Protein AF-A0A101IEW7-F1 (afdb_monomer)

Secondary structure (DSSP, 8-state):
-B------TTHHHHTTSS------HHHHHHHHTTS-----TT--B--TT----HHHHHHHHTT--GGG--HHHHHHHHHHTT-HHHHHHHHHHHHHHHGGGS------TTTS-SS--HHHHHHHHTTTTTHHHHHHHHHHHHHHHHHHTT-HHHHHHHHHHHHHHHHHHHHHHHHHHHH-SHHHHHHHTTSSPPPPHHHHHHHHHHH-GGGGGS-HHHHHHHHHHHHHHHHHHHTTTS---GGG-HHHHTTT-SS--HHHHHHHHHHHHHHHHHHHHHHHHH-GGGGS---HHHHHTTSPPTTT---HHHHHHHHHHH-HHHHHHHHHHHTT-HHHHHHHHHHHHSPPPPHHHHHHHHHHHHHHTT----TT---HHHHHHHHHHHHHHHHHHHHT--GGGTTTS-HHHHHHHHHHHHHHH--

Mean predicted aligned error: 9.53 Å

Radius of gyration: 22.51 Å; Cα contacts (8 Å, |Δi|>4): 475; chains: 1; bounding box: 57×58×59 Å

Solvent-accessible surface area (backbone atoms only — not comparable to full-atom values): 23488 Å² total; per-residue (Å²): 111,42,81,54,62,60,83,75,72,66,77,67,66,67,70,72,74,56,83,88,67,84,67,55,62,70,57,53,56,58,50,46,67,78,58,59,84,65,50,47,55,68,8,68,36,74,43,82,86,58,90,64,59,51,64,62,52,44,29,51,63,64,59,51,55,78,92,73,58,52,71,70,36,53,53,49,46,66,71,39,65,85,34,65,55,53,44,44,29,41,33,33,57,47,28,55,60,41,51,65,50,46,54,64,54,74,71,61,73,81,86,66,64,62,102,67,54,72,69,56,48,42,56,55,41,47,36,40,65,55,28,37,48,57,53,17,52,51,29,45,41,52,12,50,51,26,44,56,71,60,38,56,62,57,17,48,28,28,46,34,56,18,53,52,25,45,47,47,35,49,25,49,57,49,43,23,86,81,64,48,49,60,74,53,51,34,33,78,70,70,74,41,84,78,78,58,69,67,58,34,53,53,51,26,56,73,44,30,80,44,46,83,52,44,62,65,67,61,53,50,50,50,51,52,48,54,53,49,50,50,57,60,28,45,37,58,70,54,85,46,53,75,94,65,32,68,50,58,68,28,72,70,47,94,56,84,35,74,65,53,57,52,48,46,36,53,51,54,32,53,52,40,52,55,52,46,52,53,47,41,46,70,40,57,34,48,75,57,52,42,74,50,54,47,55,41,26,67,67,45,79,65,19,68,54,25,30,66,57,41,30,51,31,42,37,67,50,67,32,62,71,56,46,55,54,48,41,71,40,44,59,77,31,65,71,34,44,53,51,53,51,53,59,70,71,54,64,73,55,55,71,68,58,40,51,50,45,44,51,51,51,46,61,75,66,67,50,97,65,67,82,83,68,78,55,65,66,61,52,47,36,48,36,53,13,52,53,36,42,51,55,52,54,36,23,70,59,54,79,81,53,57,82,68,49,48,67,68,58,53,50,49,52,47,52,61,44,48,68,62,65,78,107

pLDDT: mean 79.32, std 18.42, range [27.98, 98.44]

Nearest PDB structures (foldseek):
  5ztl-assembly1_A  TM=2.895E-01  e=4.917E+00  Nonlabens marinus

Structure (mmCIF, N/CA/C/O backbone):
data_AF-A0A101IEW7-F1
#
_e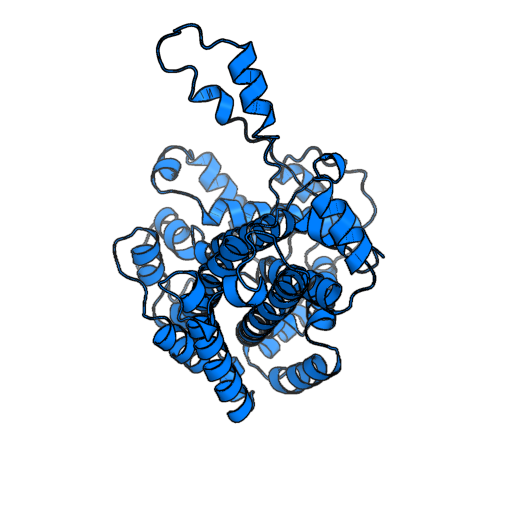ntry.id   AF-A0A101IEW7-F1
#
loop_
_atom_site.group_PDB
_atom_site.id
_atom_site.type_symbol
_atom_site.label_atom_id
_atom_site.label_alt_id
_atom_site.label_comp_id
_atom_site.label_asym_id
_atom_site.label_entity_id
_atom_site.label_seq_id
_atom_site.pdbx_PDB_ins_code
_atom_site.Cartn_x
_atom_site.Cartn_y
_atom_site.Cartn_z
_atom_site.occupancy
_atom_site.B_iso_or_equiv
_atom_site.auth_seq_id
_atom_site.auth_comp_id
_atom_site.auth_asym_id
_atom_site.auth_atom_id
_atom_site.pdbx_PDB_model_num
ATOM 1 N N . MET A 1 1 ? 15.272 -7.512 7.266 1.00 43.06 1 MET A N 1
ATOM 2 C CA . MET A 1 1 ? 14.588 -6.202 7.339 1.00 43.06 1 MET A CA 1
ATOM 3 C C . MET A 1 1 ? 15.620 -5.100 7.217 1.00 43.06 1 MET A C 1
ATOM 5 O O . MET A 1 1 ? 16.641 -5.166 7.895 1.00 43.06 1 MET A O 1
ATOM 9 N N . VAL A 1 2 ? 15.378 -4.140 6.333 1.00 34.69 2 VAL A N 1
ATOM 10 C CA . VAL A 1 2 ? 16.304 -3.052 6.004 1.00 34.69 2 VAL A CA 1
ATOM 11 C C . VAL A 1 2 ? 15.580 -1.720 6.188 1.00 34.69 2 VAL A C 1
ATOM 13 O O . VAL A 1 2 ? 14.409 -1.620 5.837 1.00 34.69 2 VAL A O 1
ATOM 16 N N . ILE A 1 3 ? 16.265 -0.725 6.760 1.00 38.47 3 ILE A N 1
ATOM 17 C CA . ILE A 1 3 ? 15.761 0.644 6.931 1.00 38.47 3 ILE A CA 1
ATOM 18 C C . ILE A 1 3 ? 16.809 1.586 6.344 1.00 38.47 3 ILE A C 1
ATOM 20 O O . ILE A 1 3 ? 17.949 1.592 6.809 1.00 38.47 3 ILE A O 1
ATOM 24 N N . VAL A 1 4 ? 16.421 2.378 5.347 1.00 34.56 4 VAL A N 1
ATOM 25 C CA . VAL A 1 4 ? 17.244 3.461 4.804 1.00 34.56 4 VAL A CA 1
ATOM 26 C C . VAL A 1 4 ? 16.741 4.775 5.391 1.00 34.56 4 VAL A C 1
ATOM 28 O O . VAL A 1 4 ? 15.555 5.074 5.302 1.00 34.56 4 VAL A O 1
ATOM 31 N N . SER A 1 5 ? 17.630 5.549 6.013 1.00 32.50 5 SER A N 1
ATOM 32 C CA . SER A 1 5 ? 17.311 6.877 6.540 1.00 32.50 5 SER A CA 1
ATOM 33 C C . SER A 1 5 ? 18.201 7.929 5.900 1.00 32.50 5 SER A C 1
ATOM 35 O O . SER A 1 5 ? 19.422 7.859 6.050 1.00 32.50 5 SER A O 1
ATOM 37 N N . ARG A 1 6 ? 17.605 8.931 5.256 1.00 33.88 6 ARG A N 1
ATOM 38 C CA . ARG A 1 6 ? 18.277 10.201 4.987 1.00 33.88 6 ARG A CA 1
ATOM 39 C C . ARG A 1 6 ? 18.098 11.116 6.194 1.00 33.88 6 ARG A C 1
ATOM 41 O O . ARG A 1 6 ? 17.017 11.191 6.771 1.00 33.88 6 ARG A O 1
ATOM 48 N N . GLU A 1 7 ? 19.161 11.797 6.595 1.00 31.59 7 GLU A N 1
ATOM 49 C CA . GLU A 1 7 ? 19.078 12.823 7.632 1.00 31.59 7 GLU A CA 1
ATOM 50 C C . GLU A 1 7 ? 18.386 14.068 7.056 1.00 31.59 7 GLU A C 1
ATOM 52 O O . GLU A 1 7 ? 18.893 14.699 6.125 1.00 31.59 7 GLU A O 1
ATOM 57 N N . SER A 1 8 ? 17.228 14.457 7.599 1.00 32.25 8 SER A N 1
ATOM 58 C CA . SER A 1 8 ? 16.609 15.740 7.257 1.00 32.25 8 SER A CA 1
ATOM 59 C C . SER A 1 8 ? 17.338 16.872 7.996 1.00 32.25 8 SER A C 1
ATOM 61 O O . SER A 1 8 ? 17.019 17.206 9.138 1.00 32.25 8 SER A O 1
ATOM 63 N N . SER A 1 9 ? 18.317 17.505 7.355 1.00 32.19 9 SER A N 1
ATOM 64 C CA . SER A 1 9 ? 19.073 18.634 7.929 1.00 32.19 9 SER A CA 1
ATOM 65 C C . SER A 1 9 ? 18.287 19.962 7.990 1.00 32.19 9 SER A C 1
ATOM 67 O O . SER A 1 9 ? 18.789 20.966 8.495 1.00 32.19 9 SER A O 1
ATOM 69 N N . HIS A 1 10 ? 17.040 19.996 7.504 1.00 36.28 10 HIS A N 1
ATOM 70 C CA . HIS A 1 10 ? 16.274 21.231 7.271 1.00 36.28 10 HIS A CA 1
ATOM 71 C C . HIS A 1 10 ? 15.726 21.936 8.522 1.00 36.28 10 HIS A C 1
ATOM 73 O O . HIS A 1 10 ? 15.462 23.138 8.474 1.00 36.28 10 HIS A O 1
ATOM 79 N N . PHE A 1 11 ? 15.601 21.257 9.666 1.00 32.06 11 PHE A N 1
ATOM 80 C CA . PHE A 1 11 ? 15.086 21.899 10.887 1.00 32.06 11 PHE A CA 1
ATOM 81 C C . PHE A 1 11 ? 16.069 22.907 11.511 1.00 32.06 11 PHE A C 1
ATOM 83 O O . PHE A 1 11 ? 15.657 23.789 12.264 1.00 32.06 11 PHE A O 1
ATOM 90 N N . GLY A 1 12 ? 17.367 22.804 11.199 1.00 34.19 12 GLY A N 1
ATOM 91 C CA . GLY A 1 12 ? 18.396 23.696 11.741 1.00 34.19 12 GLY A CA 1
ATOM 92 C C . GLY A 1 12 ? 18.487 25.059 11.048 1.00 34.19 12 GLY A C 1
ATOM 93 O O . GLY A 1 12 ? 18.863 26.032 11.691 1.00 34.19 12 GLY A O 1
ATOM 94 N N . SER A 1 13 ? 18.132 25.151 9.762 1.00 37.69 13 SER A N 1
ATOM 95 C CA . SER A 1 13 ? 18.427 26.325 8.924 1.00 37.69 13 SER A CA 1
ATOM 96 C C . SER A 1 13 ? 17.323 27.386 8.878 1.00 37.69 13 SER A C 1
ATOM 98 O O . SER A 1 13 ? 17.590 28.529 8.511 1.00 37.69 13 SER A O 1
ATOM 100 N N . ILE A 1 14 ? 16.080 27.033 9.224 1.00 39.03 14 ILE A N 1
ATOM 101 C CA . ILE A 1 14 ? 14.925 27.947 9.123 1.00 39.03 14 ILE A CA 1
ATOM 102 C C . ILE A 1 14 ? 14.793 28.832 10.374 1.00 39.03 14 ILE A C 1
ATOM 104 O O . ILE A 1 14 ? 14.419 29.998 10.273 1.00 39.03 14 ILE A O 1
ATOM 108 N N . LEU A 1 15 ? 15.174 28.326 11.551 1.00 38.91 15 LEU A N 1
ATOM 109 C CA . LEU A 1 15 ? 15.068 29.064 12.818 1.00 38.91 15 LEU A CA 1
ATOM 110 C C . LEU A 1 15 ? 16.238 30.021 13.094 1.00 38.91 15 LEU A C 1
ATOM 112 O O . LEU A 1 15 ? 16.152 30.827 14.013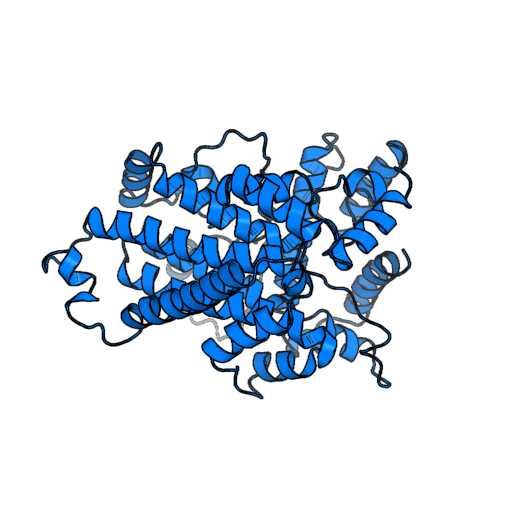 1.00 38.91 15 LEU A O 1
ATOM 116 N N . THR A 1 16 ? 17.305 29.982 12.296 1.00 43.91 16 THR A N 1
ATOM 117 C CA . THR A 1 16 ? 18.455 30.897 12.410 1.00 43.91 16 THR A CA 1
ATOM 118 C C . THR A 1 16 ? 18.290 32.198 11.616 1.00 43.91 16 THR A C 1
ATOM 120 O O . THR A 1 16 ? 19.212 33.005 11.586 1.00 43.91 16 THR A O 1
ATOM 123 N N . ARG A 1 17 ? 17.150 32.413 10.937 1.00 41.44 17 ARG A N 1
ATOM 124 C CA . ARG A 1 17 ? 16.911 33.594 10.078 1.00 41.44 17 ARG A CA 1
ATOM 125 C C . ARG A 1 17 ? 16.006 34.680 10.673 1.00 41.44 17 ARG A C 1
ATOM 127 O O . ARG A 1 17 ? 15.791 35.690 10.012 1.00 41.44 17 ARG A O 1
ATOM 134 N N . GLY A 1 18 ? 15.504 34.511 11.893 1.00 40.97 18 GLY A N 1
ATOM 135 C CA . GLY A 1 18 ? 14.829 35.575 12.643 1.00 40.97 18 GLY A CA 1
ATOM 136 C C . GLY A 1 18 ? 15.701 36.006 13.814 1.00 40.97 18 GLY A C 1
ATOM 137 O O . GLY A 1 18 ? 16.235 35.129 14.487 1.00 40.97 18 GLY A O 1
ATOM 138 N N . ASP A 1 19 ? 15.853 37.320 14.010 1.00 41.16 19 ASP A N 1
ATOM 139 C CA . ASP A 1 19 ? 16.636 37.976 15.067 1.00 41.16 19 ASP A CA 1
ATOM 140 C C . ASP A 1 19 ? 16.843 37.104 16.307 1.00 41.16 19 ASP A C 1
ATOM 142 O O . ASP A 1 19 ? 15.868 36.661 16.923 1.00 41.16 19 ASP A O 1
ATOM 146 N N . GLU A 1 20 ? 18.111 36.902 16.682 1.00 43.62 20 GLU A N 1
ATOM 147 C CA . GLU A 1 20 ? 18.568 36.211 17.889 1.00 43.62 20 GLU A CA 1
ATOM 148 C C . GLU A 1 20 ? 18.024 36.884 19.164 1.00 43.62 20 GLU A C 1
ATOM 150 O O . GLU A 1 20 ? 18.740 37.478 19.967 1.00 43.62 20 GLU A O 1
ATOM 155 N N . ARG A 1 21 ? 16.724 36.747 19.419 1.00 50.34 21 ARG A N 1
ATOM 156 C CA . ARG A 1 21 ? 16.228 36.645 20.780 1.00 50.34 21 ARG A CA 1
ATOM 157 C C . ARG A 1 21 ? 16.632 35.262 21.227 1.00 50.34 21 ARG A C 1
ATOM 159 O O . ARG A 1 21 ? 16.213 34.277 20.631 1.00 50.34 21 ARG A O 1
ATOM 166 N N . THR A 1 22 ? 17.476 35.223 22.247 1.00 51.62 22 THR A N 1
ATOM 167 C CA . THR A 1 22 ? 17.938 34.059 23.002 1.00 51.62 22 THR A CA 1
ATOM 168 C C . THR A 1 22 ? 16.794 33.090 23.319 1.00 51.62 22 THR A C 1
ATOM 170 O O . THR A 1 22 ? 16.269 33.037 24.430 1.00 51.62 22 THR A O 1
ATOM 173 N N . ALA A 1 23 ? 16.399 32.285 22.333 1.00 55.69 23 ALA A N 1
ATOM 174 C CA . ALA A 1 23 ? 15.615 31.095 22.555 1.00 55.69 23 ALA A CA 1
ATOM 175 C C . ALA A 1 23 ? 16.485 30.222 23.453 1.00 55.69 23 ALA A C 1
ATOM 177 O O . ALA A 1 23 ? 17.589 29.831 23.074 1.00 55.69 23 ALA A O 1
ATOM 178 N N . ASP A 1 24 ? 16.022 30.021 24.686 1.00 65.12 24 ASP A N 1
ATOM 179 C CA . ASP A 1 24 ? 16.656 29.182 25.694 1.00 65.12 24 ASP A CA 1
ATOM 180 C C . ASP A 1 24 ? 17.043 27.854 25.030 1.00 65.12 24 ASP A C 1
ATOM 182 O O . ASP A 1 24 ? 16.182 27.012 24.757 1.00 65.12 24 ASP A O 1
ATOM 186 N N . LYS A 1 25 ? 18.337 27.694 24.708 1.00 61.50 25 LYS A N 1
ATOM 187 C CA . LYS A 1 25 ? 18.872 26.523 23.994 1.00 61.50 25 LYS A CA 1
ATOM 188 C C . LYS A 1 25 ? 18.434 25.236 24.690 1.00 61.50 25 LYS A C 1
ATOM 190 O O . LYS A 1 25 ? 18.137 24.247 24.038 1.00 61.50 25 LYS A O 1
ATOM 195 N N . THR A 1 26 ? 18.264 25.280 26.009 1.00 70.19 26 THR A N 1
ATOM 196 C CA . THR A 1 26 ? 17.757 24.182 26.832 1.00 70.19 26 THR A CA 1
ATOM 197 C C . THR A 1 26 ? 16.284 23.857 26.578 1.00 70.19 26 THR A C 1
ATOM 199 O O . THR A 1 26 ? 15.891 22.698 26.680 1.00 70.19 26 THR A O 1
ATOM 202 N N . LYS A 1 27 ? 15.425 24.840 26.279 1.00 73.00 27 LYS A N 1
ATOM 203 C CA . LYS A 1 27 ? 14.036 24.597 25.842 1.00 73.00 27 LYS A CA 1
ATOM 204 C C . LYS A 1 27 ? 13.992 24.071 24.413 1.00 73.00 27 LYS A C 1
ATOM 206 O O . LYS A 1 27 ? 13.245 23.134 24.165 1.00 73.00 27 LYS A O 1
ATOM 211 N N . PHE A 1 28 ? 14.811 24.611 23.513 1.00 67.06 28 PHE A N 1
ATOM 212 C CA . PHE A 1 28 ? 14.860 24.151 22.124 1.00 67.06 28 PHE A CA 1
ATOM 213 C C . PHE A 1 28 ? 15.403 22.722 22.002 1.00 67.06 28 PHE A C 1
ATOM 215 O O . PHE A 1 28 ? 14.791 21.895 21.341 1.00 67.06 28 PHE A O 1
ATOM 222 N N . GLU A 1 29 ? 16.470 22.374 22.721 1.00 69.38 29 GLU A N 1
ATOM 223 C CA . GLU A 1 29 ? 16.976 20.997 22.771 1.00 69.38 29 GLU A CA 1
ATOM 224 C C . GLU A 1 29 ? 15.998 20.051 23.480 1.00 69.38 29 GLU A C 1
ATOM 226 O O . GLU A 1 29 ? 15.829 18.904 23.072 1.00 69.38 29 GLU A O 1
ATOM 231 N N . ARG A 1 30 ? 15.273 20.527 24.506 1.00 70.94 30 ARG A N 1
ATOM 232 C CA . ARG A 1 30 ? 14.154 19.761 25.078 1.00 70.94 30 ARG A CA 1
ATOM 233 C C . ARG A 1 30 ? 13.028 19.550 24.075 1.00 70.94 30 ARG A C 1
ATOM 235 O O . ARG A 1 30 ? 12.453 18.477 24.110 1.00 70.94 30 ARG A O 1
ATOM 242 N N . PHE A 1 31 ? 12.736 20.524 23.215 1.00 68.56 31 PHE A N 1
ATOM 243 C CA . PHE A 1 31 ? 11.717 20.450 22.167 1.00 68.56 31 PHE A CA 1
ATOM 244 C C . PHE A 1 31 ? 12.144 19.526 21.020 1.00 68.56 31 PHE A C 1
ATOM 246 O O . PHE A 1 31 ? 11.362 18.671 20.626 1.00 68.56 31 PHE A O 1
ATOM 253 N N . LYS A 1 32 ? 13.404 19.582 20.565 1.00 63.19 32 LYS A N 1
ATOM 254 C CA . LYS A 1 32 ? 13.956 18.654 19.560 1.00 63.19 32 LYS A CA 1
ATOM 255 C C . LYS A 1 32 ? 13.815 17.187 19.954 1.00 63.19 32 LYS A C 1
ATOM 257 O O . LYS A 1 32 ? 13.592 16.354 19.089 1.00 63.19 32 LYS A O 1
ATOM 262 N N . LYS A 1 33 ? 13.873 16.858 21.250 1.00 65.50 33 LYS A N 1
ATOM 263 C CA . LYS A 1 33 ? 13.633 15.482 21.729 1.00 65.50 33 LYS A CA 1
ATOM 264 C C . LYS A 1 33 ? 12.241 14.938 21.375 1.00 65.50 33 LYS A C 1
ATOM 266 O O . LYS A 1 33 ? 12.076 13.724 21.368 1.00 65.50 33 LYS A O 1
ATOM 271 N N . TRP A 1 34 ? 11.267 15.808 21.093 1.00 57.94 34 TRP A N 1
ATOM 272 C CA . TRP A 1 34 ? 9.909 15.439 20.666 1.00 57.94 34 TRP A CA 1
ATOM 273 C C . TRP A 1 34 ? 9.817 15.198 19.155 1.00 57.94 34 TRP A C 1
ATOM 275 O O . TRP A 1 34 ? 8.852 14.597 18.701 1.00 57.94 34 TRP A O 1
ATOM 285 N N . PHE A 1 35 ? 10.833 15.618 18.397 1.00 57.97 35 PHE A N 1
ATOM 286 C CA . PHE A 1 35 ? 10.988 15.384 16.962 1.00 57.97 35 PHE A CA 1
ATOM 287 C C . PHE A 1 35 ? 12.261 14.558 16.752 1.00 57.97 35 PHE A C 1
ATOM 289 O O . PHE A 1 35 ? 13.249 15.084 16.231 1.00 57.97 35 PHE A O 1
ATOM 296 N N . PRO A 1 36 ? 12.300 13.293 17.230 1.00 54.47 36 PRO A N 1
ATOM 297 C CA . PRO A 1 36 ? 13.424 12.417 16.926 1.00 54.47 36 PRO A CA 1
ATOM 298 C C . PRO A 1 36 ? 13.637 12.412 15.411 1.00 54.47 36 PRO A C 1
ATOM 300 O O . PRO A 1 36 ? 12.658 12.506 14.671 1.00 54.47 36 PRO A O 1
ATOM 303 N N . GLU A 1 37 ? 14.900 12.337 14.976 1.00 48.81 37 GLU A N 1
ATOM 304 C CA . GLU A 1 37 ? 15.270 12.313 13.557 1.00 48.81 37 GLU A CA 1
ATOM 305 C C . GLU A 1 37 ? 14.282 11.452 12.777 1.00 48.81 37 GLU A C 1
ATOM 307 O O . GLU A 1 37 ? 14.196 10.240 13.006 1.00 48.81 37 GLU A O 1
ATOM 312 N N . GLN A 1 38 ? 13.503 12.105 11.909 1.00 45.62 38 GLN A N 1
ATOM 313 C CA . GLN A 1 38 ? 12.562 11.424 11.044 1.00 45.62 38 GLN A CA 1
ATOM 314 C C . GLN A 1 38 ? 13.392 10.627 10.047 1.00 45.62 38 GLN A C 1
ATOM 316 O O . GLN A 1 38 ? 13.848 11.144 9.032 1.00 45.62 38 GLN A O 1
ATOM 321 N N . ARG A 1 39 ? 13.669 9.368 10.380 1.00 46.25 39 ARG A N 1
ATOM 322 C CA . ARG A 1 39 ? 14.237 8.426 9.417 1.00 46.25 39 ARG A CA 1
ATOM 323 C C . ARG A 1 39 ? 13.220 8.301 8.293 1.00 46.25 39 ARG A C 1
ATOM 325 O O . ARG A 1 39 ? 12.044 8.225 8.582 1.00 46.25 39 ARG A O 1
ATOM 332 N N . GLU A 1 40 ? 13.613 8.299 7.029 1.00 47.12 40 GLU A N 1
ATOM 333 C CA . GLU A 1 40 ? 12.652 8.170 5.923 1.00 47.12 40 GLU A CA 1
ATOM 334 C C . GLU A 1 40 ? 11.940 6.797 5.980 1.00 47.12 40 GLU A C 1
ATOM 336 O O . GLU A 1 40 ? 12.399 5.783 5.460 1.00 47.12 40 GLU A O 1
ATOM 341 N N . TYR A 1 41 ? 10.810 6.761 6.695 1.00 47.53 41 TYR A N 1
ATOM 342 C CA . TYR A 1 41 ? 10.129 5.566 7.205 1.00 47.53 41 TYR A CA 1
ATOM 343 C C . TYR A 1 41 ? 9.378 4.763 6.131 1.00 47.53 41 TYR A C 1
ATOM 345 O O . TYR A 1 41 ? 8.611 3.863 6.459 1.00 47.53 41 TYR A O 1
ATOM 353 N N . LEU A 1 42 ? 9.505 5.106 4.850 1.00 49.59 42 LEU A N 1
ATOM 354 C CA . LEU A 1 42 ? 8.713 4.522 3.752 1.00 49.59 42 LEU A CA 1
ATOM 355 C C . LEU A 1 42 ? 9.480 3.458 2.955 1.00 49.59 42 LEU A C 1
ATOM 357 O O . LEU A 1 42 ? 8.927 2.793 2.088 1.00 49.59 42 LEU A O 1
ATOM 361 N N . SER A 1 43 ? 10.729 3.216 3.343 1.00 52.72 43 SER A N 1
ATOM 362 C CA . SER A 1 43 ? 11.681 2.316 2.697 1.00 52.72 43 SER A CA 1
ATOM 363 C C . SER A 1 43 ? 11.730 0.905 3.314 1.00 52.72 43 SER A C 1
ATOM 365 O O . SER A 1 43 ? 12.735 0.206 3.224 1.00 52.72 43 SER A O 1
ATOM 367 N N . ILE A 1 44 ? 10.669 0.468 3.997 1.00 60.12 44 ILE A N 1
ATOM 368 C CA . ILE A 1 44 ? 10.693 -0.781 4.776 1.00 60.12 44 ILE A CA 1
ATOM 369 C C . ILE A 1 44 ? 10.295 -1.948 3.897 1.00 60.12 44 ILE A C 1
ATOM 371 O O . ILE A 1 44 ? 9.178 -1.975 3.388 1.00 60.12 44 ILE A O 1
ATOM 375 N N . VAL A 1 45 ? 11.183 -2.932 3.792 1.00 61.38 45 VAL A N 1
ATOM 376 C CA . VAL A 1 45 ? 10.952 -4.164 3.035 1.00 61.38 45 VAL A CA 1
ATOM 377 C C . VAL A 1 45 ? 11.090 -5.355 3.977 1.00 61.38 45 VAL A C 1
ATOM 379 O O . VAL A 1 45 ? 12.124 -5.516 4.651 1.00 61.38 45 VAL A O 1
ATOM 382 N N . ARG A 1 46 ? 10.033 -6.174 4.069 1.00 66.56 46 ARG A N 1
ATOM 383 C CA . ARG A 1 46 ? 10.072 -7.402 4.866 1.00 66.56 46 ARG A CA 1
ATOM 384 C C . ARG A 1 46 ? 10.905 -8.440 4.134 1.00 66.56 46 ARG A C 1
ATOM 386 O O . ARG A 1 46 ? 10.850 -8.621 2.925 1.00 66.56 46 ARG A O 1
ATOM 393 N N . ASP A 1 47 ? 11.676 -9.136 4.941 1.00 66.31 47 ASP A N 1
ATOM 394 C CA . ASP A 1 47 ? 12.265 -10.397 4.565 1.00 66.31 47 ASP A CA 1
ATOM 395 C C . ASP A 1 47 ? 11.223 -11.500 4.882 1.00 66.31 47 ASP A C 1
ATOM 397 O O . ASP A 1 47 ? 10.885 -11.636 6.059 1.00 66.31 47 ASP A O 1
ATOM 401 N N . PRO A 1 48 ? 10.683 -12.247 3.900 1.00 59.66 48 PRO A N 1
ATOM 402 C CA . PRO A 1 48 ? 9.665 -13.276 4.104 1.00 59.66 48 PRO A CA 1
ATOM 403 C C . PRO A 1 48 ? 10.164 -14.430 4.979 1.00 59.66 48 PRO A C 1
ATOM 405 O O . PRO A 1 48 ? 9.363 -15.040 5.679 1.00 59.66 48 PRO A O 1
ATOM 408 N N . ASP A 1 49 ? 11.480 -14.659 5.038 1.00 62.66 49 ASP A N 1
ATOM 409 C CA . ASP A 1 49 ? 12.084 -15.657 5.930 1.00 62.66 49 ASP A CA 1
ATOM 410 C C . ASP A 1 49 ? 12.303 -15.105 7.346 1.00 62.66 49 ASP A C 1
ATOM 412 O O . ASP A 1 49 ? 12.667 -15.838 8.269 1.00 62.66 49 ASP A O 1
ATOM 416 N N . CYS A 1 50 ? 12.106 -13.800 7.556 1.00 61.56 50 CYS A N 1
ATOM 417 C CA . CYS A 1 50 ? 12.167 -13.215 8.883 1.00 61.56 50 CYS A CA 1
ATOM 418 C C . CYS A 1 50 ? 10.921 -13.634 9.667 1.00 61.56 50 CYS A C 1
ATOM 420 O O . CYS A 1 50 ? 9.851 -13.033 9.548 1.00 61.56 50 CYS A O 1
ATOM 422 N N . GLN A 1 51 ? 11.095 -14.656 10.507 1.00 59.84 51 GLN A N 1
ATOM 423 C CA . GLN A 1 51 ? 10.185 -14.996 11.596 1.00 59.84 51 GLN A CA 1
ATOM 424 C C . GLN A 1 51 ? 10.220 -13.869 12.639 1.00 59.84 51 GLN A C 1
ATOM 426 O O . GLN A 1 51 ? 10.968 -13.898 13.618 1.00 59.84 51 GLN A O 1
ATOM 431 N N . GLY A 1 52 ? 9.477 -12.801 12.365 1.00 65.94 52 GLY A N 1
ATOM 432 C CA . GLY A 1 52 ? 9.269 -11.684 13.272 1.00 65.94 52 GLY A CA 1
ATOM 433 C C . GLY A 1 52 ? 7.918 -11.804 13.960 1.00 65.94 52 GLY A C 1
ATOM 434 O O . GLY A 1 52 ? 6.937 -12.193 13.338 1.00 65.94 52 GLY A O 1
ATOM 435 N N . PHE A 1 53 ? 7.859 -11.434 15.237 1.00 82.69 53 PHE A N 1
ATOM 436 C CA . PHE A 1 53 ? 6.581 -11.220 15.908 1.00 82.69 53 PHE A CA 1
ATOM 437 C C . PHE A 1 53 ? 5.825 -10.045 15.242 1.00 82.69 53 PHE A C 1
ATOM 439 O O . PHE A 1 53 ? 6.483 -9.070 14.846 1.00 82.69 53 PHE A O 1
ATOM 446 N N . PRO A 1 54 ? 4.482 -10.097 15.127 1.00 85.81 54 PRO A N 1
ATOM 447 C CA . PRO A 1 54 ? 3.693 -9.053 14.464 1.00 85.81 54 PRO A CA 1
ATOM 448 C C . PRO A 1 54 ? 3.927 -7.639 15.023 1.00 85.81 54 PRO A C 1
ATOM 450 O O . PRO A 1 54 ? 3.982 -6.675 14.259 1.00 85.81 54 PRO A O 1
ATOM 453 N N . ASP A 1 55 ? 4.176 -7.502 16.332 1.00 86.88 55 ASP A N 1
ATOM 454 C CA . ASP A 1 55 ? 4.515 -6.223 16.975 1.00 86.88 55 ASP A CA 1
ATOM 455 C C . ASP A 1 55 ? 5.784 -5.599 16.378 1.00 86.88 55 ASP A C 1
ATOM 457 O O . ASP A 1 55 ? 5.818 -4.408 16.080 1.00 86.88 55 ASP A O 1
ATOM 461 N N . ARG A 1 56 ? 6.830 -6.394 16.130 1.00 85.19 56 ARG A N 1
ATOM 462 C CA . ARG A 1 56 ? 8.082 -5.897 15.535 1.00 85.19 56 ARG A CA 1
ATOM 463 C C . ARG A 1 56 ? 7.887 -5.422 14.101 1.00 85.19 56 ARG A C 1
ATOM 465 O O . ARG A 1 56 ? 8.483 -4.416 13.712 1.00 85.19 56 ARG A O 1
ATOM 472 N N . ILE A 1 57 ? 7.078 -6.142 13.326 1.00 83.12 57 ILE A N 1
ATOM 473 C CA . ILE A 1 57 ? 6.750 -5.766 11.947 1.00 83.12 57 ILE A CA 1
ATOM 474 C C . ILE A 1 57 ? 5.997 -4.436 11.967 1.00 83.12 57 ILE A C 1
ATOM 476 O O . ILE A 1 57 ? 6.422 -3.488 11.308 1.00 83.12 57 ILE A O 1
ATOM 480 N N . LEU A 1 58 ? 4.959 -4.333 12.802 1.00 87.94 58 LEU A N 1
ATOM 481 C CA . LEU A 1 58 ? 4.161 -3.121 12.944 1.00 87.94 58 LEU A CA 1
ATOM 482 C C . LEU A 1 58 ? 5.013 -1.916 13.339 1.00 87.94 58 LEU A C 1
ATOM 484 O O . LEU A 1 58 ? 4.982 -0.902 12.649 1.00 87.94 58 LEU A O 1
ATOM 488 N N . LEU A 1 59 ? 5.812 -2.051 14.403 1.00 85.31 59 LEU A N 1
ATOM 489 C CA . LEU A 1 59 ? 6.715 -1.009 14.900 1.00 85.31 59 LEU A CA 1
ATOM 490 C C . LEU A 1 59 ? 7.676 -0.514 13.834 1.00 85.31 59 LEU A C 1
ATOM 492 O O . LEU A 1 59 ? 7.969 0.678 13.764 1.00 85.31 59 LEU A O 1
ATOM 496 N N . THR A 1 60 ? 8.147 -1.431 12.994 1.00 80.25 60 THR A N 1
ATOM 497 C CA . THR A 1 60 ? 8.988 -1.059 11.870 1.00 80.25 60 THR A CA 1
ATOM 498 C C . THR A 1 60 ? 8.189 -0.222 10.890 1.00 80.25 60 THR A C 1
ATOM 500 O O . THR A 1 60 ? 8.611 0.896 10.624 1.00 80.25 60 THR A O 1
ATOM 503 N N . ILE A 1 61 ? 7.038 -0.715 10.410 1.00 78.69 61 ILE A N 1
ATOM 504 C CA . ILE A 1 61 ? 6.188 -0.034 9.417 1.00 78.69 61 ILE A CA 1
ATOM 505 C C . ILE A 1 61 ? 5.842 1.399 9.841 1.00 78.69 61 ILE A C 1
ATOM 507 O O . ILE A 1 61 ? 5.901 2.313 9.019 1.00 78.69 61 ILE A O 1
ATOM 511 N N . ILE A 1 62 ? 5.514 1.601 11.117 1.00 81.81 62 ILE A N 1
ATOM 512 C CA . ILE A 1 62 ? 5.170 2.921 11.665 1.00 81.81 62 ILE A CA 1
ATOM 513 C C . ILE A 1 62 ? 6.391 3.733 12.122 1.00 81.81 62 ILE A C 1
ATOM 515 O O . ILE A 1 62 ? 6.245 4.876 12.542 1.00 81.81 62 ILE A 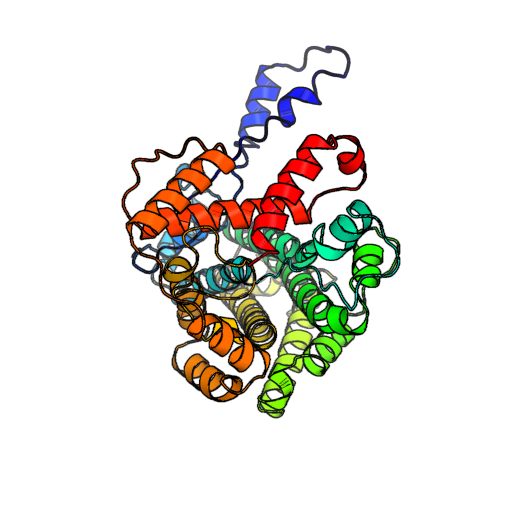O 1
ATOM 519 N N . GLY A 1 63 ? 7.601 3.171 12.057 1.00 76.50 63 GLY A N 1
ATOM 520 C CA . GLY A 1 63 ? 8.836 3.881 12.386 1.00 76.50 63 GLY A CA 1
ATOM 521 C C . GLY A 1 63 ? 9.086 4.112 13.878 1.00 76.50 63 GLY A C 1
ATOM 522 O O . GLY A 1 63 ? 9.925 4.940 14.240 1.00 76.50 63 GLY A O 1
ATOM 523 N N . ILE A 1 64 ? 8.394 3.390 14.762 1.00 80.50 64 ILE A N 1
ATOM 524 C CA . ILE A 1 64 ? 8.506 3.573 16.211 1.00 80.50 64 ILE A CA 1
ATOM 525 C C . ILE A 1 64 ? 9.545 2.607 16.784 1.00 80.50 64 ILE A C 1
ATOM 527 O O . ILE A 1 64 ? 9.444 1.386 16.689 1.00 80.50 64 ILE A O 1
ATOM 531 N N . SER A 1 65 ? 10.567 3.160 17.442 1.00 81.19 65 SER A N 1
ATOM 532 C CA . SER A 1 65 ? 11.530 2.351 18.190 1.00 81.19 65 SER A CA 1
ATOM 533 C C . SER A 1 65 ? 10.888 1.793 19.457 1.00 81.19 65 SER A C 1
ATOM 535 O O . SER A 1 65 ? 10.269 2.544 20.206 1.00 81.19 65 SER A O 1
ATOM 537 N N . ARG A 1 66 ? 11.125 0.509 19.763 1.00 82.00 66 ARG A N 1
ATOM 538 C CA . ARG A 1 66 ? 10.595 -0.146 20.973 1.00 82.00 66 ARG A CA 1
ATOM 539 C C . ARG A 1 66 ? 10.909 0.619 22.267 1.00 82.00 66 ARG A C 1
ATOM 541 O O . ARG A 1 66 ? 10.076 0.713 23.155 1.00 82.00 66 ARG A O 1
ATOM 548 N N . LYS A 1 67 ? 12.086 1.251 22.344 1.00 83.19 67 LYS A N 1
ATOM 549 C CA . LYS A 1 67 ? 12.501 2.070 23.500 1.00 83.19 67 LYS A CA 1
ATOM 550 C C . LYS A 1 67 ? 11.628 3.315 23.733 1.00 83.19 67 LYS A C 1
ATOM 552 O O . LYS A 1 67 ? 11.710 3.911 24.799 1.00 83.19 67 LYS A O 1
ATOM 557 N N . ASN A 1 68 ? 10.859 3.729 22.726 1.00 81.38 68 ASN A N 1
ATOM 558 C CA . ASN A 1 68 ? 9.976 4.891 22.768 1.00 81.38 68 ASN A CA 1
ATOM 559 C C . ASN A 1 68 ? 8.512 4.496 23.036 1.00 81.38 68 ASN A C 1
ATOM 561 O O . ASN A 1 68 ? 7.643 5.363 22.972 1.00 81.38 68 ASN A O 1
ATOM 565 N N . LEU A 1 69 ? 8.217 3.215 23.289 1.00 84.44 69 LEU A N 1
ATOM 566 C CA . LEU A 1 69 ? 6.847 2.774 23.524 1.00 84.44 69 LEU A CA 1
ATOM 567 C C . LEU A 1 69 ? 6.338 3.201 24.890 1.00 84.44 69 LEU A C 1
ATOM 569 O O . LEU A 1 69 ? 7.052 3.177 25.893 1.00 84.44 69 LEU A O 1
ATOM 573 N N . LYS A 1 70 ? 5.061 3.577 24.914 1.00 88.44 70 LYS A N 1
ATOM 574 C CA . LYS A 1 70 ? 4.334 3.837 26.151 1.00 88.44 70 LYS A CA 1
ATOM 575 C C . LYS A 1 70 ? 4.031 2.498 26.840 1.00 88.44 70 LYS A C 1
ATOM 577 O O . LYS A 1 70 ? 3.825 1.507 26.139 1.00 88.44 70 LYS A O 1
ATOM 582 N N . PRO A 1 71 ? 3.925 2.462 28.183 1.00 90.25 71 PRO A N 1
ATOM 583 C CA . PRO A 1 71 ? 3.562 1.244 28.913 1.00 90.25 71 PRO A CA 1
ATOM 584 C C . PRO A 1 71 ? 2.286 0.580 28.380 1.00 90.25 71 PRO A C 1
ATOM 586 O O . PRO A 1 71 ? 2.287 -0.614 28.115 1.00 90.25 71 PRO A O 1
ATOM 589 N N . TYR A 1 72 ? 1.253 1.382 28.093 1.00 87.75 72 TYR A N 1
ATOM 590 C CA . TYR A 1 72 ? 0.008 0.915 27.474 1.00 87.75 72 TYR A CA 1
ATOM 591 C C . TYR A 1 72 ? 0.241 0.128 26.174 1.00 87.75 72 TYR A C 1
ATOM 593 O O . TYR A 1 72 ? -0.373 -0.911 25.960 1.00 87.75 72 TYR A O 1
ATOM 601 N N . THR A 1 73 ? 1.144 0.598 25.311 1.00 90.38 73 THR A N 1
ATOM 602 C CA . THR A 1 73 ? 1.433 -0.041 24.024 1.00 90.38 73 THR A CA 1
ATOM 603 C C . THR A 1 73 ? 2.178 -1.369 24.195 1.00 90.38 73 THR A C 1
ATOM 605 O O . THR A 1 73 ? 1.908 -2.321 23.468 1.00 90.38 73 THR A O 1
ATOM 608 N N . GLU A 1 74 ? 3.097 -1.457 25.161 1.00 90.88 74 GLU A N 1
ATOM 609 C CA . GLU A 1 74 ? 3.780 -2.719 25.489 1.00 90.88 74 GLU A CA 1
ATOM 610 C C . GLU A 1 74 ? 2.803 -3.747 26.075 1.00 90.88 74 GLU A C 1
ATOM 612 O O . GLU A 1 74 ? 2.813 -4.905 25.651 1.00 90.88 74 GLU A O 1
ATOM 617 N N . ASP A 1 75 ? 1.908 -3.323 26.973 1.00 90.31 75 ASP A N 1
ATOM 618 C CA . ASP A 1 75 ? 0.853 -4.186 27.513 1.00 90.31 75 ASP A CA 1
ATOM 619 C C . ASP A 1 75 ? -0.069 -4.683 26.390 1.00 90.31 75 ASP A C 1
ATOM 621 O O . ASP A 1 75 ? -0.361 -5.878 26.301 1.00 90.31 75 ASP A O 1
ATOM 625 N N . LEU A 1 76 ? -0.450 -3.795 25.469 1.00 90.25 76 LEU A N 1
ATOM 626 C CA . LEU A 1 76 ? -1.254 -4.128 24.297 1.00 90.25 76 LEU A CA 1
ATOM 627 C C . LEU A 1 76 ? -0.563 -5.180 23.414 1.00 90.25 76 LEU A C 1
ATOM 629 O O . LEU A 1 76 ? -1.180 -6.181 23.050 1.00 90.25 76 LEU A O 1
ATOM 633 N N . PHE A 1 77 ? 0.728 -5.022 23.111 1.00 92.38 77 PHE A N 1
ATOM 634 C CA . PHE A 1 77 ? 1.473 -6.031 22.351 1.00 92.38 77 PHE A CA 1
ATOM 635 C C . PHE A 1 77 ? 1.652 -7.344 23.103 1.00 92.38 77 PHE A C 1
ATOM 637 O O . PHE A 1 77 ? 1.710 -8.397 22.472 1.00 92.38 77 PHE A O 1
ATOM 644 N N . SER A 1 78 ? 1.751 -7.311 24.432 1.00 89.56 78 SER A N 1
ATOM 645 C CA . SER A 1 78 ? 1.794 -8.536 25.229 1.00 89.56 78 SER A CA 1
ATOM 646 C C . SER A 1 78 ? 0.479 -9.316 25.130 1.00 89.56 78 SER A C 1
ATOM 648 O O . SER A 1 78 ? 0.511 -10.538 25.011 1.00 89.56 78 SER A O 1
ATOM 650 N N . LEU A 1 79 ? -0.654 -8.606 25.090 1.00 88.44 79 LEU A N 1
ATOM 651 C CA . LEU A 1 79 ? -1.991 -9.183 24.988 1.00 88.44 79 LEU A CA 1
ATOM 652 C C . LEU A 1 79 ? -2.279 -9.748 23.591 1.00 88.44 79 LEU A C 1
ATOM 654 O O . LEU A 1 79 ? -2.842 -10.832 23.470 1.00 88.44 79 LEU A O 1
ATOM 658 N N . PHE A 1 80 ? -1.898 -9.022 22.538 1.00 90.00 80 PHE A N 1
ATOM 659 C CA . PHE A 1 80 ? -2.242 -9.374 21.157 1.00 90.00 80 PHE A CA 1
ATOM 660 C C . PHE A 1 80 ? -1.167 -10.160 20.409 1.00 90.00 80 PHE A C 1
ATOM 662 O O . PHE A 1 80 ? -1.347 -10.444 19.228 1.00 90.00 80 PHE A O 1
ATOM 669 N N . ARG A 1 81 ? -0.064 -10.539 21.065 1.00 86.00 81 ARG A N 1
ATOM 670 C CA . ARG A 1 81 ? 1.060 -11.230 20.410 1.00 86.00 81 ARG A CA 1
ATOM 671 C C . ARG A 1 81 ? 0.626 -12.448 19.593 1.00 86.00 81 ARG A C 1
ATOM 673 O O . ARG A 1 81 ? 1.113 -12.619 18.481 1.00 86.00 81 ARG A O 1
ATOM 680 N N . ASP A 1 82 ? -0.291 -13.234 20.149 1.00 87.19 82 ASP A N 1
ATOM 681 C CA . ASP A 1 82 ? -0.805 -14.469 19.550 1.00 87.19 82 ASP A CA 1
ATOM 682 C C . ASP A 1 82 ? -2.249 -14.305 19.036 1.00 87.19 82 ASP A C 1
ATOM 684 O O . ASP A 1 82 ? -2.937 -15.281 18.744 1.00 87.19 82 ASP A O 1
ATOM 688 N N . ASN A 1 83 ? -2.743 -13.064 18.953 1.00 91.69 83 ASN A N 1
ATOM 689 C CA . ASN A 1 83 ? -4.087 -12.771 18.478 1.00 91.69 83 ASN A CA 1
ATOM 690 C C . ASN A 1 83 ? -4.133 -12.751 16.940 1.00 91.69 83 ASN A C 1
ATOM 692 O O . ASN A 1 83 ? -3.298 -12.129 16.271 1.00 91.69 83 ASN A O 1
ATOM 696 N N . GLN A 1 84 ? -5.136 -13.431 16.384 1.00 91.50 84 GLN A N 1
ATOM 697 C CA . GLN A 1 84 ? -5.293 -13.583 14.942 1.00 91.50 84 GLN A CA 1
ATOM 698 C C . GLN A 1 84 ? -5.649 -12.255 14.268 1.00 91.50 84 GLN A C 1
ATOM 700 O O . GLN A 1 84 ? -5.048 -11.927 13.251 1.00 91.50 84 GLN A O 1
ATOM 705 N N . GLU A 1 85 ? -6.559 -11.466 14.841 1.00 92.75 85 GLU A N 1
ATOM 706 C CA . GLU A 1 85 ? -6.997 -10.186 14.277 1.00 92.75 85 GLU A CA 1
ATOM 707 C C . GLU A 1 85 ? -5.857 -9.159 14.234 1.00 92.75 85 GLU A C 1
ATOM 709 O O . GLU A 1 85 ? -5.736 -8.388 13.283 1.00 92.75 85 GLU A O 1
ATOM 714 N N . PHE A 1 86 ? -4.978 -9.163 15.239 1.00 93.75 86 PHE A N 1
ATOM 715 C CA . PHE A 1 86 ? -3.777 -8.334 15.242 1.00 93.75 86 PHE A CA 1
ATOM 716 C C . PHE A 1 86 ? -2.785 -8.771 14.162 1.00 93.75 86 PHE A C 1
ATOM 718 O O . PHE A 1 86 ? -2.272 -7.932 13.423 1.00 93.75 86 PHE A O 1
ATOM 725 N N . SER A 1 87 ? -2.548 -10.078 14.031 1.00 92.19 87 SER A N 1
ATOM 726 C CA . SER A 1 87 ? -1.684 -10.622 12.977 1.00 92.19 87 SER A CA 1
ATOM 727 C C . SER A 1 87 ? -2.234 -10.301 11.583 1.00 92.19 87 SER A C 1
ATOM 729 O O . SER A 1 87 ? -1.488 -9.875 10.703 1.00 92.19 87 SER A O 1
ATOM 731 N N . GLU A 1 88 ? -3.549 -10.426 11.401 1.00 93.38 88 GLU A N 1
ATOM 732 C CA . GLU A 1 88 ? -4.250 -10.068 10.171 1.00 93.38 88 GLU A CA 1
ATOM 733 C C . GLU A 1 88 ? -4.087 -8.580 9.841 1.00 93.38 88 GLU A C 1
ATOM 735 O O . GLU A 1 88 ? -3.718 -8.253 8.713 1.00 93.38 88 GLU A O 1
ATOM 740 N N . LEU A 1 89 ? -4.269 -7.684 10.818 1.00 95.00 89 LEU A N 1
ATOM 741 C CA . LEU A 1 89 ? -4.044 -6.251 10.626 1.00 95.00 89 LEU A CA 1
ATOM 742 C C . LEU A 1 89 ? -2.608 -5.969 10.167 1.00 95.00 89 LEU A C 1
ATOM 744 O O . LEU A 1 89 ? -2.403 -5.252 9.188 1.00 95.00 89 LEU A O 1
ATOM 748 N N . VAL A 1 90 ? -1.611 -6.535 10.855 1.00 93.12 90 VAL A N 1
ATOM 749 C CA . VAL A 1 90 ? -0.191 -6.335 10.525 1.00 93.12 90 VAL A CA 1
ATOM 750 C C . VAL A 1 90 ? 0.119 -6.819 9.109 1.00 93.12 90 VAL A C 1
ATOM 752 O O . VAL A 1 90 ? 0.749 -6.088 8.340 1.00 93.12 90 VAL A O 1
ATOM 755 N N . ASN A 1 91 ? -0.375 -8.000 8.740 1.00 92.06 91 ASN A N 1
ATOM 756 C CA . ASN A 1 91 ? -0.211 -8.556 7.400 1.00 92.06 91 ASN A CA 1
ATOM 757 C C . ASN A 1 91 ? -0.909 -7.698 6.337 1.00 92.06 91 ASN A C 1
ATOM 759 O O . ASN A 1 91 ? -0.347 -7.481 5.267 1.00 92.06 91 ASN A O 1
ATOM 763 N N . GLY A 1 92 ? -2.084 -7.142 6.642 1.00 95.00 92 GLY A N 1
ATOM 764 C CA . GLY A 1 92 ? -2.798 -6.225 5.754 1.00 95.00 92 GLY A CA 1
ATOM 765 C C . GLY A 1 92 ? -2.043 -4.924 5.521 1.00 95.00 92 GLY A C 1
ATOM 766 O O . GLY A 1 92 ? -1.854 -4.510 4.382 1.00 95.00 92 GLY A O 1
ATOM 767 N N . ILE A 1 93 ? -1.538 -4.296 6.582 1.00 94.56 93 ILE A N 1
ATOM 768 C CA . ILE A 1 93 ? -0.726 -3.079 6.455 1.00 94.56 93 ILE A CA 1
ATOM 769 C C . ILE A 1 93 ? 0.514 -3.368 5.605 1.00 94.56 93 ILE A C 1
ATOM 771 O O . ILE A 1 93 ? 0.884 -2.569 4.743 1.00 94.56 93 ILE A O 1
ATOM 775 N N . GLN A 1 94 ? 1.148 -4.518 5.834 1.00 91.06 94 GLN A N 1
ATOM 776 C CA . GLN A 1 94 ? 2.315 -4.914 5.070 1.00 91.06 94 GLN A CA 1
ATOM 777 C C . GLN A 1 94 ? 1.974 -5.122 3.590 1.00 91.06 94 GLN A C 1
ATOM 779 O O . GLN A 1 94 ? 2.626 -4.520 2.744 1.00 91.06 94 GLN A O 1
ATOM 784 N N . ALA A 1 95 ? 0.943 -5.910 3.280 1.00 94.12 95 ALA A N 1
ATOM 785 C CA . ALA A 1 95 ? 0.490 -6.161 1.915 1.00 94.12 95 ALA A CA 1
ATOM 786 C C . ALA A 1 95 ? 0.184 -4.857 1.166 1.00 94.12 95 ALA A C 1
ATOM 788 O O . ALA A 1 95 ? 0.606 -4.693 0.025 1.00 94.12 95 ALA A O 1
ATOM 789 N N . TYR A 1 96 ? -0.467 -3.893 1.825 1.00 95.88 96 TYR A N 1
ATOM 790 C CA . TYR A 1 96 ? -0.707 -2.574 1.243 1.00 95.88 96 TYR A CA 1
ATOM 791 C C . TYR A 1 96 ? 0.601 -1.824 0.941 1.00 95.88 96 TYR A C 1
ATOM 793 O O . TYR A 1 96 ? 0.763 -1.240 -0.127 1.00 95.88 96 TYR A O 1
ATOM 801 N N . ASN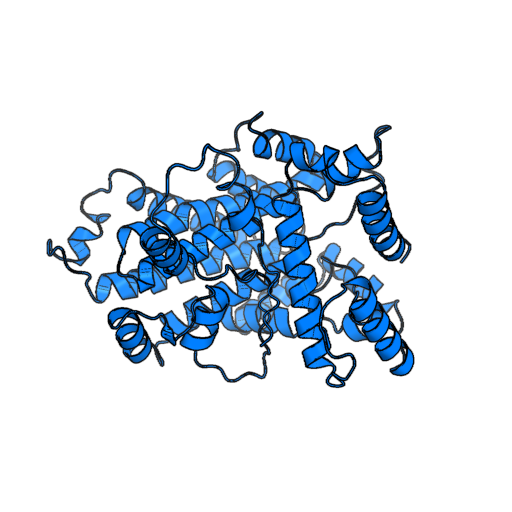 A 1 97 ? 1.569 -1.880 1.858 1.00 91.88 97 ASN A N 1
ATOM 802 C CA . ASN A 1 97 ? 2.870 -1.232 1.706 1.00 91.88 97 ASN A CA 1
ATOM 803 C C . ASN A 1 97 ? 3.715 -1.834 0.562 1.00 91.88 97 ASN A C 1
ATOM 805 O O . ASN A 1 97 ? 4.549 -1.122 -0.001 1.00 91.88 97 ASN A O 1
ATOM 809 N N . GLU A 1 98 ? 3.507 -3.108 0.205 1.00 91.88 98 GLU A N 1
ATOM 810 C CA . GLU A 1 98 ? 4.209 -3.767 -0.908 1.00 91.88 98 GLU A CA 1
ATOM 811 C C . GLU A 1 98 ? 3.786 -3.237 -2.289 1.00 91.88 98 GLU A C 1
ATOM 813 O O . GLU A 1 98 ? 4.593 -3.277 -3.218 1.00 91.88 98 GLU A O 1
ATOM 818 N N . PHE A 1 99 ? 2.587 -2.652 -2.426 1.00 94.12 99 PHE A N 1
ATOM 819 C CA . PHE A 1 99 ? 2.139 -2.055 -3.693 1.00 94.12 99 PHE A CA 1
ATOM 820 C C . PHE A 1 99 ? 3.006 -0.891 -4.171 1.00 94.12 99 PHE A C 1
ATOM 822 O O . PHE A 1 99 ? 2.977 -0.596 -5.356 1.00 94.12 99 PHE A O 1
ATOM 829 N N . GLN A 1 100 ? 3.853 -0.301 -3.319 1.00 91.69 100 GLN A N 1
ATOM 830 C CA . GLN A 1 100 ? 4.833 0.716 -3.731 1.00 91.69 100 GLN A CA 1
ATOM 831 C C . GLN A 1 100 ? 5.737 0.280 -4.889 1.00 91.69 100 GLN A C 1
ATOM 833 O O . GLN A 1 100 ? 6.217 1.134 -5.632 1.00 91.69 100 GLN A O 1
ATOM 838 N N . ASP A 1 101 ? 5.965 -1.026 -5.043 1.00 89.38 101 ASP A N 1
ATOM 839 C CA . ASP A 1 101 ? 6.907 -1.559 -6.030 1.00 89.38 101 ASP A CA 1
ATOM 840 C C . ASP A 1 101 ? 6.291 -1.802 -7.411 1.00 89.38 101 ASP A C 1
ATOM 842 O O . ASP A 1 101 ? 7.033 -2.035 -8.368 1.00 89.38 101 ASP A O 1
ATOM 846 N N . ILE A 1 102 ? 4.959 -1.745 -7.510 1.00 90.19 102 ILE A N 1
ATOM 847 C CA . ILE A 1 102 ? 4.201 -1.846 -8.768 1.00 90.19 102 ILE A CA 1
ATOM 848 C C . ILE A 1 102 ? 3.593 -0.499 -9.180 1.00 90.19 102 ILE A C 1
ATOM 850 O O . ILE A 1 102 ? 2.851 -0.406 -10.148 1.00 90.19 102 ILE A O 1
ATOM 854 N N . LEU A 1 103 ? 3.929 0.575 -8.458 1.00 88.75 103 LEU A N 1
ATOM 855 C CA . LEU A 1 103 ? 3.533 1.923 -8.842 1.00 88.75 103 LEU A CA 1
ATOM 856 C C . LEU A 1 103 ? 4.407 2.406 -9.998 1.00 88.75 103 LEU A C 1
ATOM 858 O O . LEU A 1 103 ? 5.550 2.820 -9.802 1.00 88.75 103 LEU A O 1
ATOM 862 N N . ASP A 1 104 ? 3.846 2.350 -11.200 1.00 79.44 104 ASP A N 1
ATOM 863 C CA . ASP A 1 104 ? 4.518 2.738 -12.433 1.00 79.44 104 ASP A CA 1
ATOM 864 C C . ASP A 1 104 ? 4.880 4.225 -12.490 1.00 79.44 104 ASP A C 1
ATOM 866 O O . ASP A 1 104 ? 4.090 5.104 -12.146 1.00 79.44 104 ASP A O 1
ATOM 870 N N . ILE A 1 105 ? 6.086 4.504 -12.967 1.00 69.38 105 ILE A N 1
ATOM 871 C CA . ILE A 1 105 ? 6.597 5.847 -13.232 1.00 69.38 105 ILE A CA 1
ATOM 872 C C . ILE A 1 105 ? 6.802 6.109 -14.733 1.00 69.38 105 ILE A C 1
ATOM 874 O O . ILE A 1 105 ? 7.248 7.191 -15.105 1.00 69.38 105 ILE A O 1
ATOM 878 N N . SER A 1 106 ? 6.465 5.154 -15.603 1.00 64.44 106 SER A N 1
ATOM 879 C CA . SER A 1 106 ? 6.677 5.217 -17.046 1.00 64.44 106 SER A CA 1
ATOM 880 C C . SER A 1 106 ? 5.991 6.423 -17.690 1.00 64.44 106 SER A C 1
ATOM 882 O O . SER A 1 106 ? 4.945 6.904 -17.253 1.00 64.44 106 SER A O 1
ATOM 884 N N . ILE A 1 107 ? 6.617 6.945 -18.741 1.00 58.84 107 ILE A N 1
ATOM 885 C CA . ILE A 1 107 ? 6.111 8.078 -19.515 1.00 58.84 107 ILE A CA 1
ATOM 886 C C . ILE A 1 107 ? 5.553 7.499 -20.814 1.00 58.84 107 ILE A C 1
ATOM 888 O O . ILE A 1 107 ? 6.342 7.022 -21.635 1.00 58.84 107 ILE A O 1
ATOM 892 N N . ASN A 1 108 ? 4.235 7.562 -21.027 1.00 56.41 108 ASN A N 1
ATOM 893 C CA . ASN A 1 108 ? 3.640 7.099 -22.277 1.00 56.41 108 ASN A CA 1
ATOM 894 C C . ASN A 1 108 ? 3.903 8.133 -23.382 1.00 56.41 108 ASN A C 1
ATOM 896 O O . ASN A 1 108 ? 3.282 9.193 -23.451 1.00 56.41 108 ASN A O 1
ATOM 900 N N . ALA A 1 109 ? 4.856 7.827 -24.264 1.00 50.19 109 ALA A N 1
ATOM 901 C CA . ALA A 1 109 ? 5.299 8.769 -25.284 1.00 50.19 109 ALA A CA 1
ATOM 902 C C . ALA A 1 109 ? 4.245 9.104 -26.355 1.00 50.19 109 ALA A C 1
ATOM 904 O O . ALA A 1 109 ? 4.361 10.129 -27.024 1.00 50.19 109 ALA A O 1
ATOM 905 N N . GLU A 1 110 ? 3.210 8.280 -26.508 1.00 51.81 110 GLU A N 1
ATOM 906 C CA . GLU A 1 110 ? 2.206 8.439 -27.562 1.00 51.81 110 GLU A CA 1
ATOM 907 C C . GLU A 1 110 ? 0.967 9.208 -27.084 1.00 51.81 110 GLU A C 1
ATOM 909 O O . GLU A 1 110 ? 0.425 10.022 -27.832 1.00 51.81 110 GLU A O 1
ATOM 914 N N . LEU A 1 111 ? 0.545 9.019 -25.827 1.00 53.19 111 LEU A N 1
ATOM 915 C CA . LEU A 1 111 ? -0.609 9.722 -25.246 1.00 53.19 111 LEU A CA 1
ATOM 916 C C . LEU A 1 111 ? -0.257 11.120 -24.708 1.00 53.19 111 LEU A C 1
ATOM 918 O O . LEU A 1 111 ? -1.112 12.012 -24.687 1.00 53.19 111 LEU A O 1
ATOM 922 N N . ASP A 1 112 ? 1.001 11.341 -24.314 1.00 49.62 112 ASP A N 1
ATOM 923 C CA . ASP A 1 112 ? 1.383 12.509 -23.512 1.00 49.62 112 ASP A CA 1
ATOM 924 C C . ASP A 1 112 ? 2.080 13.642 -24.284 1.00 49.62 112 ASP A C 1
ATOM 926 O O . ASP A 1 112 ? 2.258 14.751 -23.756 1.00 49.62 112 ASP A O 1
ATOM 930 N N . PHE A 1 113 ? 2.418 13.416 -25.557 1.00 48.94 113 PHE A N 1
ATOM 931 C CA . PHE A 1 113 ? 3.198 14.351 -26.368 1.00 48.94 113 PHE A CA 1
ATOM 932 C C . PHE A 1 113 ? 2.328 15.198 -27.310 1.00 48.94 113 PHE A C 1
ATOM 934 O O . PHE A 1 113 ? 2.279 15.025 -28.525 1.00 48.94 113 PHE A O 1
ATOM 941 N N . LYS A 1 114 ? 1.727 16.247 -26.739 1.00 55.81 114 LYS A N 1
ATOM 942 C CA . LYS A 1 114 ? 1.744 17.569 -27.402 1.00 55.81 114 LYS A CA 1
ATOM 943 C C . LYS A 1 114 ? 3.185 18.115 -27.330 1.00 55.81 114 LYS A C 1
ATOM 945 O O . LYS A 1 114 ? 3.924 17.639 -26.471 1.00 55.81 114 LYS A O 1
ATOM 950 N N . PRO A 1 115 ? 3.626 19.085 -28.160 1.00 51.84 115 PRO A N 1
ATOM 951 C CA . PRO A 1 115 ? 4.976 19.640 -28.035 1.00 51.84 115 PRO A CA 1
ATOM 952 C C . PRO A 1 115 ? 5.136 20.278 -26.647 1.00 51.84 115 PRO A C 1
ATOM 954 O O . PRO A 1 115 ? 4.634 21.371 -26.395 1.00 51.84 115 PRO A O 1
ATOM 957 N N . ARG A 1 116 ? 5.775 19.540 -25.740 1.00 62.69 116 ARG A N 1
ATOM 958 C CA . ARG A 1 116 ? 5.983 19.856 -24.327 1.00 62.69 116 ARG A CA 1
ATOM 959 C C . ARG A 1 116 ? 7.469 19.715 -24.028 1.00 62.69 116 ARG A C 1
ATOM 961 O O . ARG A 1 116 ? 8.157 18.873 -24.603 1.00 62.69 116 ARG A O 1
ATOM 968 N N . THR A 1 117 ? 7.969 20.558 -23.143 1.00 65.31 117 THR A N 1
ATOM 969 C CA . THR A 1 117 ? 9.337 20.500 -22.629 1.00 65.31 117 THR A CA 1
ATOM 970 C C . THR A 1 117 ? 9.525 19.280 -21.718 1.00 65.31 117 THR A C 1
ATOM 972 O O . THR A 1 117 ? 8.569 18.774 -21.129 1.00 65.31 117 THR A O 1
ATOM 975 N N . ALA A 1 118 ? 10.766 18.812 -21.547 1.00 63.12 118 ALA A N 1
ATOM 976 C CA . ALA A 1 118 ? 11.079 17.709 -20.629 1.00 63.12 118 ALA A CA 1
ATOM 977 C C . ALA A 1 118 ? 10.629 17.995 -19.182 1.00 63.12 118 ALA A C 1
ATOM 979 O O . ALA A 1 118 ? 10.138 17.099 -18.499 1.00 63.12 118 ALA A O 1
ATOM 980 N N . ALA A 1 119 ? 10.722 19.253 -18.741 1.00 64.44 119 ALA A N 1
ATOM 981 C CA . ALA A 1 119 ? 10.237 19.688 -17.433 1.00 64.44 119 ALA A CA 1
ATOM 982 C C . ALA A 1 119 ? 8.711 19.536 -17.296 1.00 64.44 119 ALA A C 1
ATOM 984 O O . ALA A 1 119 ? 8.222 19.088 -16.263 1.00 64.44 119 ALA A O 1
ATOM 985 N N . GLU A 1 120 ? 7.949 19.848 -18.348 1.00 63.66 120 GLU A N 1
ATOM 986 C CA . GLU A 1 120 ? 6.496 19.647 -18.357 1.00 63.66 120 GLU A CA 1
ATOM 987 C C . GLU A 1 120 ? 6.131 18.161 -18.323 1.00 63.66 120 GLU A C 1
ATOM 989 O O . GLU A 1 120 ? 5.190 17.786 -17.633 1.00 63.66 120 GLU A O 1
ATOM 994 N N . ILE A 1 121 ? 6.899 17.306 -18.998 1.00 62.94 121 ILE A N 1
ATOM 995 C CA . ILE A 1 121 ? 6.696 15.853 -18.980 1.00 62.94 121 ILE A CA 1
ATOM 996 C C . ILE A 1 121 ? 6.987 15.279 -17.589 1.00 62.94 121 ILE A C 1
ATOM 998 O O . ILE A 1 121 ? 6.165 14.551 -17.042 1.00 62.94 121 ILE A O 1
ATOM 1002 N N . LEU A 1 122 ? 8.111 15.641 -16.966 1.00 65.12 122 LEU A N 1
ATOM 1003 C CA . LEU A 1 122 ? 8.430 15.202 -15.602 1.00 65.12 122 LEU A CA 1
ATOM 1004 C C . LEU A 1 122 ? 7.362 15.642 -14.603 1.00 65.12 122 LEU A C 1
ATOM 1006 O O . LEU A 1 122 ? 6.889 14.845 -13.792 1.00 65.12 122 LEU A O 1
ATOM 1010 N N . ARG A 1 123 ? 6.915 16.891 -14.727 1.00 64.06 123 ARG A N 1
ATOM 1011 C CA . ARG A 1 123 ? 5.823 17.423 -13.923 1.00 64.06 123 ARG A CA 1
ATOM 1012 C C . ARG A 1 123 ? 4.520 16.660 -14.112 1.00 64.06 123 ARG A C 1
ATOM 1014 O O . ARG A 1 123 ? 3.740 16.553 -13.172 1.00 64.06 123 ARG A O 1
ATOM 1021 N N . MET A 1 124 ? 4.262 16.181 -15.324 1.00 60.78 124 MET A N 1
ATOM 1022 C CA . MET A 1 124 ? 3.002 15.530 -15.642 1.00 60.78 124 MET A CA 1
ATOM 1023 C C . MET A 1 124 ? 2.968 14.032 -15.342 1.00 60.78 124 MET A C 1
ATOM 1025 O O . MET A 1 124 ? 1.902 13.521 -15.005 1.00 60.78 124 MET A O 1
ATOM 1029 N N . HIS A 1 125 ? 4.110 13.351 -15.441 1.00 62.12 125 HIS A N 1
ATOM 1030 C CA . HIS A 1 125 ? 4.176 11.884 -15.458 1.00 62.12 125 HIS A CA 1
ATOM 1031 C C . HIS A 1 125 ? 4.970 11.278 -14.305 1.00 62.12 125 HIS A C 1
ATOM 1033 O O . HIS A 1 125 ? 4.827 10.087 -14.034 1.00 62.12 125 HIS A O 1
ATOM 1039 N N . VAL A 1 126 ? 5.776 12.082 -13.606 1.00 68.81 126 VAL A N 1
ATOM 1040 C CA . VAL A 1 126 ? 6.655 11.605 -12.533 1.00 68.81 126 VAL A CA 1
ATOM 1041 C C . VAL A 1 126 ? 6.305 12.278 -11.211 1.00 68.81 126 VAL A C 1
ATOM 1043 O O . VAL A 1 126 ? 6.040 11.600 -10.217 1.00 68.81 126 VAL A O 1
ATOM 1046 N N . TRP A 1 127 ? 6.248 13.610 -11.180 1.00 75.44 127 TRP A N 1
ATOM 1047 C CA . TRP A 1 127 ? 5.961 14.335 -9.944 1.00 75.44 127 TRP A CA 1
ATOM 1048 C C . TRP A 1 127 ? 4.504 14.196 -9.523 1.00 75.44 127 TRP A C 1
ATOM 1050 O O . TRP A 1 127 ? 3.580 14.253 -10.332 1.00 75.44 127 TRP A O 1
ATOM 1060 N N . ASN A 1 128 ? 4.305 13.990 -8.222 1.00 79.31 128 ASN A N 1
ATOM 1061 C CA . ASN A 1 128 ? 2.994 13.842 -7.587 1.00 79.31 128 ASN A CA 1
ATOM 1062 C C . ASN A 1 128 ? 2.088 12.731 -8.169 1.00 79.31 128 ASN A C 1
ATOM 1064 O O . ASN A 1 128 ? 0.919 12.636 -7.774 1.00 79.31 128 ASN A O 1
ATOM 1068 N N . ARG A 1 129 ? 2.589 11.860 -9.063 1.00 80.94 129 ARG A N 1
ATOM 1069 C CA . ARG A 1 129 ? 1.794 10.787 -9.691 1.00 80.94 129 ARG A CA 1
ATOM 1070 C C . ARG A 1 129 ? 1.185 9.868 -8.639 1.00 80.94 129 ARG A C 1
ATOM 1072 O O . ARG A 1 129 ? -0.024 9.643 -8.628 1.00 80.94 129 ARG A O 1
ATOM 1079 N N . HIS A 1 130 ? 2.008 9.452 -7.681 1.00 87.75 130 HIS A N 1
ATOM 1080 C CA . HIS A 1 130 ? 1.622 8.540 -6.601 1.00 87.75 130 HIS A CA 1
ATOM 1081 C C . HIS A 1 130 ? 1.304 9.252 -5.287 1.00 87.75 130 HIS A C 1
ATOM 1083 O O . HIS A 1 130 ? 1.219 8.612 -4.239 1.00 87.75 130 HIS A O 1
ATOM 1089 N N . TYR A 1 131 ? 1.061 10.569 -5.334 1.00 89.44 131 TYR A N 1
ATOM 1090 C CA . TYR A 1 131 ? 0.733 11.383 -4.159 1.00 89.44 131 TYR A CA 1
ATOM 1091 C C . TYR A 1 131 ? -0.384 10.756 -3.313 1.00 89.44 131 TYR A C 1
ATOM 1093 O O . TYR A 1 131 ? -0.210 10.554 -2.116 1.00 89.44 131 TYR A O 1
ATOM 1101 N N . CYS A 1 132 ? -1.498 10.359 -3.941 1.00 93.38 132 CYS A N 1
ATOM 1102 C CA . CYS A 1 132 ? -2.637 9.765 -3.230 1.00 93.38 132 CYS A CA 1
ATOM 1103 C C . CYS A 1 132 ? -2.261 8.480 -2.484 1.00 93.38 132 CYS A C 1
ATOM 1105 O O . CYS A 1 132 ? -2.696 8.281 -1.352 1.00 93.38 132 CYS A O 1
ATOM 1107 N N . PHE A 1 133 ? -1.438 7.626 -3.096 1.00 95.06 133 PHE A N 1
ATOM 1108 C CA . PHE A 1 133 ? -0.987 6.395 -2.465 1.00 95.06 133 PHE A CA 1
ATOM 1109 C C . PHE A 1 133 ? -0.134 6.704 -1.229 1.00 95.06 133 PHE A C 1
ATOM 1111 O O . PHE A 1 133 ? -0.425 6.224 -0.134 1.00 95.06 133 PHE A O 1
ATOM 1118 N N . HIS A 1 134 ? 0.880 7.559 -1.360 1.00 92.62 134 HIS A N 1
ATOM 1119 C CA . HIS A 1 134 ? 1.757 7.861 -0.232 1.00 92.62 134 HIS A CA 1
ATOM 1120 C C . HIS A 1 134 ? 1.055 8.648 0.879 1.00 92.62 134 HIS A C 1
ATOM 1122 O O . HIS A 1 134 ? 1.309 8.389 2.051 1.00 92.62 134 HIS A O 1
ATOM 1128 N N . GLU A 1 135 ? 0.159 9.571 0.539 1.00 93.94 135 GLU A N 1
ATOM 1129 C CA . GLU A 1 135 ? -0.649 10.294 1.524 1.00 93.94 135 GLU A CA 1
ATOM 1130 C C . GLU A 1 135 ? -1.585 9.326 2.268 1.00 93.94 135 GLU A C 1
ATOM 1132 O O . GLU A 1 135 ? -1.717 9.386 3.489 1.00 93.94 135 GLU A O 1
ATOM 1137 N N . SER A 1 136 ? -2.173 8.345 1.570 1.00 96.88 136 SER A N 1
ATOM 1138 C CA . SER A 1 136 ? -2.986 7.310 2.222 1.00 96.88 136 SER A CA 1
ATOM 1139 C C . SER A 1 136 ? -2.181 6.483 3.237 1.00 96.88 136 SER A C 1
ATOM 1141 O O . SER A 1 136 ? -2.696 6.169 4.312 1.00 96.88 136 SER A O 1
ATOM 1143 N N . LEU A 1 137 ? -0.906 6.180 2.947 1.00 93.75 137 LEU A N 1
ATOM 1144 C CA . LEU A 1 137 ? -0.016 5.486 3.881 1.00 93.75 137 LEU A CA 1
ATOM 1145 C C . LEU A 1 137 ? 0.231 6.305 5.150 1.00 93.75 137 LEU A C 1
ATOM 1147 O O . LEU A 1 137 ? 0.300 5.720 6.231 1.00 93.75 137 LEU A O 1
ATOM 1151 N N . LEU A 1 138 ? 0.347 7.632 5.039 1.00 92.19 138 LEU A N 1
ATOM 1152 C CA . LEU A 1 138 ? 0.467 8.511 6.205 1.00 92.19 138 LEU A CA 1
ATOM 1153 C C . LEU A 1 138 ? -0.779 8.405 7.090 1.00 92.19 138 LEU A C 1
ATOM 1155 O O . LEU A 1 138 ? -0.657 8.113 8.277 1.00 92.19 138 LEU A O 1
ATOM 1159 N N . TYR A 1 139 ? -1.977 8.507 6.509 1.00 96.31 139 TYR A N 1
ATOM 1160 C CA . TYR A 1 139 ? -3.228 8.364 7.263 1.00 96.31 139 TYR A CA 1
ATOM 1161 C C . TYR A 1 139 ? -3.389 6.994 7.927 1.00 96.31 139 TYR A C 1
ATOM 1163 O O . TYR A 1 139 ? -3.841 6.914 9.071 1.00 96.31 139 TYR A O 1
ATOM 1171 N N . LEU A 1 140 ? -2.998 5.913 7.247 1.00 96.38 140 LEU A N 1
ATOM 1172 C CA . LEU A 1 140 ? -3.016 4.573 7.831 1.00 96.38 140 LEU A CA 1
ATOM 1173 C C . LEU A 1 140 ? -2.066 4.480 9.035 1.00 96.38 140 LEU A C 1
ATOM 1175 O O . LEU A 1 140 ? -2.436 3.949 10.081 1.00 96.38 140 LEU A O 1
ATOM 1179 N N . ARG A 1 141 ? -0.858 5.038 8.923 1.00 92.62 141 ARG A N 1
ATOM 1180 C CA . ARG A 1 141 ? 0.129 5.063 10.015 1.00 92.62 141 ARG A CA 1
ATOM 1181 C C . ARG A 1 141 ? -0.339 5.893 11.199 1.00 92.62 141 ARG A C 1
ATOM 1183 O O . ARG A 1 141 ? -0.204 5.440 12.335 1.00 92.62 141 ARG A O 1
ATOM 1190 N N . ASP A 1 142 ? -0.910 7.064 10.956 1.00 93.56 142 ASP A N 1
ATOM 1191 C CA . ASP A 1 142 ? -1.432 7.926 12.017 1.00 93.56 142 ASP A CA 1
ATOM 1192 C C . ASP A 1 142 ? -2.659 7.303 12.688 1.00 93.56 142 ASP A C 1
ATOM 1194 O O . ASP A 1 142 ? -2.827 7.416 13.905 1.00 93.56 142 ASP A O 1
ATOM 1198 N N . SER A 1 143 ? -3.487 6.581 11.925 1.00 96.69 143 SER A N 1
ATOM 1199 C CA . SER A 1 143 ? -4.587 5.775 12.458 1.00 96.69 143 SER A CA 1
ATOM 1200 C C . SER A 1 143 ? -4.069 4.725 13.448 1.00 96.69 143 SER A C 1
ATOM 1202 O O . SER A 1 143 ? -4.534 4.674 14.589 1.00 96.69 143 SER A O 1
ATOM 1204 N N . ILE A 1 144 ? -3.058 3.948 13.050 1.00 95.00 144 ILE A N 1
ATOM 1205 C CA . ILE A 1 144 ? -2.434 2.917 13.893 1.00 95.00 144 ILE A CA 1
ATOM 1206 C C . ILE A 1 144 ? -1.764 3.548 15.111 1.00 95.00 144 ILE A C 1
ATOM 1208 O O . ILE A 1 144 ? -1.934 3.071 16.228 1.00 95.00 144 ILE A O 1
ATOM 1212 N N . SER A 1 145 ? -1.018 4.634 14.918 1.00 92.44 145 SER A N 1
ATOM 1213 C CA . SER A 1 145 ? -0.317 5.323 16.005 1.00 92.44 145 SER A CA 1
ATOM 1214 C C . SER A 1 145 ? -1.311 5.874 17.027 1.00 92.44 145 SER A C 1
ATOM 1216 O O . SER A 1 145 ? -1.115 5.716 18.228 1.00 92.44 145 SER A O 1
ATOM 1218 N N . SER A 1 146 ? -2.438 6.420 16.559 1.00 93.06 146 SER A N 1
ATOM 1219 C CA . SER A 1 146 ? -3.545 6.847 17.417 1.00 93.06 146 SER A CA 1
ATOM 1220 C C . SER A 1 146 ? -4.143 5.680 18.203 1.00 93.06 146 SER A C 1
ATOM 1222 O O . SER A 1 146 ? -4.422 5.834 19.389 1.00 93.06 146 SER A O 1
ATOM 1224 N N . TRP A 1 147 ? -4.305 4.508 17.582 1.00 93.69 147 TRP A N 1
ATOM 1225 C CA . TRP A 1 147 ? -4.774 3.298 18.265 1.00 93.69 147 TRP A CA 1
ATOM 1226 C C . TRP A 1 147 ? -3.786 2.809 19.335 1.00 93.69 147 TRP A C 1
ATOM 1228 O O . TRP A 1 147 ? -4.191 2.559 20.473 1.00 93.69 147 TRP A O 1
ATOM 1238 N N . LEU A 1 148 ? -2.489 2.755 19.013 1.00 91.31 148 LEU A N 1
ATOM 1239 C CA . LEU A 1 148 ? -1.417 2.394 19.952 1.00 91.31 148 LEU A CA 1
ATOM 1240 C C . LEU A 1 148 ? -1.283 3.385 21.115 1.00 91.31 148 LEU A C 1
ATOM 1242 O O . LEU A 1 148 ? -0.779 3.014 22.174 1.00 91.31 148 LEU A O 1
ATOM 1246 N N . ASP A 1 149 ? -1.755 4.616 20.925 1.00 89.69 149 ASP A N 1
ATOM 1247 C CA . ASP A 1 149 ? -1.839 5.666 21.939 1.00 89.69 149 ASP A CA 1
ATOM 1248 C C . ASP A 1 149 ? -3.168 5.675 22.711 1.00 89.69 149 ASP A C 1
ATOM 1250 O O . ASP A 1 149 ? -3.343 6.489 23.619 1.00 89.69 149 ASP A O 1
ATOM 1254 N N . GLY A 1 150 ? -4.108 4.793 22.363 1.00 88.38 150 GLY A N 1
ATOM 1255 C CA . GLY A 1 150 ? -5.424 4.713 22.992 1.00 88.38 150 GLY A CA 1
ATOM 1256 C C . GLY A 1 150 ? -6.441 5.751 22.495 1.00 88.38 150 GLY A C 1
ATOM 1257 O O . GLY A 1 150 ? -7.568 5.822 22.980 1.00 88.38 150 GLY A O 1
ATOM 1258 N N . ASN A 1 151 ? -6.100 6.552 21.489 1.00 90.25 151 ASN A N 1
ATOM 1259 C CA . ASN A 1 151 ? -6.987 7.557 20.909 1.00 90.25 151 ASN A CA 1
ATOM 1260 C C . ASN A 1 151 ? -7.946 6.921 19.889 1.00 90.25 151 ASN A C 1
ATOM 1262 O O . ASN A 1 151 ? -7.799 7.087 18.676 1.00 90.25 151 ASN A O 1
ATOM 1266 N N . MET A 1 152 ? -8.952 6.191 20.381 1.00 90.19 152 MET A N 1
ATOM 1267 C CA . MET A 1 152 ? -9.787 5.335 19.530 1.00 90.19 152 MET A CA 1
ATOM 1268 C C . MET A 1 152 ? -10.609 6.086 18.484 1.00 90.19 152 MET A C 1
ATOM 1270 O O . MET A 1 152 ? -10.663 5.668 17.328 1.00 90.19 152 MET A O 1
ATOM 1274 N N . LEU A 1 153 ? -11.181 7.234 18.847 1.00 89.75 153 LEU A N 1
ATOM 1275 C CA . LEU A 1 153 ? -11.915 8.065 17.892 1.00 89.75 153 LEU A CA 1
ATOM 1276 C C . LEU A 1 153 ? -11.012 8.560 16.757 1.00 89.75 153 LEU A C 1
ATOM 1278 O O . LEU A 1 153 ? -11.382 8.436 15.594 1.00 89.75 153 LEU A O 1
ATOM 1282 N N . ALA A 1 154 ? -9.816 9.055 17.087 1.00 92.44 154 ALA A N 1
ATOM 1283 C CA . ALA A 1 154 ? -8.850 9.504 16.088 1.00 92.44 154 ALA A CA 1
ATOM 1284 C C . ALA A 1 154 ? -8.422 8.348 15.174 1.00 92.44 154 ALA A C 1
ATOM 1286 O O . ALA A 1 154 ? -8.416 8.501 13.955 1.00 92.44 154 ALA A O 1
ATOM 1287 N N . SER A 1 155 ? -8.157 7.168 15.745 1.00 95.00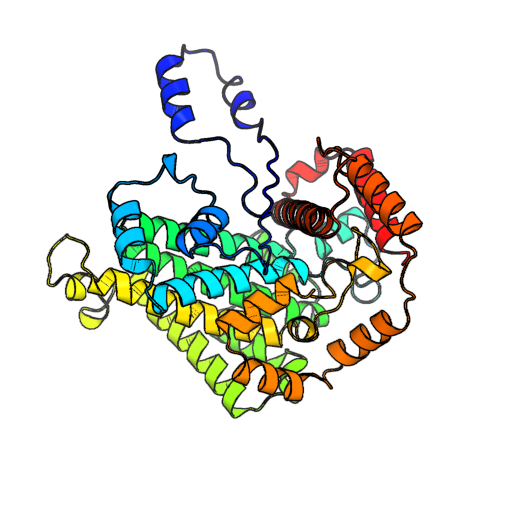 155 SER A N 1
ATOM 1288 C CA . SER A 1 155 ? -7.769 5.993 14.961 1.00 95.00 155 SER A CA 1
ATOM 1289 C C . SER A 1 155 ? -8.819 5.617 13.906 1.00 95.00 155 SER A C 1
ATOM 1291 O O . SER A 1 155 ? -8.467 5.404 12.748 1.00 95.00 155 SER A O 1
ATOM 1293 N N . LEU A 1 156 ? -10.110 5.622 14.256 1.00 94.44 156 LEU A N 1
ATOM 1294 C CA . LEU A 1 156 ? -11.201 5.298 13.335 1.00 94.44 156 LEU A CA 1
ATOM 1295 C C . LEU A 1 156 ? -11.471 6.433 12.339 1.00 94.44 156 LEU A C 1
ATOM 1297 O O . LEU A 1 156 ? -11.691 6.176 11.156 1.00 94.44 156 LEU A O 1
ATOM 1301 N N . ALA A 1 157 ? -11.403 7.687 12.790 1.00 94.31 157 ALA A N 1
ATOM 1302 C CA . ALA A 1 157 ? -11.579 8.858 11.937 1.00 94.31 157 ALA A CA 1
ATOM 1303 C C . ALA A 1 157 ? -10.550 8.894 10.790 1.00 94.31 157 ALA A C 1
ATOM 1305 O O . ALA A 1 157 ? -10.917 9.174 9.646 1.00 94.31 157 ALA A O 1
ATOM 1306 N N . LEU A 1 158 ? -9.293 8.533 11.075 1.00 97.00 158 LEU A N 1
ATOM 1307 C CA . LEU A 1 158 ? -8.181 8.526 10.117 1.00 97.00 158 LEU A CA 1
ATOM 1308 C C . LEU A 1 158 ? -8.248 7.383 9.083 1.00 97.00 158 LEU A C 1
ATOM 1310 O O . LEU A 1 158 ? -7.641 7.493 8.019 1.00 97.00 158 LEU A O 1
ATOM 1314 N N . LEU A 1 159 ? -9.044 6.330 9.309 1.00 97.62 159 LEU A N 1
ATOM 1315 C CA . LEU A 1 159 ? -9.266 5.289 8.291 1.00 97.62 159 LEU A CA 1
ATOM 1316 C C . LEU A 1 159 ? -10.071 5.802 7.087 1.00 97.62 159 LEU A C 1
ATOM 1318 O O . LEU A 1 159 ? -9.943 5.265 5.986 1.00 97.62 159 LEU A O 1
ATOM 1322 N N . ARG A 1 160 ? -10.894 6.845 7.263 1.00 96.69 160 ARG A N 1
ATOM 1323 C CA . ARG A 1 160 ? -11.673 7.443 6.167 1.00 96.69 160 ARG A CA 1
ATOM 1324 C C . ARG A 1 160 ? -10.784 8.085 5.095 1.00 96.69 160 ARG A C 1
ATOM 1326 O O . ARG A 1 160 ? -10.942 7.703 3.936 1.00 96.69 160 ARG A O 1
ATOM 1333 N N . PRO A 1 161 ? -9.889 9.044 5.415 1.00 97.31 161 PRO A N 1
ATOM 1334 C CA . PRO A 1 161 ? -8.995 9.610 4.410 1.00 97.31 161 PRO A CA 1
ATOM 1335 C C . PRO A 1 161 ? -8.049 8.557 3.821 1.00 97.31 161 PRO A C 1
ATOM 1337 O O . PRO A 1 161 ? -7.792 8.616 2.624 1.00 97.31 161 PRO A O 1
ATOM 1340 N N . PHE A 1 162 ? -7.622 7.546 4.593 1.00 98.19 162 PHE A N 1
ATOM 1341 C CA . PHE A 1 162 ? -6.902 6.387 4.048 1.00 98.19 162 PHE A CA 1
ATOM 1342 C C . PHE A 1 162 ? -7.696 5.690 2.929 1.00 98.19 162 PHE A C 1
ATOM 1344 O O . PHE A 1 162 ? -7.202 5.581 1.805 1.00 98.19 162 PHE A O 1
ATOM 1351 N N . LEU A 1 163 ? -8.935 5.264 3.202 1.00 98.44 163 LEU A N 1
ATOM 1352 C CA . LEU A 1 163 ? -9.797 4.606 2.214 1.00 98.44 163 LEU A CA 1
ATOM 1353 C C . LEU A 1 163 ? -10.051 5.507 0.998 1.00 98.44 163 LEU A C 1
ATOM 1355 O O . LEU A 1 163 ? -9.947 5.066 -0.145 1.00 98.44 163 LEU A O 1
ATOM 1359 N N . GLU A 1 164 ? -10.375 6.776 1.240 1.00 97.62 164 GLU A N 1
ATOM 1360 C CA . GLU A 1 164 ? -10.694 7.731 0.183 1.00 97.62 164 GLU A CA 1
ATOM 1361 C C . GLU A 1 164 ? -9.509 7.981 -0.753 1.00 97.62 164 GLU A C 1
ATOM 1363 O O . GLU A 1 164 ? -9.683 7.957 -1.970 1.00 97.62 164 GLU A O 1
ATOM 1368 N N . LEU A 1 165 ? -8.309 8.181 -0.206 1.00 97.25 165 LEU A N 1
ATOM 1369 C CA . LEU A 1 165 ? -7.100 8.399 -0.996 1.00 97.25 165 LEU A CA 1
ATOM 1370 C C . LEU A 1 165 ? -6.640 7.130 -1.716 1.00 97.25 165 LEU A C 1
ATOM 1372 O O . LEU A 1 165 ? -6.185 7.221 -2.853 1.00 97.25 165 LEU A O 1
ATOM 1376 N N . SER A 1 166 ? -6.821 5.956 -1.106 1.00 98.19 166 SER A N 1
ATOM 1377 C CA . SER A 1 166 ? -6.523 4.669 -1.747 1.00 98.19 166 SER A CA 1
ATOM 1378 C C . SER A 1 166 ? -7.409 4.441 -2.976 1.00 98.19 166 SER A C 1
ATOM 1380 O O . SER A 1 166 ? -6.918 4.112 -4.053 1.00 98.19 166 SER A O 1
ATOM 1382 N N . VAL A 1 167 ? -8.719 4.687 -2.852 1.00 97.81 167 VAL A N 1
ATOM 1383 C CA . VAL A 1 167 ? -9.659 4.589 -3.982 1.00 97.81 167 VAL A CA 1
ATOM 1384 C C . VAL A 1 167 ? -9.391 5.678 -5.018 1.00 97.81 167 VAL A C 1
ATOM 1386 O O . VAL A 1 167 ? -9.439 5.396 -6.214 1.00 97.81 167 VAL A O 1
ATOM 1389 N N . LEU A 1 168 ? -9.083 6.907 -4.587 1.00 95.31 168 LEU A N 1
ATOM 1390 C CA . LEU A 1 168 ? -8.732 7.997 -5.495 1.00 95.31 168 LEU A CA 1
ATOM 1391 C C . LEU A 1 168 ? -7.467 7.668 -6.297 1.00 95.31 168 LEU A C 1
ATOM 1393 O O . LEU A 1 168 ? -7.437 7.952 -7.489 1.00 95.31 168 LEU A O 1
ATOM 1397 N N . HIS A 1 169 ? -6.457 7.045 -5.686 1.00 94.31 169 HIS A N 1
ATOM 1398 C CA . HIS A 1 169 ? -5.260 6.596 -6.396 1.00 94.31 169 HIS A CA 1
ATOM 1399 C C . HIS A 1 169 ? -5.619 5.643 -7.544 1.00 94.31 169 HIS A C 1
ATOM 1401 O O . HIS A 1 169 ? -5.251 5.914 -8.685 1.00 94.31 169 HIS A O 1
ATOM 1407 N N . ILE A 1 170 ? -6.413 4.602 -7.269 1.00 94.88 170 ILE A N 1
ATOM 1408 C CA . ILE A 1 170 ? -6.850 3.647 -8.298 1.00 94.88 170 ILE A CA 1
ATOM 1409 C C . ILE A 1 170 ? -7.716 4.320 -9.358 1.00 94.88 170 ILE A C 1
ATOM 1411 O O . ILE A 1 170 ? -7.475 4.137 -10.545 1.00 94.88 170 ILE A O 1
ATOM 1415 N N . TYR A 1 171 ? -8.665 5.165 -8.952 1.00 93.38 171 TYR A N 1
ATOM 1416 C CA . TYR A 1 171 ? -9.485 5.942 -9.881 1.00 93.38 171 TYR A CA 1
ATOM 1417 C C . TYR A 1 171 ? -8.614 6.745 -10.850 1.00 93.38 171 TYR A C 1
ATOM 1419 O O . TYR A 1 171 ? -8.876 6.773 -12.050 1.00 93.38 171 TYR A O 1
ATOM 1427 N N . ARG A 1 172 ? -7.568 7.410 -10.345 1.00 88.56 172 ARG A N 1
ATOM 1428 C CA . ARG A 1 172 ? -6.648 8.189 -11.178 1.00 88.56 172 ARG A CA 1
ATOM 1429 C C . ARG A 1 172 ? -5.808 7.304 -12.078 1.00 88.56 172 ARG A C 1
ATOM 1431 O O . ARG A 1 172 ? -5.650 7.678 -13.229 1.00 88.56 172 ARG A O 1
ATOM 1438 N N . HIS A 1 173 ? -5.325 6.171 -11.582 1.00 87.88 173 HIS A N 1
ATOM 1439 C CA . HIS A 1 173 ? -4.585 5.201 -12.381 1.00 87.88 173 HIS A CA 1
ATOM 1440 C C . HIS A 1 173 ? -5.413 4.743 -13.591 1.00 87.88 173 HIS A C 1
ATOM 1442 O O . HIS A 1 173 ? -5.039 5.039 -14.719 1.00 87.88 173 HIS A O 1
ATOM 1448 N N . VAL A 1 174 ? -6.611 4.195 -13.374 1.00 87.75 174 VAL A N 1
ATOM 1449 C CA . VAL A 1 174 ? -7.427 3.626 -14.466 1.00 87.75 174 VAL A CA 1
ATOM 1450 C C . VAL A 1 174 ? -8.089 4.671 -15.375 1.00 87.75 174 VAL A C 1
ATOM 1452 O O . VAL A 1 174 ? -8.581 4.359 -16.457 1.00 87.75 174 VAL A O 1
ATOM 1455 N N . THR A 1 175 ? -8.163 5.936 -14.943 1.00 83.56 175 THR A N 1
ATOM 1456 C CA . THR A 1 175 ? -8.692 7.031 -15.780 1.00 83.56 175 THR A CA 1
ATOM 1457 C C . THR A 1 175 ? -7.607 7.815 -16.506 1.00 83.56 175 THR A C 1
ATOM 1459 O O . THR A 1 175 ? -7.943 8.526 -17.464 1.00 83.56 175 THR A O 1
ATOM 1462 N N . ALA A 1 176 ? -6.346 7.707 -16.072 1.00 75.19 176 ALA A N 1
ATOM 1463 C CA . ALA A 1 176 ? -5.214 8.393 -16.683 1.00 75.19 176 ALA A CA 1
ATOM 1464 C C . ALA A 1 176 ? -4.962 7.890 -18.104 1.00 75.19 176 ALA A C 1
ATOM 1466 O O . ALA A 1 176 ? -4.807 8.720 -18.993 1.00 75.19 176 ALA A O 1
ATOM 1467 N N . ASP A 1 177 ? -5.073 6.587 -18.359 1.00 63.53 177 ASP A N 1
ATOM 1468 C CA . ASP A 1 177 ? -4.846 6.020 -19.698 1.00 63.53 177 ASP A CA 1
ATOM 1469 C C . ASP A 1 177 ? -5.826 6.565 -20.750 1.00 63.53 177 ASP A C 1
ATOM 1471 O O . ASP A 1 177 ? -5.511 6.667 -21.932 1.00 63.53 177 ASP A O 1
ATOM 1475 N N . LYS A 1 178 ? -7.020 7.000 -20.321 1.00 61.88 178 LYS A N 1
ATOM 1476 C CA . LYS A 1 178 ? -8.044 7.584 -21.207 1.00 61.88 178 LYS A CA 1
ATOM 1477 C C . LYS A 1 178 ? -8.000 9.109 -21.296 1.00 61.88 178 LYS A C 1
ATOM 1479 O O . LYS A 1 178 ? -8.522 9.678 -22.250 1.00 61.88 178 LYS A O 1
ATOM 1484 N N . ASN A 1 179 ? -7.489 9.794 -20.2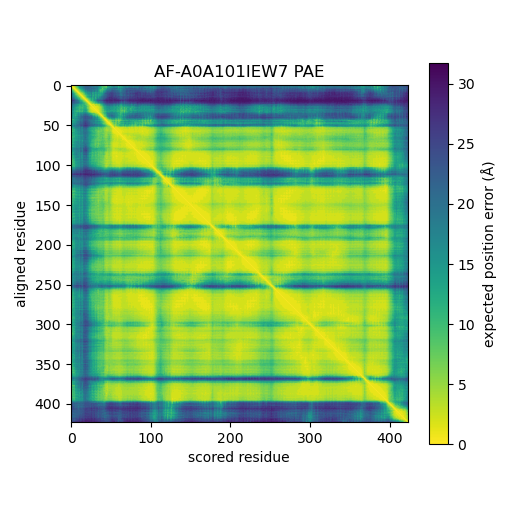72 1.00 64.38 179 ASN A N 1
ATOM 1485 C CA . ASN A 1 179 ? -7.645 11.248 -20.115 1.00 64.38 179 ASN A CA 1
ATOM 1486 C C . ASN A 1 179 ? -6.331 12.006 -19.862 1.00 64.38 179 ASN A C 1
ATOM 1488 O O . ASN A 1 179 ? -6.372 13.229 -19.691 1.00 64.38 179 ASN A O 1
ATOM 1492 N N . GLY A 1 180 ? -5.204 11.302 -19.783 1.00 66.38 180 GLY A N 1
ATOM 1493 C CA . GLY A 1 180 ? -3.940 11.807 -19.260 1.00 66.38 180 GLY A CA 1
ATOM 1494 C C . GLY A 1 180 ? -3.997 12.172 -17.768 1.00 66.38 180 GLY A C 1
ATOM 1495 O O . GLY A 1 180 ? -5.043 12.150 -17.108 1.00 66.38 180 GLY A O 1
ATOM 1496 N N . HIS A 1 181 ? -2.850 12.585 -17.227 1.00 72.00 181 HIS A N 1
ATOM 1497 C CA . HIS A 1 181 ? -2.699 12.951 -15.810 1.00 72.00 181 HIS A CA 1
ATOM 1498 C C . HIS A 1 181 ? -3.084 14.407 -15.478 1.00 72.00 181 HIS A C 1
ATOM 1500 O O . HIS A 1 181 ? -3.088 14.806 -14.315 1.00 72.00 181 HIS A O 1
ATOM 1506 N N . GLU A 1 182 ? -3.466 15.225 -16.460 1.00 72.56 182 GLU A N 1
ATOM 1507 C CA . GLU A 1 182 ? -3.711 16.664 -16.265 1.00 72.56 182 GLU A CA 1
ATOM 1508 C C . GLU A 1 182 ? -4.794 16.950 -15.208 1.00 72.56 182 GLU A C 1
ATOM 1510 O O . GLU A 1 182 ? -4.575 17.717 -14.271 1.00 72.56 182 GLU A O 1
ATOM 1515 N N . LYS A 1 183 ? -5.934 16.247 -15.274 1.00 76.06 183 LYS A N 1
ATOM 1516 C CA . LYS A 1 183 ? -7.033 16.386 -14.296 1.00 76.06 183 LYS A CA 1
ATOM 1517 C C . LYS A 1 183 ? -6.636 15.961 -12.876 1.00 76.06 183 LYS A C 1
ATOM 1519 O O . LYS A 1 183 ? -7.338 16.312 -11.923 1.00 76.06 183 LYS A O 1
ATOM 1524 N N . HIS A 1 184 ? -5.615 15.114 -12.728 1.00 78.31 184 HIS A N 1
ATOM 1525 C CA . HIS A 1 184 ? -5.055 14.737 -11.427 1.00 78.31 184 HIS A CA 1
ATOM 1526 C C . HIS A 1 184 ? -4.232 15.890 -10.865 1.00 78.31 184 HIS A C 1
ATOM 1528 O O . HIS A 1 184 ? -4.507 16.345 -9.760 1.00 78.31 184 HIS A O 1
ATOM 1534 N N . LEU A 1 185 ? -3.320 16.438 -11.665 1.00 74.38 185 LEU A N 1
ATOM 1535 C CA . LEU A 1 185 ? -2.447 17.549 -11.273 1.00 74.38 185 LEU A CA 1
ATOM 1536 C C . LEU A 1 185 ? -3.225 18.828 -10.972 1.00 74.38 185 LEU A C 1
ATOM 1538 O O . LEU A 1 185 ? -2.906 19.543 -10.027 1.00 74.38 185 LEU A O 1
ATOM 1542 N N . GLU A 1 186 ? -4.282 19.112 -11.736 1.00 79.56 186 GLU A N 1
ATOM 1543 C CA . GLU A 1 186 ? -5.202 20.205 -11.419 1.00 79.56 186 GLU A CA 1
ATOM 1544 C C . GLU A 1 186 ? -5.794 20.055 -10.016 1.00 79.56 186 GLU A C 1
ATOM 1546 O O . GLU A 1 186 ? -5.914 21.043 -9.299 1.00 79.56 186 GLU A O 1
ATOM 1551 N N . TRP A 1 187 ? -6.151 18.837 -9.607 1.00 85.06 187 TRP A N 1
ATOM 1552 C CA . TRP A 1 187 ? -6.660 18.587 -8.261 1.00 85.06 187 TRP A CA 1
ATOM 1553 C C . TRP A 1 187 ? -5.554 18.667 -7.201 1.00 85.06 187 TRP A C 1
ATOM 1555 O O . TRP A 1 187 ? -5.748 19.363 -6.208 1.00 85.06 187 TRP A O 1
ATOM 1565 N N . VAL A 1 188 ? -4.395 18.033 -7.428 1.00 80.81 188 VAL A N 1
ATOM 1566 C CA . VAL A 1 188 ? -3.238 18.089 -6.511 1.00 80.81 188 VAL A CA 1
ATOM 1567 C C . VAL A 1 188 ? -2.839 19.540 -6.226 1.00 80.81 188 VAL A C 1
ATOM 1569 O O . VAL A 1 188 ? -2.563 19.901 -5.089 1.00 80.81 188 VAL A O 1
ATOM 1572 N N . HIS A 1 189 ? -2.879 20.404 -7.241 1.00 79.44 189 HIS A N 1
ATOM 1573 C CA . HIS A 1 189 ? -2.557 21.825 -7.112 1.00 79.44 189 HIS A CA 1
ATOM 1574 C C . HIS A 1 189 ? -3.766 22.717 -6.773 1.00 79.44 189 HIS A C 1
ATOM 1576 O O . HIS A 1 189 ? -3.705 23.931 -6.968 1.00 79.44 189 HIS A O 1
ATOM 1582 N N . GLY A 1 190 ? -4.883 22.143 -6.315 1.00 80.69 190 GLY A N 1
ATOM 1583 C CA . GLY A 1 190 ? -6.041 22.889 -5.811 1.00 80.69 190 GLY A CA 1
ATOM 1584 C C . GLY A 1 190 ? -6.847 23.665 -6.861 1.00 80.69 190 GLY A C 1
ATOM 1585 O O . GLY A 1 190 ? -7.685 24.488 -6.505 1.00 80.69 190 GLY A O 1
ATOM 1586 N N . LYS A 1 191 ? -6.628 23.418 -8.157 1.00 82.06 191 LYS A N 1
ATOM 1587 C CA . LYS A 1 191 ? -7.356 24.063 -9.265 1.00 82.06 191 LYS A CA 1
ATOM 1588 C C . LYS A 1 191 ? -8.714 23.421 -9.544 1.00 82.06 191 LYS A C 1
ATOM 1590 O O . LYS A 1 191 ? -9.576 24.054 -10.149 1.00 82.06 191 LYS A O 1
ATOM 1595 N N . LYS A 1 192 ? -8.909 22.162 -9.141 1.00 83.50 192 LYS A N 1
ATOM 1596 C CA . LYS A 1 192 ? -10.137 21.399 -9.393 1.00 83.50 192 LYS A CA 1
ATOM 1597 C C . LYS A 1 192 ? -10.534 20.558 -8.190 1.00 83.50 192 LYS A C 1
ATOM 1599 O O . LYS A 1 192 ? -9.681 20.030 -7.487 1.00 83.50 192 LYS A O 1
ATOM 1604 N N . ASN A 1 193 ? -11.837 20.380 -7.990 1.00 85.69 193 ASN A N 1
ATOM 1605 C CA . ASN A 1 193 ? -12.359 19.487 -6.958 1.00 85.69 193 ASN A CA 1
ATOM 1606 C C . ASN A 1 193 ? -12.167 18.012 -7.338 1.00 85.69 193 ASN A C 1
ATOM 1608 O O . ASN A 1 193 ? -12.230 17.644 -8.515 1.00 85.69 193 ASN A O 1
ATOM 1612 N N . LYS A 1 194 ? -11.986 17.157 -6.327 1.00 85.44 194 LYS A N 1
ATOM 1613 C CA . LYS A 1 194 ? -12.030 15.703 -6.519 1.00 85.44 194 LYS A CA 1
ATOM 1614 C C . LYS A 1 194 ? -13.455 15.232 -6.850 1.00 85.44 194 LYS A C 1
ATOM 1616 O O . LYS A 1 194 ? -14.417 15.884 -6.433 1.00 85.44 194 LYS A O 1
ATOM 1621 N N . PRO A 1 195 ? -13.613 14.106 -7.567 1.00 87.81 195 PRO A N 1
ATOM 1622 C CA . PRO A 1 195 ? -14.915 13.472 -7.734 1.00 87.81 195 PRO A CA 1
ATOM 1623 C C . PRO A 1 195 ? -15.490 12.998 -6.392 1.00 87.81 195 PRO A C 1
ATOM 1625 O O . PRO A 1 195 ? -14.771 12.835 -5.406 1.00 87.81 195 PRO A O 1
ATOM 1628 N N . ASN A 1 196 ? -16.800 12.753 -6.356 1.00 93.88 196 ASN A N 1
ATOM 1629 C CA . ASN A 1 196 ? -17.437 12.155 -5.184 1.00 93.88 196 ASN A CA 1
ATOM 1630 C C . ASN A 1 196 ? -17.000 10.685 -5.013 1.00 93.88 196 ASN A C 1
ATOM 1632 O O . ASN A 1 196 ? -16.744 10.003 -6.004 1.00 93.88 196 ASN A O 1
ATOM 1636 N N . PHE A 1 197 ? -16.963 10.186 -3.773 1.00 96.06 197 PHE A N 1
ATOM 1637 C CA . PHE A 1 197 ? -16.445 8.844 -3.466 1.00 96.06 197 PHE A CA 1
ATOM 1638 C C . PHE A 1 197 ? -17.160 7.712 -4.210 1.00 96.06 197 PHE A C 1
ATOM 1640 O O . PHE A 1 197 ? -16.500 6.832 -4.753 1.00 96.06 197 PHE A O 1
ATOM 1647 N N . HIS A 1 198 ? -18.493 7.745 -4.289 1.00 96.75 198 HIS A N 1
ATOM 1648 C CA . HIS A 1 198 ? -19.253 6.699 -4.980 1.00 96.75 198 HIS A CA 1
ATOM 1649 C C . HIS A 1 198 ? -18.897 6.650 -6.469 1.00 96.75 198 HIS A C 1
ATOM 1651 O O . HIS A 1 198 ? -18.630 5.575 -6.993 1.00 96.75 198 HIS A O 1
ATOM 1657 N N . GLY A 1 199 ? -18.808 7.817 -7.111 1.00 95.19 199 GLY A N 1
ATOM 1658 C CA . GLY A 1 199 ? -18.378 7.942 -8.499 1.00 95.19 199 GLY A CA 1
ATOM 1659 C C . GLY A 1 199 ? -16.941 7.474 -8.717 1.00 95.19 199 GLY A C 1
ATOM 1660 O O . GLY A 1 199 ? -16.674 6.847 -9.733 1.00 95.19 199 GLY A O 1
ATOM 1661 N N . MET A 1 200 ? -16.032 7.715 -7.761 1.00 95.56 200 MET A N 1
ATOM 1662 C CA . MET A 1 200 ? -14.675 7.159 -7.830 1.00 95.56 200 MET A CA 1
ATOM 1663 C C . MET A 1 200 ? -14.702 5.630 -7.806 1.00 95.56 200 MET A C 1
ATOM 1665 O O . MET A 1 200 ? -14.085 5.020 -8.664 1.00 95.56 200 MET A O 1
ATOM 1669 N N . VAL A 1 201 ? -15.450 5.006 -6.889 1.00 97.38 201 VAL A N 1
ATOM 1670 C CA . VAL A 1 201 ? -15.575 3.535 -6.820 1.00 97.38 201 VAL A CA 1
ATOM 1671 C C . VAL A 1 201 ? -16.165 2.959 -8.109 1.00 97.38 201 VAL A C 1
ATOM 1673 O O . VAL A 1 201 ? -15.648 1.975 -8.639 1.00 97.38 201 VAL A O 1
ATOM 1676 N N . ASP A 1 202 ? -17.242 3.564 -8.613 1.00 95.56 202 ASP A N 1
ATOM 1677 C CA . ASP A 1 202 ? -17.941 3.068 -9.797 1.00 95.56 202 ASP A CA 1
ATOM 1678 C C . ASP A 1 202 ? -17.059 3.147 -11.046 1.00 95.56 202 ASP A C 1
ATOM 1680 O O . ASP A 1 202 ? -16.904 2.134 -11.729 1.00 95.56 202 ASP A O 1
ATOM 1684 N N . LEU A 1 203 ? -16.423 4.300 -11.279 1.00 93.06 203 LEU A N 1
ATOM 1685 C CA . LEU A 1 203 ? -15.531 4.515 -12.421 1.00 93.06 203 LEU A CA 1
ATOM 1686 C C . LEU A 1 203 ? -14.225 3.731 -12.302 1.00 93.06 203 LEU A C 1
ATOM 1688 O O . LEU A 1 203 ? -13.720 3.272 -13.321 1.00 93.06 203 LEU A O 1
ATOM 1692 N N . SER A 1 204 ? -13.697 3.546 -11.084 1.00 94.31 204 SER A N 1
ATOM 1693 C CA . SER A 1 204 ? -12.543 2.671 -10.870 1.00 94.31 204 SER A CA 1
ATOM 1694 C C . SER A 1 204 ? -12.846 1.288 -11.424 1.00 94.31 204 SER A C 1
ATOM 1696 O O . SER A 1 204 ? -12.151 0.824 -12.312 1.00 94.31 204 SER A O 1
ATOM 1698 N N . ILE A 1 205 ? -13.930 0.656 -10.968 1.00 94.00 205 ILE A N 1
ATOM 1699 C CA . ILE A 1 205 ? -14.235 -0.726 -11.352 1.00 94.00 205 ILE A CA 1
ATOM 1700 C C . ILE A 1 205 ? -14.714 -0.843 -12.803 1.00 94.00 205 ILE A C 1
ATOM 1702 O O . ILE A 1 205 ? -14.443 -1.852 -13.441 1.00 94.00 205 ILE A O 1
ATOM 1706 N N . GLU A 1 206 ? -15.392 0.171 -13.344 1.00 91.44 206 GLU A N 1
ATOM 1707 C CA . GLU A 1 206 ? -15.771 0.211 -14.765 1.00 91.44 206 GLU A CA 1
ATOM 1708 C C . GLU A 1 206 ? -14.558 0.247 -15.709 1.00 91.44 206 GLU A C 1
ATOM 1710 O O . GLU A 1 206 ? -14.649 -0.210 -16.846 1.00 91.44 206 GLU A O 1
ATOM 1715 N N . HIS A 1 207 ? -13.436 0.821 -15.276 1.00 90.81 207 HIS A N 1
ATOM 1716 C CA . HIS A 1 207 ? -12.254 1.009 -16.120 1.00 90.81 207 HIS A CA 1
ATOM 1717 C C . HIS A 1 207 ? -11.085 0.081 -15.784 1.00 90.81 207 HIS A C 1
ATOM 1719 O O . HIS A 1 207 ? -10.041 0.200 -16.417 1.00 90.81 207 HIS A O 1
ATOM 1725 N N . LEU A 1 208 ? -11.247 -0.847 -14.840 1.00 91.38 208 LEU A N 1
ATOM 1726 C CA . LEU A 1 208 ? -10.258 -1.896 -14.600 1.00 91.38 208 LEU A CA 1
ATOM 1727 C C . LEU A 1 208 ? -10.193 -2.843 -15.802 1.00 91.38 208 LEU A C 1
ATOM 1729 O O . LEU A 1 208 ? -11.204 -3.462 -16.131 1.00 91.38 208 LEU A O 1
ATOM 1733 N N . ALA A 1 209 ? -9.005 -3.032 -16.381 1.00 88.44 209 ALA A N 1
ATOM 1734 C CA . ALA A 1 209 ? -8.772 -4.060 -17.400 1.00 88.44 209 ALA A CA 1
ATOM 1735 C C . ALA A 1 209 ? -9.166 -5.456 -16.879 1.00 88.44 209 ALA A C 1
ATOM 1737 O O . ALA A 1 209 ? -9.903 -6.195 -17.521 1.00 88.44 209 ALA A O 1
ATOM 1738 N N . ALA A 1 210 ? -8.822 -5.754 -15.623 1.00 91.00 210 ALA A N 1
ATOM 1739 C CA . ALA A 1 210 ? -9.179 -6.998 -14.943 1.00 91.00 210 ALA A CA 1
ATOM 1740 C C . ALA A 1 210 ? -10.693 -7.261 -14.786 1.00 91.00 210 ALA A C 1
ATOM 1742 O O . ALA A 1 210 ? -11.086 -8.378 -14.438 1.00 91.00 210 ALA A O 1
ATOM 1743 N N . ALA A 1 211 ? -11.561 -6.255 -14.972 1.00 90.56 211 ALA A N 1
ATOM 1744 C CA . ALA A 1 211 ? -12.989 -6.393 -14.689 1.00 90.56 211 ALA A CA 1
ATOM 1745 C C . ALA A 1 211 ? -13.681 -7.428 -15.588 1.00 90.56 211 ALA A C 1
ATOM 1747 O O . ALA A 1 211 ? -14.585 -8.117 -15.116 1.00 90.56 211 ALA A O 1
ATOM 1748 N N . GLU A 1 212 ? -13.258 -7.572 -16.846 1.00 90.44 212 GLU A N 1
ATOM 1749 C CA . GLU A 1 212 ? -13.857 -8.533 -17.785 1.00 90.44 212 GLU A CA 1
ATOM 1750 C C . GLU A 1 212 ? -13.519 -9.994 -17.461 1.00 90.44 212 GLU A C 1
ATOM 1752 O O . GLU A 1 212 ? -14.291 -10.902 -17.770 1.00 90.44 212 GLU A O 1
ATOM 1757 N N . PHE A 1 213 ? -12.407 -10.210 -16.761 1.00 91.50 213 PHE A N 1
ATOM 1758 C CA . PHE A 1 213 ? -11.931 -11.523 -16.330 1.00 91.50 213 PHE A CA 1
ATOM 1759 C C . PHE A 1 213 ? -12.514 -11.950 -14.976 1.00 91.50 213 PHE A C 1
ATOM 1761 O O . PHE A 1 213 ? -12.406 -13.104 -14.554 1.00 91.50 213 PHE A O 1
ATOM 1768 N N . CYS A 1 214 ? -13.147 -11.015 -14.268 1.00 88.69 214 CYS A N 1
ATOM 1769 C CA . CYS A 1 214 ? -13.694 -11.228 -12.939 1.00 88.69 214 CYS A CA 1
ATOM 1770 C C . CYS A 1 214 ? -15.200 -11.510 -12.954 1.00 88.69 214 CYS A C 1
ATOM 1772 O O . CYS A 1 214 ? -15.975 -11.010 -13.766 1.00 88.69 214 CYS A O 1
ATOM 1774 N N . ASN A 1 215 ? -15.652 -12.282 -11.964 1.00 88.31 215 ASN A N 1
ATOM 1775 C CA . ASN A 1 215 ? -17.075 -12.523 -11.753 1.00 88.31 215 ASN A CA 1
ATOM 1776 C C . ASN A 1 215 ? -17.801 -11.213 -11.368 1.00 88.31 215 ASN A C 1
ATOM 1778 O O . ASN A 1 215 ? -17.461 -10.572 -10.370 1.00 88.31 215 ASN A O 1
ATOM 1782 N N . THR A 1 216 ? -18.848 -10.854 -12.118 1.00 90.81 216 THR A N 1
ATOM 1783 C CA . THR A 1 216 ? -19.615 -9.609 -11.932 1.00 90.81 216 THR A CA 1
ATOM 1784 C C . THR A 1 216 ? -20.239 -9.469 -10.540 1.00 90.81 216 THR A C 1
ATOM 1786 O O . THR A 1 216 ? -20.278 -8.369 -9.992 1.00 90.81 216 THR A O 1
ATOM 1789 N N . GLU A 1 217 ? -20.710 -10.562 -9.933 1.00 92.25 217 GLU A N 1
ATOM 1790 C CA . GLU A 1 217 ? -21.262 -10.545 -8.574 1.00 92.25 217 GLU A CA 1
ATOM 1791 C C . GLU A 1 217 ? -20.187 -10.150 -7.558 1.00 92.25 217 GLU A C 1
ATOM 1793 O O . GLU A 1 217 ? -20.420 -9.274 -6.726 1.00 92.25 217 GLU A O 1
ATOM 1798 N N . ARG A 1 218 ? -18.975 -10.708 -7.677 1.00 89.62 218 ARG A N 1
ATOM 1799 C CA . ARG A 1 218 ? -17.841 -10.342 -6.812 1.00 89.62 218 ARG A CA 1
ATOM 1800 C C . ARG A 1 218 ? -17.441 -8.875 -6.969 1.00 89.62 218 ARG A C 1
ATOM 1802 O O . ARG A 1 218 ? -17.179 -8.211 -5.968 1.00 89.62 218 ARG A O 1
ATOM 1809 N N . LEU A 1 219 ? -17.444 -8.349 -8.195 1.00 93.44 219 LEU A N 1
ATOM 1810 C CA . LEU A 1 219 ? -17.174 -6.928 -8.446 1.00 93.44 219 LEU A CA 1
ATOM 1811 C C . LEU A 1 219 ? -18.241 -6.023 -7.815 1.00 93.44 219 LEU A C 1
ATOM 1813 O O . LEU A 1 219 ? -17.910 -5.002 -7.212 1.00 93.44 219 LEU A O 1
ATOM 1817 N N . ASN A 1 220 ? -19.516 -6.405 -7.900 1.00 94.88 220 ASN A N 1
ATOM 1818 C CA . ASN A 1 220 ? -20.601 -5.667 -7.253 1.00 94.88 220 ASN A CA 1
ATOM 1819 C C . ASN A 1 220 ? -20.501 -5.729 -5.724 1.00 94.88 220 ASN A C 1
ATOM 1821 O O . ASN A 1 220 ? -20.691 -4.711 -5.060 1.00 94.88 220 ASN A O 1
ATOM 1825 N N . LEU A 1 221 ? -20.134 -6.881 -5.156 1.00 95.12 221 LEU A N 1
ATOM 1826 C CA . LEU A 1 221 ? -19.882 -7.006 -3.719 1.00 95.12 221 LEU A CA 1
ATOM 1827 C C . LEU A 1 221 ? -18.742 -6.088 -3.260 1.00 95.12 221 LEU A C 1
ATOM 1829 O O . LEU A 1 221 ? -18.884 -5.435 -2.228 1.00 95.12 221 LEU A O 1
ATOM 1833 N N . LEU A 1 222 ? -17.661 -5.975 -4.039 1.00 95.50 222 LEU A N 1
ATOM 1834 C CA . LEU A 1 222 ? -16.565 -5.041 -3.762 1.00 95.50 222 LEU A CA 1
ATOM 1835 C C . LEU A 1 222 ? -17.028 -3.574 -3.809 1.00 95.50 222 LEU A C 1
ATOM 1837 O O . LEU A 1 222 ? -16.686 -2.790 -2.921 1.00 95.50 222 LEU A O 1
ATOM 1841 N N . LYS A 1 223 ? -17.828 -3.189 -4.816 1.00 96.88 223 LYS A N 1
ATOM 1842 C CA . LYS A 1 223 ? -18.415 -1.835 -4.910 1.00 96.88 223 LYS A CA 1
ATOM 1843 C C . LYS A 1 223 ? -19.199 -1.492 -3.651 1.00 96.88 223 LYS A C 1
ATOM 1845 O O . LYS A 1 223 ? -18.961 -0.456 -3.023 1.00 96.88 223 LYS A O 1
ATOM 1850 N N . GLU A 1 224 ? -20.124 -2.370 -3.283 1.00 97.25 224 GLU A N 1
ATOM 1851 C CA . GLU A 1 224 ? -21.003 -2.160 -2.139 1.00 97.25 224 GLU A CA 1
ATOM 1852 C C . GLU A 1 224 ? -20.230 -2.185 -0.821 1.00 97.25 224 GLU A C 1
ATOM 1854 O O . GLU A 1 224 ? -20.501 -1.363 0.058 1.00 97.25 224 GLU A O 1
ATOM 1859 N N . SER A 1 225 ? -19.219 -3.051 -0.684 1.00 97.12 225 SER A N 1
ATOM 1860 C CA . SER A 1 225 ? -18.383 -3.082 0.515 1.00 97.12 225 SER A CA 1
ATOM 1861 C C . SER A 1 225 ? -17.617 -1.773 0.693 1.00 97.12 225 SER A C 1
ATOM 1863 O O . SER A 1 225 ? -17.684 -1.193 1.776 1.00 97.12 225 SER A O 1
ATOM 1865 N N . LEU A 1 226 ? -16.977 -1.255 -0.366 1.00 98.12 226 LEU A N 1
ATOM 1866 C CA . LEU A 1 226 ? -16.211 -0.003 -0.318 1.00 98.12 226 LEU A CA 1
ATOM 1867 C C . LEU A 1 226 ? -17.110 1.185 0.046 1.00 98.12 226 LEU A C 1
ATOM 1869 O O . LEU A 1 226 ? -16.774 1.990 0.919 1.00 98.12 226 LEU A O 1
ATOM 1873 N N . LYS A 1 227 ? -18.288 1.279 -0.584 1.00 97.69 227 LYS A N 1
ATOM 1874 C CA . LYS A 1 227 ? -19.291 2.321 -0.302 1.00 97.69 227 LYS A CA 1
ATOM 1875 C C . LYS A 1 227 ? -19.805 2.231 1.135 1.00 97.69 227 LYS A C 1
ATOM 1877 O O . LYS A 1 227 ? -19.897 3.248 1.828 1.00 97.69 227 LYS A O 1
ATOM 1882 N N . LYS A 1 228 ? -20.090 1.019 1.619 1.00 96.31 228 LYS A N 1
ATOM 1883 C CA . LYS A 1 228 ? -20.523 0.777 3.000 1.00 96.31 228 LYS A CA 1
ATOM 1884 C C . LYS A 1 228 ? -19.427 1.123 4.008 1.00 96.31 228 LYS A C 1
ATOM 1886 O O . LYS A 1 228 ? -19.727 1.776 5.006 1.00 96.31 228 LYS A O 1
ATOM 1891 N N . ALA A 1 229 ? -18.180 0.736 3.744 1.00 96.38 229 ALA A N 1
ATOM 1892 C CA . ALA A 1 229 ? -17.033 1.063 4.584 1.00 96.38 229 ALA A CA 1
ATOM 1893 C C . ALA A 1 229 ? -16.856 2.581 4.691 1.00 96.38 229 ALA A C 1
ATOM 1895 O O . ALA A 1 229 ? -16.799 3.117 5.795 1.00 96.38 229 ALA A O 1
ATOM 1896 N N . PHE A 1 230 ? -16.889 3.297 3.564 1.00 96.31 230 PHE A N 1
ATOM 1897 C CA . PHE A 1 230 ? -16.814 4.757 3.559 1.00 96.31 230 PHE A CA 1
ATOM 1898 C C . PHE A 1 230 ? -17.945 5.404 4.362 1.00 96.31 230 PHE A C 1
ATOM 1900 O O . PHE A 1 230 ? -17.682 6.254 5.212 1.00 96.31 230 PHE A O 1
ATOM 1907 N N . LYS A 1 231 ? -19.196 4.968 4.155 1.00 93.50 231 LYS A N 1
ATOM 1908 C CA . LYS A 1 231 ? -20.347 5.463 4.923 1.00 93.50 231 LYS A CA 1
ATOM 1909 C C . LYS A 1 231 ? -20.171 5.224 6.426 1.00 93.50 231 LYS A C 1
ATOM 1911 O O . LYS A 1 231 ? -20.408 6.140 7.205 1.00 93.50 231 LYS A O 1
ATOM 1916 N N . SER A 1 232 ? -19.729 4.033 6.825 1.00 91.31 232 SER A N 1
ATOM 1917 C CA . SER A 1 232 ? -19.487 3.700 8.234 1.00 91.31 232 SER A CA 1
ATOM 1918 C C . SER A 1 232 ? -18.393 4.576 8.849 1.00 91.31 232 SER A C 1
ATOM 1920 O O . SER A 1 232 ? -18.537 5.040 9.974 1.00 91.31 232 SER A O 1
ATOM 1922 N N . LEU A 1 233 ? -17.312 4.842 8.114 1.00 93.44 233 LEU A N 1
ATOM 1923 C CA . LEU A 1 233 ? -16.199 5.665 8.593 1.00 93.44 233 LEU A CA 1
ATOM 1924 C C . LEU A 1 233 ? -16.528 7.169 8.639 1.00 93.44 233 LEU A C 1
ATOM 1926 O O . LEU A 1 233 ? -15.888 7.929 9.371 1.00 93.44 233 LEU A O 1
ATOM 1930 N N . CYS A 1 234 ? -17.532 7.621 7.882 1.00 90.81 234 CYS A N 1
ATOM 1931 C CA . CYS A 1 234 ? -18.054 8.985 7.976 1.00 90.81 234 CYS A CA 1
ATOM 1932 C C . CYS A 1 234 ? -18.665 9.281 9.353 1.00 90.81 234 CYS A C 1
ATOM 1934 O O . CYS A 1 234 ? -18.541 10.414 9.816 1.00 90.81 234 CYS A O 1
ATOM 1936 N N . ALA A 1 235 ? -19.252 8.289 10.034 1.00 87.19 235 ALA A N 1
ATOM 1937 C CA . ALA A 1 235 ? -19.845 8.480 11.359 1.00 87.19 235 ALA A CA 1
ATOM 1938 C C . ALA A 1 235 ? -18.821 8.976 12.399 1.00 87.19 235 ALA A C 1
ATOM 1940 O O . ALA A 1 235 ? -19.139 9.827 13.224 1.00 87.19 235 ALA A O 1
ATOM 1941 N N . TYR A 1 236 ? -17.562 8.532 12.302 1.00 86.50 236 TYR A N 1
ATOM 1942 C CA . TYR A 1 236 ? -16.484 8.926 13.222 1.00 86.50 236 TYR A CA 1
ATOM 1943 C C . TYR A 1 236 ? -15.838 10.281 12.900 1.00 86.50 236 TYR A C 1
ATOM 1945 O O . TYR A 1 236 ? -15.084 10.808 13.712 1.00 86.50 236 TYR A O 1
ATOM 1953 N N . ASN A 1 237 ? -16.119 10.846 11.723 1.00 81.75 237 ASN A N 1
ATOM 1954 C CA . ASN A 1 237 ? -15.634 12.167 11.303 1.00 81.75 237 ASN A CA 1
ATOM 1955 C C . ASN A 1 237 ? -16.701 13.265 11.406 1.00 81.75 237 ASN A C 1
ATOM 1957 O O . ASN A 1 237 ? -16.393 14.450 11.274 1.00 81.75 237 ASN A O 1
ATOM 1961 N N . HIS A 1 238 ? -17.959 12.874 11.587 1.00 82.12 238 HIS A N 1
ATOM 1962 C CA . HIS A 1 238 ? -19.104 13.772 11.646 1.00 82.12 238 HIS A CA 1
ATOM 1963 C C . HIS A 1 238 ? -19.821 13.617 12.989 1.00 82.12 238 HIS A C 1
ATOM 1965 O O . HIS A 1 238 ? -19.205 13.247 13.983 1.00 82.12 238 HIS A O 1
ATOM 1971 N N . SER A 1 239 ? -21.102 13.978 13.048 1.00 80.31 239 SER A N 1
ATOM 1972 C CA . SER A 1 239 ? -21.939 13.792 14.231 1.00 80.31 239 SER A CA 1
ATOM 1973 C C . SER A 1 239 ? -22.469 12.352 14.251 1.00 80.31 239 SER A C 1
ATOM 1975 O O . SER A 1 239 ? -23.396 12.075 13.487 1.00 80.31 239 SER A O 1
ATOM 1977 N N . PRO A 1 240 ? -21.903 11.439 15.065 1.00 81.00 240 PRO A N 1
ATOM 1978 C CA . PRO A 1 240 ? -22.361 10.056 15.100 1.00 81.00 240 PRO A CA 1
ATOM 1979 C C . PRO A 1 240 ? -23.773 9.974 15.681 1.00 81.00 240 PRO A C 1
ATOM 1981 O O . PRO A 1 240 ? -24.128 10.722 16.600 1.00 81.00 240 PRO A O 1
ATOM 1984 N N . GLN A 1 241 ? -24.567 9.030 15.182 1.00 84.06 241 GLN A N 1
ATOM 1985 C CA . GLN A 1 241 ? -25.763 8.578 15.887 1.00 84.06 241 GLN A CA 1
ATOM 1986 C C . GLN A 1 241 ? -25.372 7.821 17.166 1.00 84.06 241 GLN A C 1
ATOM 1988 O O . GLN A 1 241 ? -24.211 7.459 17.374 1.00 84.06 241 GLN A O 1
ATOM 1993 N N . LEU A 1 242 ? -26.331 7.604 18.071 1.00 80.19 242 LEU A N 1
ATOM 1994 C CA . LEU A 1 242 ? -26.044 6.964 19.358 1.00 80.19 242 LEU A CA 1
ATOM 1995 C C . LEU A 1 242 ? -25.462 5.556 19.167 1.00 80.19 242 LEU A C 1
ATOM 1997 O O . LEU A 1 242 ? -24.472 5.222 19.803 1.00 80.19 242 LEU A O 1
ATOM 2001 N N . ASP A 1 243 ? -26.036 4.769 18.263 1.00 80.00 243 ASP A N 1
ATOM 2002 C CA . ASP A 1 243 ? -25.596 3.422 17.886 1.00 80.00 243 ASP A CA 1
ATOM 2003 C C . ASP A 1 243 ? -24.280 3.390 17.089 1.00 80.00 243 ASP A C 1
ATOM 2005 O O . ASP A 1 243 ? -23.639 2.345 17.003 1.00 80.00 243 ASP A O 1
ATOM 2009 N N . GLU A 1 244 ? -23.836 4.533 16.563 1.00 80.94 244 GLU A N 1
ATOM 2010 C CA . GLU A 1 244 ? -22.547 4.693 15.879 1.00 80.94 244 GLU A CA 1
ATOM 2011 C C . GLU A 1 244 ? -21.441 5.211 16.818 1.00 80.94 244 GLU A C 1
ATOM 2013 O O . GLU A 1 244 ? -20.252 5.158 16.491 1.00 80.94 244 GLU A O 1
ATOM 2018 N N . SER A 1 245 ? -21.807 5.735 17.992 1.00 80.69 245 SER A N 1
ATOM 2019 C CA . SER A 1 245 ? -20.863 6.376 18.903 1.00 80.69 245 SER A CA 1
ATOM 2020 C C . SER A 1 245 ? -19.982 5.361 19.627 1.00 80.69 245 SER A C 1
ATOM 2022 O O . SER A 1 245 ? -20.472 4.490 20.347 1.00 80.69 245 SER A O 1
ATOM 2024 N N . ILE A 1 246 ? -18.665 5.571 19.578 1.00 80.12 246 ILE A N 1
ATOM 2025 C CA . ILE A 1 246 ? -17.674 4.796 20.348 1.00 80.12 246 ILE A CA 1
ATOM 2026 C C . ILE A 1 246 ? -17.962 4.857 21.857 1.00 80.12 246 ILE A C 1
ATOM 2028 O O . ILE A 1 246 ? -17.688 3.900 22.578 1.00 80.12 246 ILE A O 1
ATOM 2032 N N . SER A 1 247 ? -18.565 5.946 22.350 1.00 76.00 247 SER A N 1
ATOM 2033 C CA . SER A 1 247 ? -18.910 6.072 23.774 1.00 76.00 247 SER A CA 1
ATOM 2034 C C . SER A 1 247 ? -19.928 5.031 24.249 1.00 76.00 247 SER A C 1
ATOM 2036 O O . SER A 1 247 ? -19.992 4.733 25.443 1.00 76.00 247 SER A O 1
ATOM 2038 N N . THR A 1 248 ? -20.715 4.441 23.343 1.00 73.44 248 THR A N 1
ATOM 2039 C CA . THR A 1 248 ? -21.612 3.335 23.703 1.00 73.44 248 THR A CA 1
ATOM 2040 C C . THR A 1 248 ? -20.845 2.044 23.959 1.00 73.44 248 THR A C 1
ATOM 2042 O O . THR A 1 248 ? -21.193 1.308 24.882 1.00 73.44 248 THR A O 1
ATOM 2045 N N . MET A 1 249 ? -19.737 1.819 23.246 1.00 73.62 249 MET A N 1
ATOM 2046 C CA . MET A 1 249 ? -18.833 0.690 23.485 1.00 73.62 249 MET A CA 1
ATOM 2047 C C . MET A 1 249 ? -18.104 0.813 24.823 1.00 73.62 249 MET A C 1
ATOM 2049 O O . MET A 1 249 ? -17.830 -0.194 25.474 1.00 73.62 249 MET A O 1
ATOM 2053 N N . SER A 1 250 ? -17.830 2.042 25.266 1.00 66.25 250 SER A N 1
ATOM 2054 C CA . SER A 1 250 ? -17.281 2.307 26.598 1.00 66.25 250 SER A CA 1
ATOM 2055 C C . SER A 1 250 ? -18.356 2.427 27.687 1.00 66.25 250 SER A C 1
ATOM 2057 O O . SER A 1 250 ? -18.029 2.713 28.839 1.00 66.25 250 SER A O 1
ATOM 2059 N N . LYS A 1 251 ? -19.641 2.202 27.363 1.00 66.38 251 LYS A N 1
ATOM 2060 C CA . LYS A 1 251 ? -20.792 2.347 28.278 1.00 66.38 251 LYS A CA 1
ATOM 2061 C C . LYS A 1 251 ? -20.809 3.699 29.009 1.00 66.38 251 LYS A C 1
ATOM 2063 O O . LYS A 1 251 ? -21.183 3.777 30.176 1.00 66.38 251 LYS A O 1
ATOM 2068 N N . GLY A 1 252 ? -20.372 4.763 28.333 1.00 58.66 252 GLY A N 1
ATOM 2069 C CA . GLY A 1 252 ? -20.282 6.110 28.899 1.00 58.66 252 GLY A CA 1
ATOM 2070 C C . GLY A 1 252 ? -19.071 6.358 29.805 1.00 58.66 252 GLY A C 1
ATOM 2071 O O . GLY A 1 252 ? -18.900 7.486 30.266 1.00 58.66 252 GLY A O 1
ATOM 2072 N N . ASN A 1 253 ? -18.200 5.367 30.035 1.00 58.19 253 ASN A N 1
ATOM 2073 C CA . ASN A 1 253 ? -16.906 5.620 30.663 1.00 58.19 253 ASN A CA 1
ATOM 2074 C C . ASN A 1 253 ? -15.983 6.346 29.679 1.00 58.19 253 ASN A C 1
ATOM 2076 O O . ASN A 1 253 ? -15.921 6.019 28.494 1.00 58.19 253 ASN A O 1
ATOM 2080 N N . LEU A 1 254 ? -15.224 7.315 30.188 1.00 63.62 254 LEU A N 1
ATOM 2081 C CA . LEU A 1 254 ? -14.207 8.040 29.416 1.00 63.62 254 LEU A CA 1
ATOM 2082 C C . LEU A 1 254 ? -12.950 7.190 29.141 1.00 63.62 254 LEU A C 1
ATOM 2084 O O . LEU A 1 254 ? -12.027 7.656 28.480 1.00 63.62 254 LEU A O 1
ATOM 2088 N N . SER A 1 255 ? -12.891 5.960 29.661 1.00 70.50 255 SER A N 1
ATOM 2089 C CA . SER A 1 255 ? -11.789 5.023 29.450 1.00 70.50 255 SER A CA 1
ATOM 2090 C C . SER A 1 255 ? -11.991 4.176 28.193 1.00 70.50 255 SER A C 1
ATOM 2092 O O . SER A 1 255 ? -13.105 3.743 27.895 1.00 70.50 255 SER A O 1
ATOM 2094 N N . ILE A 1 256 ? -10.888 3.868 27.513 1.00 79.00 256 ILE A N 1
ATOM 2095 C CA . ILE A 1 256 ? -10.824 2.897 26.413 1.00 79.00 256 ILE A CA 1
ATOM 2096 C C . ILE A 1 256 ? -11.283 1.525 26.919 1.00 79.00 256 ILE A C 1
ATOM 2098 O O . ILE A 1 256 ? -10.884 1.103 28.006 1.00 79.00 256 ILE A O 1
ATOM 2102 N N . SER A 1 257 ? -12.106 0.829 26.135 1.00 83.69 257 SER A N 1
ATOM 2103 C CA . SER A 1 257 ? -12.549 -0.537 26.436 1.00 83.69 257 SER A CA 1
ATOM 2104 C C . SER A 1 257 ? -11.832 -1.566 25.562 1.00 83.69 257 SER A C 1
ATOM 2106 O O . SER A 1 257 ? -11.428 -1.256 24.439 1.00 83.69 257 SER A O 1
ATOM 2108 N N . ALA A 1 258 ? -11.694 -2.805 26.038 1.00 83.69 258 ALA A N 1
ATOM 2109 C CA . ALA A 1 258 ? -11.103 -3.886 25.241 1.00 83.69 258 ALA A CA 1
ATOM 2110 C C . ALA A 1 258 ? -11.900 -4.124 23.946 1.00 83.69 258 ALA A C 1
ATOM 2112 O O . ALA A 1 258 ? -11.326 -4.369 22.886 1.00 83.69 258 ALA A O 1
ATOM 2113 N N . GLU A 1 259 ? -13.221 -3.959 24.013 1.00 86.44 259 GLU A N 1
ATOM 2114 C CA . GLU A 1 259 ? -14.124 -4.029 22.871 1.00 86.44 259 GLU A CA 1
ATOM 2115 C C . GLU A 1 259 ? -13.792 -2.965 21.820 1.00 86.44 259 GLU A C 1
ATOM 2117 O O . GLU A 1 259 ? -13.757 -3.285 20.636 1.00 86.44 259 GLU A O 1
ATOM 2122 N N . SER A 1 260 ? -13.499 -1.720 22.223 1.00 87.62 260 SER A N 1
ATOM 2123 C CA . SER A 1 260 ? -13.100 -0.660 21.279 1.00 87.62 260 SER A CA 1
ATOM 2124 C C . SER A 1 260 ? -11.765 -0.950 20.585 1.00 87.62 260 SER A C 1
ATOM 2126 O O . SER A 1 260 ? -11.612 -0.664 19.397 1.00 87.62 260 SER A O 1
ATOM 2128 N N . VAL A 1 261 ? -10.831 -1.588 21.296 1.00 89.69 261 VAL A N 1
ATOM 2129 C CA . VAL A 1 261 ? -9.521 -1.983 20.763 1.00 89.69 261 VAL A CA 1
ATOM 2130 C C . VAL A 1 261 ? -9.676 -3.095 19.725 1.00 89.69 261 VAL A C 1
ATOM 2132 O O . VAL A 1 261 ? -9.144 -2.971 18.624 1.00 89.69 261 VAL A O 1
ATOM 2135 N N . LEU A 1 262 ? -10.446 -4.142 20.038 1.00 90.31 262 LEU A N 1
ATOM 2136 C CA . LEU A 1 262 ? -10.748 -5.235 19.106 1.00 90.31 262 LEU A CA 1
ATOM 2137 C C . LEU A 1 262 ? -11.551 -4.755 17.894 1.00 90.31 262 LEU A C 1
ATOM 2139 O O . LEU A 1 262 ? -11.272 -5.146 16.763 1.00 90.31 262 LEU A O 1
ATOM 2143 N N . PHE A 1 263 ? -12.527 -3.877 18.118 1.00 91.62 263 PHE A N 1
ATOM 2144 C CA . PHE A 1 263 ? -13.338 -3.307 17.049 1.00 91.62 263 PHE A CA 1
ATOM 2145 C C . PHE A 1 263 ? -12.483 -2.579 16.013 1.00 91.62 263 PHE A C 1
ATOM 2147 O O . PHE A 1 263 ? -12.692 -2.763 14.815 1.00 91.62 263 PHE A O 1
ATOM 2154 N N . TYR A 1 264 ? -11.476 -1.820 16.450 1.00 94.69 264 TYR A N 1
ATOM 2155 C CA . TYR A 1 264 ? -10.536 -1.194 15.527 1.00 94.69 264 TYR A CA 1
ATOM 2156 C C . TYR A 1 264 ? -9.773 -2.211 14.676 1.00 94.69 264 TYR A C 1
ATOM 2158 O O . TYR A 1 264 ? -9.708 -2.024 13.463 1.00 94.69 264 TYR A O 1
ATOM 2166 N N . LEU A 1 265 ? -9.254 -3.295 15.270 1.00 95.12 265 LEU A N 1
ATOM 2167 C CA . LEU A 1 265 ? -8.538 -4.339 14.521 1.00 95.12 265 LEU A CA 1
ATOM 2168 C C . LEU A 1 265 ? -9.404 -4.904 13.387 1.00 95.12 265 LEU A C 1
ATOM 2170 O O . LEU A 1 265 ? -8.946 -5.014 12.248 1.00 95.12 265 LEU A O 1
ATOM 2174 N N . VAL A 1 266 ? -10.673 -5.195 13.683 1.00 94.38 266 VAL A N 1
ATOM 2175 C CA . VAL A 1 266 ? -11.634 -5.737 12.712 1.00 94.38 266 VAL A CA 1
ATOM 2176 C C . VAL A 1 266 ? -11.972 -4.714 11.626 1.00 94.38 266 VAL A C 1
ATOM 2178 O O . VAL A 1 266 ? -11.951 -5.042 10.438 1.00 94.38 266 VAL A O 1
ATOM 2181 N N . VAL A 1 267 ? -12.268 -3.466 12.003 1.00 95.81 267 VAL A N 1
ATOM 2182 C CA . VAL A 1 267 ? -12.618 -2.409 11.041 1.00 95.81 267 VAL A CA 1
ATOM 2183 C C . VAL A 1 267 ? -11.436 -2.092 10.127 1.00 95.81 267 VAL A C 1
ATOM 2185 O O . VAL A 1 267 ? -11.605 -2.075 8.909 1.00 95.81 267 VAL A O 1
ATOM 2188 N N . ALA A 1 268 ? -10.239 -1.889 10.682 1.00 97.62 268 ALA A N 1
ATOM 2189 C CA . ALA A 1 268 ? -9.039 -1.584 9.911 1.00 97.62 268 ALA A CA 1
ATOM 2190 C C . ALA A 1 268 ? -8.682 -2.723 8.943 1.00 97.62 268 ALA A C 1
ATOM 2192 O O . ALA A 1 268 ? -8.464 -2.467 7.757 1.00 97.62 268 ALA A O 1
ATOM 2193 N N . SER A 1 269 ? -8.715 -3.978 9.407 1.00 96.94 269 SER A N 1
ATOM 2194 C CA . SER A 1 269 ? -8.452 -5.152 8.559 1.00 96.94 269 SER A CA 1
ATOM 2195 C C . SER A 1 269 ? -9.487 -5.296 7.443 1.00 96.94 269 SER A C 1
ATOM 2197 O O . SER A 1 269 ? -9.130 -5.554 6.295 1.00 96.94 269 SER A O 1
ATOM 2199 N N . SER A 1 270 ? -10.768 -5.054 7.736 1.00 96.44 270 SER A N 1
ATOM 2200 C CA . SER A 1 270 ? -11.836 -5.085 6.731 1.00 96.44 270 SER A CA 1
ATOM 2201 C C . SER A 1 270 ? -11.656 -4.015 5.649 1.00 96.44 270 SER A C 1
ATOM 2203 O O . SER A 1 270 ? -11.810 -4.309 4.461 1.00 96.44 270 SER A O 1
ATOM 2205 N N . VAL A 1 271 ? -11.286 -2.787 6.030 1.00 98.06 271 VAL A N 1
ATOM 2206 C CA . VAL A 1 271 ? -10.995 -1.702 5.077 1.00 98.06 271 VAL A CA 1
ATOM 2207 C C . VAL A 1 271 ? -9.774 -2.055 4.225 1.00 98.06 271 VAL A C 1
ATOM 2209 O O . VAL A 1 271 ? -9.841 -1.960 3.000 1.00 98.06 271 VAL A O 1
ATOM 2212 N N . LEU A 1 272 ? -8.688 -2.521 4.850 1.00 98.19 272 LEU A N 1
ATOM 2213 C CA . LEU A 1 272 ? -7.473 -2.957 4.155 1.00 98.19 272 LEU A CA 1
ATOM 2214 C C . LEU A 1 272 ? -7.756 -4.075 3.154 1.00 98.19 272 LEU A C 1
ATOM 2216 O O . LEU A 1 272 ? -7.275 -4.007 2.030 1.00 98.19 272 LEU A O 1
ATOM 2220 N N . ARG A 1 273 ? -8.571 -5.069 3.519 1.00 97.00 273 ARG A N 1
ATOM 2221 C CA . ARG A 1 273 ? -8.948 -6.182 2.636 1.00 97.00 273 ARG A CA 1
ATOM 2222 C C . ARG A 1 273 ? -9.620 -5.699 1.361 1.00 97.00 273 ARG A C 1
ATOM 2224 O O . ARG A 1 273 ? -9.262 -6.154 0.280 1.00 97.00 273 ARG A O 1
ATOM 2231 N N . GLN A 1 274 ? -10.543 -4.751 1.474 1.00 96.88 274 GLN A N 1
ATOM 2232 C CA . GLN A 1 274 ? -11.243 -4.189 0.317 1.00 96.88 274 GLN A CA 1
ATOM 2233 C C . GLN A 1 274 ? -10.313 -3.342 -0.556 1.00 96.88 274 GLN A C 1
ATOM 2235 O O . GLN A 1 274 ? -10.349 -3.455 -1.778 1.00 96.88 274 GLN A O 1
ATOM 2240 N N . VAL A 1 275 ? -9.457 -2.526 0.067 1.00 98.31 275 VAL A N 1
ATOM 2241 C CA . VAL A 1 275 ? -8.463 -1.712 -0.646 1.00 98.31 275 VAL A CA 1
ATOM 2242 C C . VAL A 1 275 ? -7.453 -2.600 -1.368 1.00 98.31 275 VAL A C 1
ATOM 2244 O O . VAL A 1 275 ? -7.248 -2.433 -2.561 1.00 98.31 275 VAL A O 1
ATOM 2247 N N . ILE A 1 276 ? -6.861 -3.580 -0.689 1.00 97.75 276 ILE A N 1
ATOM 2248 C CA . ILE A 1 276 ? -5.873 -4.489 -1.281 1.00 97.75 276 ILE A CA 1
ATOM 2249 C C . ILE A 1 276 ? -6.491 -5.301 -2.411 1.00 97.75 276 ILE A C 1
ATOM 2251 O O . ILE A 1 276 ? -5.864 -5.454 -3.451 1.00 97.75 276 ILE A O 1
ATOM 2255 N N . PHE A 1 277 ? -7.728 -5.772 -2.253 1.00 96.25 277 PHE A N 1
ATOM 2256 C CA . PHE A 1 277 ? -8.417 -6.466 -3.333 1.00 96.25 277 PHE A CA 1
ATOM 2257 C C . PHE A 1 277 ? -8.627 -5.553 -4.550 1.00 96.25 277 PHE A C 1
ATOM 2259 O O . PHE A 1 277 ? -8.352 -5.965 -5.671 1.00 96.25 277 PHE A O 1
ATOM 2266 N N . LEU A 1 278 ? -9.024 -4.290 -4.346 1.00 97.44 278 LEU A N 1
ATOM 2267 C CA . LEU A 1 278 ? -9.109 -3.303 -5.427 1.00 97.44 278 LEU A CA 1
ATOM 2268 C C . LEU A 1 278 ? -7.747 -3.067 -6.106 1.00 97.44 278 LEU A C 1
ATOM 2270 O O . LEU A 1 278 ? -7.688 -2.981 -7.328 1.00 97.44 278 LEU A O 1
ATOM 2274 N N . PHE A 1 279 ? -6.663 -2.990 -5.332 1.00 97.25 279 PHE A N 1
ATOM 2275 C CA . PHE A 1 279 ? -5.305 -2.835 -5.857 1.00 97.25 279 PHE A CA 1
ATOM 2276 C C . PHE A 1 279 ? -4.829 -4.065 -6.635 1.00 97.25 279 PHE A C 1
ATOM 2278 O O . PHE A 1 279 ? -4.211 -3.900 -7.676 1.00 97.25 279 PHE A O 1
ATOM 2285 N N . VAL A 1 280 ? -5.146 -5.285 -6.192 1.00 96.25 280 VAL A N 1
ATOM 2286 C CA . VAL A 1 280 ? -4.855 -6.515 -6.950 1.00 96.25 280 VAL A CA 1
ATOM 2287 C C . VAL A 1 280 ? -5.529 -6.479 -8.320 1.00 96.25 280 VAL A C 1
ATOM 2289 O O . VAL A 1 280 ? -4.903 -6.824 -9.314 1.00 96.25 280 VAL A O 1
ATOM 2292 N N . LEU A 1 281 ? -6.787 -6.036 -8.388 1.00 95.25 281 LEU A N 1
ATOM 2293 C CA . LEU A 1 281 ? -7.488 -5.921 -9.668 1.00 95.25 281 LEU A CA 1
ATOM 2294 C C . LEU A 1 281 ? -6.915 -4.803 -10.550 1.00 95.25 281 LEU A C 1
ATOM 2296 O O . LEU A 1 281 ? -6.934 -4.928 -11.767 1.00 95.25 281 LEU A O 1
ATOM 2300 N N . ALA A 1 282 ? -6.431 -3.714 -9.950 1.00 94.06 282 ALA A N 1
ATOM 2301 C CA . ALA A 1 282 ? -5.781 -2.623 -10.677 1.00 94.06 282 ALA A CA 1
ATOM 2302 C C . ALA A 1 282 ? -4.373 -2.977 -11.159 1.00 94.06 282 ALA A C 1
ATOM 2304 O O . ALA A 1 282 ? -3.945 -2.476 -12.188 1.00 94.06 282 ALA A O 1
ATOM 2305 N N . TYR A 1 283 ? -3.684 -3.861 -10.441 1.00 94.12 283 TYR A N 1
ATOM 2306 C CA . TYR A 1 283 ? -2.338 -4.320 -10.755 1.00 94.12 283 TYR A CA 1
ATOM 2307 C C . TYR A 1 283 ? -2.294 -5.858 -10.767 1.00 94.12 283 TYR A C 1
ATOM 2309 O O . TYR A 1 283 ? -1.728 -6.463 -9.845 1.00 94.12 283 TYR A O 1
ATOM 2317 N N . PRO A 1 284 ? -2.883 -6.529 -11.777 1.00 94.50 284 PRO A N 1
ATOM 2318 C CA . PRO A 1 284 ? -3.002 -7.991 -11.803 1.00 94.50 284 PRO A CA 1
ATOM 2319 C C . PRO A 1 284 ? -1.663 -8.733 -11.727 1.00 94.50 284 PRO A C 1
ATOM 2321 O O . PRO A 1 284 ? -1.587 -9.807 -11.125 1.00 94.50 284 PRO A O 1
ATOM 2324 N N . THR A 1 285 ? -0.578 -8.138 -12.239 1.00 93.38 285 THR A N 1
ATOM 2325 C CA . THR A 1 285 ? 0.780 -8.703 -12.148 1.00 93.38 285 THR A CA 1
ATOM 2326 C C . THR A 1 285 ? 1.289 -8.847 -10.711 1.00 93.38 285 THR A C 1
ATOM 2328 O O . THR A 1 285 ? 2.218 -9.615 -10.465 1.00 93.38 285 THR A O 1
ATOM 2331 N N . SER A 1 286 ? 0.634 -8.220 -9.725 1.00 94.94 286 SER A N 1
ATOM 2332 C CA . SER A 1 286 ? 0.904 -8.445 -8.296 1.00 94.94 286 SER A CA 1
ATOM 2333 C C . SER A 1 286 ? 0.698 -9.900 -7.842 1.00 94.94 286 SER A C 1
ATOM 2335 O O . SER A 1 286 ? 1.256 -10.305 -6.820 1.00 94.94 286 SER A O 1
ATOM 2337 N N . LEU A 1 287 ? -0.069 -10.703 -8.591 1.00 95.69 287 LEU A N 1
ATOM 2338 C CA . LEU A 1 287 ? -0.321 -12.120 -8.300 1.00 95.69 287 LEU A CA 1
ATOM 2339 C C . LEU A 1 287 ? 0.639 -13.094 -9.002 1.00 95.69 287 LEU A C 1
ATOM 2341 O O . LEU A 1 287 ? 0.583 -14.303 -8.749 1.00 95.69 287 LEU A O 1
ATOM 2345 N N . PHE A 1 288 ? 1.510 -12.581 -9.871 1.00 95.88 288 PHE A N 1
ATOM 2346 C CA . PHE A 1 288 ? 2.421 -13.361 -10.707 1.00 95.88 288 PHE A CA 1
ATOM 2347 C C . PHE A 1 288 ? 3.864 -12.916 -10.433 1.00 95.88 288 PHE A C 1
ATOM 2349 O O . PHE A 1 288 ? 4.466 -12.223 -11.252 1.00 95.88 288 PHE A O 1
ATOM 2356 N N . PRO A 1 289 ? 4.416 -13.247 -9.247 1.00 94.75 289 PRO A N 1
ATOM 2357 C CA . PRO A 1 289 ? 5.759 -12.823 -8.883 1.00 94.75 289 PRO A CA 1
ATOM 2358 C C . PRO A 1 289 ? 6.808 -13.403 -9.832 1.00 94.75 289 PRO A C 1
ATOM 2360 O O . PRO A 1 289 ? 6.717 -14.553 -10.262 1.00 94.75 289 PRO A O 1
ATOM 2363 N N . VAL A 1 290 ? 7.843 -12.612 -10.104 1.00 95.00 290 VAL A N 1
ATOM 2364 C CA . VAL A 1 290 ? 8.994 -13.022 -10.912 1.00 95.00 290 VAL A CA 1
ATOM 2365 C C . VAL A 1 290 ? 10.306 -12.622 -10.245 1.00 95.00 290 VAL A C 1
ATOM 2367 O O . VAL A 1 290 ? 10.381 -11.635 -9.505 1.00 95.00 290 VAL A O 1
ATOM 2370 N N . ASP A 1 291 ? 11.389 -13.348 -10.535 1.00 93.62 291 ASP A N 1
ATOM 2371 C CA . ASP A 1 291 ? 12.731 -12.939 -10.111 1.00 93.62 291 ASP A CA 1
ATOM 2372 C C . ASP A 1 291 ? 13.277 -11.861 -11.061 1.00 93.62 291 ASP A C 1
ATOM 2374 O O . ASP A 1 291 ? 14.148 -12.104 -11.899 1.00 93.62 291 ASP A O 1
ATOM 2378 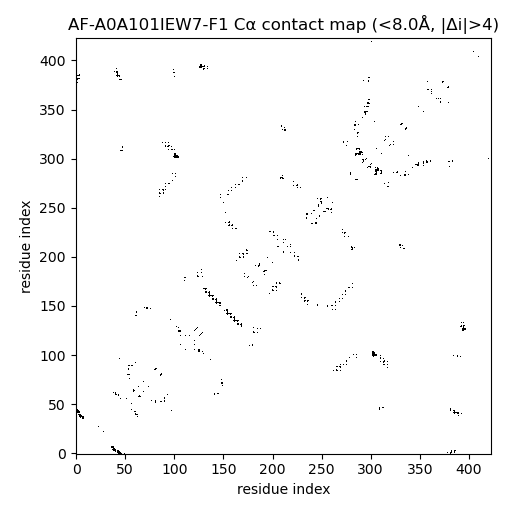N N . LYS A 1 292 ? 12.735 -10.644 -10.944 1.00 91.50 292 LYS A N 1
ATOM 2379 C CA . LYS A 1 292 ? 13.176 -9.476 -11.726 1.00 91.50 292 LYS A CA 1
ATOM 2380 C C . LYS A 1 292 ? 14.650 -9.129 -11.480 1.00 91.50 292 LYS A C 1
ATOM 2382 O O . LYS A 1 292 ? 15.351 -8.667 -12.376 1.00 91.50 292 LYS A O 1
ATOM 2387 N N . TYR A 1 293 ? 15.172 -9.437 -10.295 1.00 92.44 293 TYR A N 1
ATOM 2388 C CA . TYR A 1 293 ? 16.568 -9.165 -9.952 1.00 92.44 293 TYR A CA 1
ATOM 2389 C C . TYR A 1 293 ? 17.547 -10.089 -10.666 1.00 92.44 293 TYR A C 1
ATOM 2391 O O . TYR A 1 293 ? 18.740 -9.797 -10.692 1.00 92.44 293 TYR A O 1
ATOM 2399 N N . ARG A 1 294 ? 17.084 -11.218 -11.218 1.00 93.81 294 ARG A N 1
ATOM 2400 C CA . ARG A 1 294 ? 17.930 -12.097 -12.030 1.00 93.81 294 ARG A CA 1
ATOM 2401 C C . ARG A 1 294 ? 18.178 -11.539 -13.431 1.00 93.81 294 ARG A C 1
ATOM 2403 O O . ARG A 1 294 ? 19.241 -11.788 -13.990 1.00 93.81 294 ARG A O 1
ATOM 2410 N N . LYS A 1 295 ? 17.236 -10.756 -13.958 1.00 92.50 295 LYS A N 1
ATOM 2411 C CA . LYS A 1 295 ? 17.291 -10.192 -15.316 1.00 92.50 295 LYS A CA 1
ATOM 2412 C C . LYS A 1 295 ? 17.815 -8.760 -15.362 1.00 92.50 295 LYS A C 1
ATOM 2414 O O . LYS A 1 295 ? 18.432 -8.372 -16.342 1.00 92.50 295 LYS A O 1
ATOM 2419 N N . 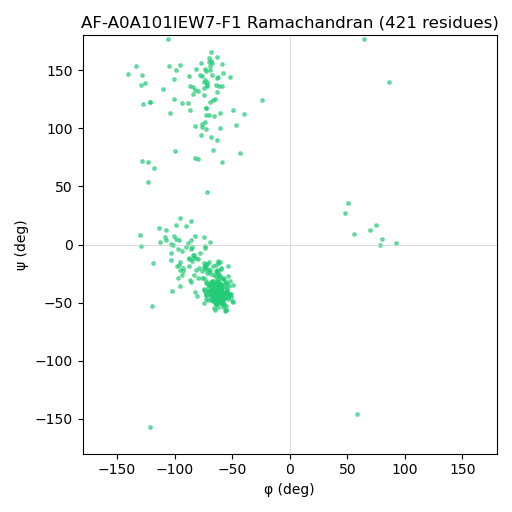TRP A 1 296 ? 17.613 -7.988 -14.293 1.00 90.88 296 TRP A N 1
ATOM 2420 C CA . TRP A 1 296 ? 17.949 -6.556 -14.273 1.00 90.88 296 TRP A CA 1
ATOM 2421 C C . TRP A 1 296 ? 18.784 -6.118 -13.060 1.00 90.88 296 TRP A C 1
ATOM 2423 O O . TRP A 1 296 ? 18.989 -4.926 -12.827 1.00 90.88 296 TRP A O 1
ATOM 2433 N N . GLY A 1 297 ? 19.266 -7.061 -12.244 1.00 90.62 297 GLY A N 1
ATOM 2434 C CA . GLY A 1 297 ? 19.998 -6.732 -11.021 1.00 90.62 297 GLY A CA 1
ATOM 2435 C C . GLY A 1 297 ? 19.166 -5.881 -10.061 1.00 90.62 297 GLY A C 1
ATOM 2436 O O . GLY A 1 297 ? 17.955 -6.047 -9.957 1.00 90.62 297 GLY A O 1
ATOM 2437 N N . VAL A 1 298 ? 19.813 -4.970 -9.333 1.00 84.56 298 VAL A N 1
ATOM 2438 C CA . VAL A 1 298 ? 19.162 -4.088 -8.340 1.00 84.56 298 VAL A CA 1
ATOM 2439 C C . VAL A 1 298 ? 18.493 -2.843 -8.935 1.00 84.56 298 VAL A C 1
ATOM 2441 O O . VAL A 1 298 ? 17.982 -2.011 -8.186 1.00 84.56 298 VAL A O 1
ATOM 2444 N N . SER A 1 299 ? 18.435 -2.757 -10.264 1.00 80.06 299 SER A N 1
ATOM 2445 C CA . SER A 1 299 ? 17.776 -1.683 -11.011 1.00 80.06 299 SER A CA 1
ATOM 2446 C C . SER A 1 299 ? 16.708 -2.234 -11.968 1.00 80.06 299 SER A C 1
ATOM 2448 O O . SER A 1 299 ? 16.764 -1.951 -13.163 1.00 80.06 299 SER A O 1
ATOM 2450 N N . PRO A 1 300 ? 15.741 -3.045 -11.490 1.00 82.94 300 PRO A N 1
ATOM 2451 C CA . PRO A 1 300 ? 14.692 -3.562 -12.357 1.00 82.94 300 PRO A CA 1
ATOM 2452 C C . PRO A 1 300 ? 13.747 -2.448 -12.831 1.00 82.94 300 PRO A C 1
ATOM 2454 O O . PRO A 1 300 ? 13.607 -1.442 -12.127 1.00 82.94 300 PRO A O 1
ATOM 2457 N N . PRO A 1 301 ? 13.033 -2.657 -13.956 1.00 80.44 301 PRO A N 1
ATOM 2458 C CA . PRO A 1 301 ? 11.933 -1.796 -14.368 1.00 80.44 301 PRO A CA 1
ATOM 2459 C C . PRO A 1 301 ? 10.963 -1.581 -13.205 1.00 80.44 301 PRO A C 1
ATOM 2461 O O . PRO A 1 301 ? 10.376 -2.526 -12.661 1.00 80.44 301 PRO A O 1
ATOM 2464 N N . VAL A 1 302 ? 10.858 -0.331 -12.768 1.00 78.00 302 VAL A N 1
ATOM 2465 C CA . VAL A 1 302 ? 10.066 0.017 -11.595 1.00 78.00 302 VAL A CA 1
ATOM 2466 C C . VAL A 1 302 ? 8.598 0.086 -11.988 1.00 78.00 302 VAL A C 1
ATOM 2468 O O . VAL A 1 302 ? 8.253 0.721 -12.978 1.00 78.00 302 VAL A O 1
ATOM 2471 N N . GLY A 1 303 ? 7.735 -0.550 -11.196 1.00 82.06 303 GLY A N 1
ATOM 2472 C CA . GLY A 1 303 ? 6.294 -0.468 -11.396 1.00 82.06 303 GLY A CA 1
ATOM 2473 C C . GLY A 1 303 ? 5.669 -1.559 -12.264 1.00 82.06 303 GLY A C 1
ATOM 2474 O O . GLY A 1 303 ? 4.465 -1.531 -12.462 1.00 82.06 303 GLY A O 1
ATOM 2475 N N . LEU A 1 304 ? 6.450 -2.523 -12.764 1.00 85.88 304 LEU A N 1
ATOM 2476 C CA . LEU A 1 304 ? 5.926 -3.558 -13.671 1.00 85.88 304 LEU A CA 1
ATOM 2477 C C . LEU A 1 304 ? 5.682 -4.908 -12.986 1.00 85.88 304 LEU A C 1
ATOM 2479 O O . LEU A 1 304 ? 4.686 -5.580 -13.247 1.00 85.88 304 LEU A O 1
ATOM 2483 N N . TYR A 1 305 ? 6.592 -5.305 -12.093 1.00 90.62 305 TYR A N 1
ATOM 2484 C CA . TYR A 1 305 ? 6.629 -6.660 -11.547 1.00 90.62 305 TYR A CA 1
ATOM 2485 C C . TYR A 1 305 ? 6.696 -6.678 -10.029 1.00 90.62 305 TYR A C 1
ATOM 2487 O O . TYR A 1 305 ? 7.518 -5.987 -9.410 1.00 90.62 305 TYR A O 1
ATOM 2495 N N . PHE A 1 306 ? 5.919 -7.576 -9.439 1.00 92.81 306 PHE A N 1
ATOM 2496 C CA . PHE A 1 306 ? 6.152 -8.053 -8.086 1.00 92.81 306 PHE A CA 1
ATOM 2497 C C . PHE A 1 306 ? 7.220 -9.144 -8.062 1.00 92.81 306 PHE A C 1
ATOM 2499 O O . PHE A 1 306 ? 7.407 -9.887 -9.022 1.00 92.81 306 PHE A O 1
ATOM 2506 N N . ASP A 1 307 ? 7.923 -9.232 -6.939 1.00 91.44 307 ASP A N 1
ATOM 2507 C CA . ASP A 1 307 ? 8.760 -10.380 -6.605 1.00 91.44 307 ASP A CA 1
ATOM 2508 C C . ASP A 1 307 ? 8.097 -11.237 -5.512 1.00 91.44 307 ASP A C 1
ATOM 2510 O O . ASP A 1 307 ? 7.041 -10.895 -4.967 1.00 91.44 307 ASP A O 1
ATOM 2514 N N . GLU A 1 308 ? 8.739 -12.350 -5.158 1.00 88.94 308 GLU A N 1
ATOM 2515 C CA . GLU A 1 308 ? 8.267 -13.253 -4.100 1.00 88.94 308 GLU A CA 1
ATOM 2516 C C . GLU A 1 308 ? 8.100 -12.558 -2.736 1.00 88.94 308 GLU A C 1
ATOM 2518 O O . GLU A 1 308 ? 7.239 -12.941 -1.943 1.00 88.94 308 GLU A O 1
ATOM 2523 N N . TYR A 1 309 ? 8.884 -11.510 -2.454 1.00 85.12 309 TYR A N 1
ATOM 2524 C CA . TYR A 1 309 ? 8.798 -10.762 -1.198 1.00 85.12 309 TYR A CA 1
ATOM 2525 C C . TYR A 1 309 ? 7.490 -9.969 -1.131 1.00 85.12 309 TYR A C 1
ATOM 2527 O O . TYR A 1 309 ? 6.815 -9.974 -0.100 1.00 85.12 309 TYR A O 1
ATOM 2535 N N . ASN A 1 310 ? 7.126 -9.306 -2.232 1.00 89.81 310 ASN A N 1
ATOM 2536 C CA . ASN A 1 310 ? 5.880 -8.555 -2.332 1.00 89.81 310 ASN A CA 1
ATOM 2537 C C . ASN A 1 310 ? 4.665 -9.493 -2.293 1.00 89.81 310 ASN A C 1
ATOM 2539 O O . ASN A 1 310 ? 3.727 -9.286 -1.518 1.00 89.81 310 ASN A O 1
ATOM 2543 N N . TYR A 1 311 ? 4.709 -10.553 -3.105 1.00 92.00 311 TYR A N 1
ATOM 2544 C CA . TYR A 1 311 ? 3.615 -11.510 -3.249 1.00 92.00 311 TYR A CA 1
ATOM 2545 C C . TYR A 1 311 ? 3.309 -12.256 -1.947 1.00 92.00 311 TYR A C 1
ATOM 2547 O O . TYR A 1 311 ? 2.139 -12.436 -1.605 1.00 92.00 311 TYR A O 1
ATOM 2555 N N . ALA A 1 312 ? 4.333 -12.639 -1.174 1.00 89.81 312 ALA A N 1
ATOM 2556 C CA . ALA A 1 312 ? 4.144 -13.347 0.090 1.00 89.81 312 ALA A CA 1
ATOM 2557 C C . ALA A 1 312 ? 3.226 -12.589 1.064 1.00 89.81 312 ALA A C 1
ATOM 2559 O O . ALA A 1 312 ? 2.358 -13.208 1.679 1.00 89.81 312 ALA A O 1
ATOM 2560 N N . ALA A 1 313 ? 3.363 -11.262 1.161 1.00 88.50 313 ALA A N 1
ATOM 2561 C CA . ALA A 1 313 ? 2.535 -10.437 2.042 1.00 88.50 313 ALA A CA 1
ATOM 2562 C C . ALA A 1 313 ? 1.063 -10.421 1.602 1.00 88.50 313 ALA A C 1
ATOM 2564 O O . ALA A 1 313 ? 0.161 -10.601 2.421 1.00 88.50 313 ALA A O 1
ATOM 2565 N N . ILE A 1 314 ? 0.819 -10.260 0.296 1.00 92.94 314 ILE A N 1
ATOM 2566 C CA . ILE A 1 314 ? -0.533 -10.316 -0.274 1.00 92.94 314 ILE A CA 1
ATOM 2567 C C . ILE A 1 314 ? -1.148 -11.697 -0.033 1.00 92.94 314 ILE A C 1
ATOM 2569 O O . ILE A 1 314 ? -2.293 -11.790 0.418 1.00 92.94 314 ILE A O 1
ATOM 2573 N N . ARG A 1 315 ? -0.384 -12.768 -0.288 1.00 93.44 315 ARG A N 1
ATOM 2574 C CA . ARG A 1 315 ? -0.846 -14.147 -0.109 1.00 93.44 315 ARG A CA 1
ATOM 2575 C C . ARG A 1 315 ? -1.222 -14.450 1.333 1.00 93.44 315 ARG A C 1
ATOM 2577 O O . ARG A 1 315 ? -2.243 -15.088 1.577 1.00 93.44 315 ARG A O 1
ATOM 2584 N N . GLU A 1 316 ? -0.407 -13.990 2.276 1.00 90.94 316 GLU A N 1
ATOM 2585 C CA . GLU A 1 316 ? -0.645 -14.166 3.707 1.00 90.94 316 GLU A CA 1
ATOM 2586 C C . GLU A 1 316 ? -1.932 -13.455 4.155 1.00 90.94 316 GLU A C 1
ATOM 2588 O O . GLU A 1 316 ? -2.729 -14.030 4.891 1.00 90.94 316 GLU A O 1
ATOM 2593 N N . PHE A 1 317 ? -2.183 -12.237 3.668 1.00 94.50 317 PHE A N 1
ATOM 2594 C CA . PHE A 1 317 ? -3.335 -11.440 4.090 1.00 94.50 317 PHE A CA 1
ATOM 2595 C C . PHE A 1 317 ? -4.658 -11.824 3.404 1.00 94.50 317 PHE A C 1
ATOM 2597 O O . PHE A 1 317 ? -5.707 -11.923 4.055 1.00 94.50 317 PHE A O 1
ATOM 2604 N N . LEU A 1 318 ? -4.646 -12.040 2.085 1.00 94.06 318 LEU A N 1
ATOM 2605 C CA . LEU A 1 318 ? -5.850 -12.417 1.334 1.00 94.06 318 LEU A CA 1
ATOM 2606 C C . LEU A 1 318 ? -6.210 -13.902 1.487 1.00 94.06 318 LEU A C 1
ATOM 2608 O O . LEU A 1 318 ? -7.375 -14.261 1.298 1.00 94.06 318 LEU A O 1
ATOM 2612 N N . GLY A 1 319 ? -5.248 -14.731 1.894 1.00 93.62 319 GLY A N 1
ATOM 2613 C CA . GLY A 1 319 ? -5.398 -16.173 2.041 1.00 93.62 319 GLY A CA 1
ATOM 2614 C C . GLY A 1 319 ? -5.127 -16.913 0.731 1.00 93.62 319 GLY A C 1
ATOM 2615 O O . GLY A 1 319 ? -5.544 -16.484 -0.346 1.00 93.62 319 GLY A O 1
ATOM 2616 N N . ALA A 1 320 ? -4.441 -18.054 0.829 1.00 91.81 320 ALA A N 1
ATOM 2617 C CA . ALA A 1 320 ? -3.969 -18.811 -0.332 1.00 91.81 320 ALA A CA 1
ATOM 2618 C C . ALA A 1 320 ? -5.103 -19.226 -1.288 1.00 91.81 320 ALA A C 1
ATOM 2620 O O . ALA A 1 320 ? -4.966 -19.075 -2.494 1.00 91.81 320 ALA A O 1
ATOM 2621 N N . GLU A 1 321 ? -6.244 -19.678 -0.764 1.00 91.25 321 GLU A N 1
ATOM 2622 C CA . GLU A 1 321 ? -7.383 -20.123 -1.583 1.00 91.25 321 GLU A CA 1
ATOM 2623 C C . GLU A 1 321 ? -7.969 -18.996 -2.453 1.00 91.25 321 GLU A C 1
ATOM 2625 O O . GLU A 1 321 ? -8.227 -19.178 -3.648 1.00 91.25 321 GLU A O 1
ATOM 2630 N N . ASN A 1 322 ? -8.130 -17.802 -1.873 1.00 90.06 322 ASN A N 1
ATOM 2631 C CA . ASN A 1 322 ? -8.622 -16.636 -2.604 1.00 90.06 322 ASN A CA 1
ATOM 2632 C C . ASN A 1 322 ? -7.636 -16.212 -3.695 1.00 90.06 322 ASN A C 1
ATOM 2634 O O . ASN A 1 322 ? -8.055 -15.841 -4.789 1.00 90.06 322 ASN A O 1
ATOM 2638 N N . ILE A 1 323 ? -6.338 -16.287 -3.400 1.00 93.25 323 ILE A N 1
ATOM 2639 C CA . ILE A 1 323 ? -5.277 -15.919 -4.336 1.00 93.25 323 ILE A CA 1
ATOM 2640 C C . ILE A 1 323 ? -5.220 -16.869 -5.520 1.00 93.25 323 ILE A C 1
ATOM 2642 O O . ILE A 1 323 ? -5.192 -16.396 -6.648 1.00 93.25 323 ILE A O 1
ATOM 2646 N N . GLU A 1 324 ? -5.271 -18.181 -5.297 1.00 93.44 324 GLU A N 1
ATOM 2647 C CA . GLU A 1 324 ? -5.285 -19.139 -6.408 1.00 93.44 324 GLU A CA 1
ATOM 2648 C C . GLU A 1 324 ? -6.527 -18.954 -7.289 1.00 93.44 324 GLU A C 1
ATOM 2650 O O . GLU A 1 324 ? -6.434 -18.987 -8.514 1.00 93.44 324 GLU A O 1
ATOM 2655 N N . THR A 1 325 ? -7.680 -18.640 -6.686 1.00 92.12 325 THR A N 1
ATOM 2656 C CA . THR A 1 325 ? -8.888 -18.298 -7.452 1.00 92.12 325 THR A CA 1
ATOM 2657 C C . THR A 1 325 ? -8.688 -17.042 -8.307 1.00 92.12 325 THR A C 1
ATOM 2659 O O . THR A 1 325 ? -9.087 -17.027 -9.469 1.00 92.12 325 THR A O 1
ATOM 2662 N N . LEU A 1 326 ? -8.084 -15.987 -7.752 1.00 92.88 326 LEU A N 1
ATOM 2663 C CA . LEU A 1 326 ? -7.809 -14.750 -8.488 1.00 92.88 326 LEU A CA 1
ATOM 2664 C C . LEU A 1 326 ? -6.766 -14.948 -9.589 1.00 92.88 326 LEU A C 1
ATOM 2666 O O . LEU A 1 326 ? -6.926 -14.396 -10.671 1.00 92.88 326 LEU A O 1
ATOM 2670 N N . LYS A 1 327 ? -5.733 -15.759 -9.349 1.00 95.00 327 LYS A N 1
ATOM 2671 C CA . LYS A 1 327 ? -4.715 -16.083 -10.354 1.00 95.00 327 LYS A CA 1
ATOM 2672 C C . LYS A 1 327 ? -5.333 -16.758 -11.569 1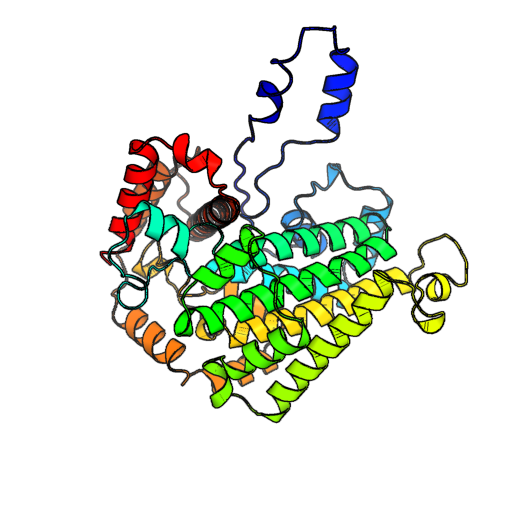.00 95.00 327 LYS A C 1
ATOM 2674 O O . LYS A 1 327 ? -5.103 -16.301 -12.678 1.00 95.00 327 LYS A O 1
ATOM 2679 N N . LEU A 1 328 ? -6.179 -17.765 -11.359 1.00 93.94 328 LEU A N 1
ATOM 2680 C CA . LEU A 1 328 ? -6.896 -18.438 -12.448 1.00 93.94 328 LEU A CA 1
ATOM 2681 C C . LEU A 1 328 ? -7.817 -17.490 -13.228 1.00 93.94 328 LEU A C 1
ATOM 2683 O O . LEU A 1 328 ? -8.027 -17.671 -14.421 1.00 93.94 328 LEU A O 1
ATOM 2687 N N . GLN A 1 329 ? -8.387 -16.483 -12.565 1.00 92.88 329 GLN A N 1
ATOM 2688 C CA . GLN A 1 329 ? -9.212 -15.479 -13.238 1.00 92.88 329 GLN A CA 1
ATOM 2689 C C . GLN A 1 329 ? -8.356 -14.525 -14.075 1.00 92.88 329 GLN A C 1
ATOM 2691 O O . GLN A 1 329 ? -8.715 -14.221 -15.204 1.00 92.88 329 GLN A O 1
ATOM 2696 N N . LEU A 1 330 ? -7.227 -14.068 -13.534 1.00 95.12 330 LEU A N 1
ATOM 2697 C CA . LEU A 1 330 ? -6.442 -12.971 -14.098 1.00 95.12 330 LEU A CA 1
ATOM 2698 C C . LEU A 1 330 ? -5.257 -13.416 -14.967 1.00 95.12 330 LEU A C 1
ATOM 2700 O O . LEU A 1 330 ? -4.601 -12.559 -15.547 1.00 95.12 330 LEU A O 1
ATOM 2704 N N . GLU A 1 331 ? -4.977 -14.716 -15.092 1.00 95.00 331 GLU A N 1
ATOM 2705 C CA . GLU A 1 331 ? -3.831 -15.225 -15.869 1.00 95.00 331 GLU A CA 1
ATOM 2706 C C . GLU A 1 331 ? -3.877 -14.847 -17.356 1.00 95.00 331 GLU A C 1
ATOM 2708 O O . GLU A 1 331 ? -2.833 -14.728 -17.988 1.00 95.00 331 GLU A O 1
ATOM 2713 N N . ASN A 1 332 ? -5.083 -14.634 -17.891 1.00 94.00 332 ASN A N 1
ATOM 2714 C CA . ASN A 1 332 ? -5.312 -14.245 -19.283 1.00 94.00 332 ASN A CA 1
ATOM 2715 C C . ASN A 1 332 ? -5.591 -12.744 -19.443 1.00 94.00 332 ASN A C 1
ATOM 2717 O O . ASN A 1 332 ? -5.977 -12.323 -20.527 1.00 94.00 332 ASN A O 1
ATOM 2721 N N . CYS A 1 333 ? -5.444 -11.951 -18.377 1.00 94.75 333 CYS A N 1
ATOM 2722 C CA . CYS A 1 333 ? -5.545 -10.500 -18.471 1.00 94.75 333 CYS A CA 1
ATOM 2723 C C . CYS A 1 333 ? -4.419 -9.974 -19.365 1.00 94.75 333 CYS A C 1
ATOM 2725 O O . CYS A 1 333 ? -3.266 -10.336 -19.130 1.00 94.75 333 CYS A O 1
ATOM 2727 N N . ASP A 1 334 ? -4.736 -9.112 -20.333 1.00 91.31 334 ASP A N 1
ATOM 2728 C CA . ASP A 1 334 ? -3.778 -8.625 -21.340 1.00 91.31 334 ASP A CA 1
ATOM 2729 C C . ASP A 1 334 ? -2.478 -8.108 -20.699 1.00 91.31 334 ASP A C 1
ATOM 2731 O O . ASP A 1 334 ? -1.397 -8.595 -21.025 1.00 91.31 334 ASP A O 1
ATOM 2735 N N . ASP A 1 335 ? -2.583 -7.251 -19.675 1.00 87.94 335 ASP A N 1
ATOM 2736 C CA . ASP A 1 335 ? -1.428 -6.745 -18.916 1.00 87.94 335 ASP A CA 1
ATOM 2737 C C . ASP A 1 335 ? -0.532 -7.862 -18.350 1.00 87.94 335 ASP A C 1
ATOM 2739 O O . ASP A 1 335 ? 0.693 -7.746 -18.340 1.00 87.94 335 ASP A O 1
ATOM 2743 N N . VAL A 1 336 ? -1.127 -8.959 -17.863 1.00 94.31 336 VAL A N 1
ATOM 2744 C CA . VAL A 1 336 ? -0.381 -10.108 -17.328 1.00 94.31 336 VAL A CA 1
ATOM 2745 C C . VAL A 1 336 ? 0.301 -10.857 -18.457 1.00 94.31 336 VAL A C 1
ATOM 2747 O O . VAL A 1 336 ? 1.487 -11.160 -18.347 1.00 94.31 336 VAL A O 1
ATOM 2750 N N . VAL A 1 337 ? -0.422 -11.151 -19.536 1.00 95.25 337 VAL A N 1
ATOM 2751 C CA . VAL A 1 337 ? 0.121 -11.893 -20.678 1.00 95.25 337 VAL A CA 1
ATOM 2752 C C . VAL A 1 337 ? 1.294 -11.138 -21.298 1.00 95.25 337 VAL A C 1
ATOM 2754 O O . VAL A 1 337 ? 2.363 -11.724 -21.491 1.00 95.25 337 VAL A O 1
ATOM 2757 N N . ASP A 1 338 ? 1.132 -9.840 -21.540 1.00 92.12 338 ASP A N 1
ATOM 2758 C CA . ASP A 1 338 ? 2.135 -9.001 -22.189 1.00 92.12 338 ASP A CA 1
ATOM 2759 C C . ASP A 1 338 ? 3.385 -8.833 -21.320 1.00 92.12 338 ASP A C 1
ATOM 2761 O O . ASP A 1 338 ? 4.506 -9.059 -21.789 1.00 92.12 338 ASP A O 1
ATOM 2765 N N . LEU A 1 339 ? 3.217 -8.522 -20.031 1.00 92.25 339 LEU A N 1
ATOM 2766 C CA . LEU A 1 339 ? 4.348 -8.367 -19.115 1.00 92.25 339 LEU A CA 1
ATOM 2767 C C . LEU A 1 339 ? 5.056 -9.705 -18.860 1.00 92.25 339 LEU A C 1
ATOM 2769 O O . LEU A 1 339 ? 6.285 -9.771 -18.876 1.00 92.25 339 LEU A O 1
ATOM 2773 N N . MET A 1 340 ? 4.324 -10.808 -18.697 1.00 95.56 340 MET A N 1
ATOM 2774 C CA . MET A 1 340 ? 4.958 -12.121 -18.535 1.00 95.56 340 MET A CA 1
ATOM 2775 C C . MET A 1 340 ? 5.688 -12.562 -19.809 1.00 95.56 340 MET A C 1
ATOM 2777 O O . MET A 1 340 ? 6.773 -13.140 -19.722 1.00 95.56 340 MET A O 1
ATOM 2781 N N . SER A 1 341 ? 5.143 -12.263 -20.990 1.00 95.56 341 SER A N 1
ATOM 2782 C CA . SER A 1 341 ? 5.809 -12.493 -22.276 1.00 95.56 341 SER A CA 1
ATOM 2783 C C . SER A 1 341 ? 7.118 -11.701 -22.375 1.00 95.56 341 SER A C 1
ATOM 2785 O O . SER A 1 341 ? 8.169 -12.285 -22.658 1.00 95.56 341 SER A O 1
ATOM 2787 N N . PHE A 1 342 ? 7.093 -10.405 -22.041 1.00 93.25 342 PHE A N 1
ATOM 2788 C CA . PHE A 1 342 ? 8.291 -9.563 -22.012 1.00 93.25 342 PHE A CA 1
ATOM 2789 C C . PHE A 1 342 ? 9.339 -10.095 -21.030 1.00 93.25 342 PHE A C 1
ATOM 2791 O O . PHE A 1 342 ? 10.484 -10.314 -21.427 1.00 93.25 342 PHE A O 1
ATOM 2798 N N . TYR A 1 343 ? 8.955 -10.391 -19.783 1.00 94.56 343 TYR A N 1
ATOM 2799 C CA . TYR A 1 343 ? 9.861 -10.970 -18.786 1.00 94.56 343 TYR A CA 1
ATOM 2800 C C . TYR A 1 343 ? 10.546 -12.240 -19.305 1.00 94.56 343 TYR A C 1
ATOM 2802 O O . TYR A 1 343 ? 11.764 -12.381 -19.189 1.00 94.56 343 TYR A O 1
ATOM 2810 N N . ASN A 1 344 ? 9.776 -13.153 -19.901 1.00 95.44 344 ASN A N 1
ATOM 2811 C CA . ASN A 1 344 ? 10.291 -14.421 -20.416 1.00 95.44 344 ASN A CA 1
ATOM 2812 C C . ASN A 1 344 ? 11.189 -14.253 -21.653 1.00 95.44 344 ASN A C 1
ATOM 2814 O O . ASN A 1 344 ? 12.002 -15.133 -21.925 1.00 95.44 344 ASN A O 1
ATOM 2818 N N . SER A 1 345 ? 11.063 -13.143 -22.386 1.00 95.19 345 SER A N 1
ATOM 2819 C CA . SER A 1 345 ? 11.923 -12.830 -23.533 1.00 95.19 345 SER A CA 1
ATOM 2820 C C . SER A 1 345 ? 13.323 -12.345 -23.133 1.00 95.19 345 SER A C 1
ATOM 2822 O O . SER A 1 345 ? 14.262 -12.464 -23.918 1.00 95.19 345 SER A O 1
ATOM 2824 N N . CYS A 1 346 ? 13.481 -11.824 -21.914 1.00 93.25 346 CYS A N 1
ATOM 2825 C CA . CYS A 1 346 ? 14.760 -11.345 -21.402 1.00 93.25 346 CYS A CA 1
ATOM 2826 C C . CYS A 1 346 ? 15.591 -12.505 -20.826 1.00 93.25 346 CYS A C 1
ATOM 2828 O O . CYS A 1 346 ? 15.080 -13.328 -20.065 1.00 93.25 346 CYS A O 1
ATOM 2830 N N . GLU A 1 347 ? 16.888 -12.561 -21.128 1.00 94.62 347 GLU A N 1
ATOM 2831 C CA . GLU A 1 347 ? 17.792 -13.574 -20.565 1.00 94.62 347 GLU A CA 1
ATOM 2832 C C . GLU A 1 347 ? 18.191 -13.258 -19.114 1.00 94.62 347 GLU A C 1
ATOM 2834 O O . GLU A 1 347 ? 18.152 -12.114 -18.658 1.00 94.62 347 GLU A O 1
ATOM 2839 N N . ASP A 1 348 ? 18.569 -14.296 -18.370 1.00 96.25 348 ASP A N 1
ATOM 2840 C CA . ASP A 1 348 ? 19.120 -14.140 -17.025 1.00 96.25 348 ASP A CA 1
ATOM 2841 C C . ASP A 1 348 ? 20.563 -13.629 -17.094 1.00 96.25 348 ASP A C 1
ATOM 2843 O O . ASP A 1 348 ? 21.386 -14.159 -17.842 1.00 96.25 348 ASP A O 1
ATOM 2847 N N . LEU A 1 349 ? 20.898 -12.643 -16.260 1.00 94.19 349 LEU A N 1
ATOM 2848 C CA . LEU A 1 349 ? 22.251 -12.097 -16.209 1.00 94.19 349 LEU A CA 1
ATOM 2849 C C . LEU A 1 349 ? 23.211 -13.039 -15.458 1.00 94.19 349 LEU A C 1
ATOM 2851 O O . LEU A 1 349 ? 22.819 -13.669 -14.462 1.00 94.19 349 LEU A O 1
ATOM 2855 N N . PRO A 1 350 ? 24.487 -13.119 -15.884 1.00 94.88 350 PRO A N 1
ATOM 2856 C CA . PRO A 1 350 ? 25.514 -13.836 -15.139 1.00 94.88 350 PRO A CA 1
ATOM 2857 C C . PRO A 1 350 ? 25.821 -13.126 -13.811 1.00 94.88 350 PRO A C 1
ATOM 2859 O O . PRO A 1 350 ? 25.590 -11.926 -13.644 1.00 94.88 350 PRO A O 1
ATOM 2862 N N . GLU A 1 351 ? 26.346 -13.877 -12.841 1.00 92.31 351 GLU A N 1
ATOM 2863 C CA . GLU A 1 351 ? 26.549 -13.382 -11.473 1.00 92.31 351 GLU A CA 1
ATOM 2864 C C . GLU A 1 351 ? 27.556 -12.225 -11.421 1.00 92.31 351 GLU A C 1
ATOM 2866 O O . GLU A 1 351 ? 27.419 -11.304 -10.616 1.00 92.31 351 GLU A O 1
ATOM 2871 N N . GLU A 1 352 ? 28.551 -12.235 -12.304 1.00 92.50 352 GLU A N 1
ATOM 2872 C CA . GLU A 1 352 ? 29.538 -11.170 -12.462 1.00 92.50 352 GLU A CA 1
ATOM 2873 C C . GLU A 1 352 ? 28.855 -9.840 -12.807 1.00 92.50 352 GLU A C 1
ATOM 2875 O O . GLU A 1 352 ? 29.053 -8.851 -12.102 1.00 92.50 352 GLU A O 1
ATOM 2880 N N . THR A 1 353 ? 27.952 -9.839 -13.793 1.00 93.50 353 THR A N 1
ATOM 2881 C CA . THR A 1 353 ? 27.180 -8.649 -14.183 1.00 93.50 353 THR A CA 1
ATOM 2882 C C . THR A 1 353 ? 26.249 -8.184 -13.063 1.00 93.50 353 THR A C 1
ATOM 2884 O O . THR A 1 353 ? 26.120 -6.988 -12.818 1.00 93.50 353 THR A O 1
ATOM 2887 N N . LEU A 1 354 ? 25.632 -9.102 -12.311 1.00 92.12 354 LEU A N 1
ATOM 2888 C CA . LEU A 1 354 ? 24.808 -8.733 -11.151 1.00 92.12 354 LEU A CA 1
ATOM 2889 C C . LEU A 1 354 ? 25.626 -8.047 -10.041 1.00 92.12 354 LEU A C 1
ATOM 2891 O O . LEU A 1 354 ? 25.112 -7.167 -9.345 1.00 92.12 354 LEU A O 1
ATOM 2895 N N . ASN A 1 355 ? 26.892 -8.437 -9.863 1.00 90.06 355 ASN A N 1
ATOM 2896 C CA . ASN A 1 355 ? 27.803 -7.791 -8.918 1.00 90.06 355 ASN A CA 1
ATOM 2897 C C . ASN A 1 355 ? 28.234 -6.397 -9.389 1.00 90.06 355 ASN A C 1
ATOM 2899 O O . ASN A 1 355 ? 28.286 -5.483 -8.565 1.00 90.06 355 ASN A O 1
ATOM 2903 N N . GLU A 1 356 ? 28.497 -6.230 -10.686 1.00 90.56 356 GLU A N 1
ATOM 2904 C CA . GLU A 1 356 ? 28.792 -4.929 -11.299 1.00 90.56 356 GLU A CA 1
ATOM 2905 C C . GLU A 1 356 ? 27.613 -3.964 -11.124 1.00 90.56 356 GLU A C 1
ATOM 2907 O O . GLU A 1 356 ? 27.782 -2.887 -10.559 1.00 90.56 356 GLU A O 1
ATOM 2912 N N . LEU A 1 357 ? 26.389 -4.398 -11.448 1.00 90.19 357 LEU A N 1
ATOM 2913 C CA . LEU A 1 357 ? 25.178 -3.589 -11.264 1.00 90.19 357 LEU A CA 1
ATOM 2914 C C . LEU A 1 357 ? 24.940 -3.185 -9.799 1.00 90.19 357 LEU A C 1
ATOM 2916 O O . LEU A 1 357 ? 24.437 -2.097 -9.524 1.00 90.19 357 LEU A O 1
ATOM 2920 N N . TRP A 1 358 ? 25.302 -4.038 -8.832 1.00 89.12 358 TRP A N 1
ATOM 2921 C CA . TRP A 1 358 ? 25.249 -3.672 -7.412 1.00 89.12 358 TRP A CA 1
ATOM 2922 C C . TRP A 1 358 ? 26.277 -2.597 -7.046 1.00 89.12 358 TRP A C 1
ATOM 2924 O O . TRP A 1 358 ? 25.951 -1.676 -6.291 1.00 89.12 358 TRP A O 1
ATOM 2934 N N . ALA A 1 359 ? 27.505 -2.713 -7.554 1.00 87.31 359 ALA A N 1
ATOM 2935 C CA . ALA A 1 359 ? 28.544 -1.714 -7.336 1.00 87.31 359 ALA A CA 1
ATOM 2936 C C . ALA A 1 359 ? 28.128 -0.356 -7.924 1.00 87.31 359 ALA A C 1
ATOM 2938 O O . ALA A 1 359 ? 28.158 0.646 -7.204 1.00 87.31 359 ALA A O 1
ATOM 2939 N N . ASP A 1 360 ? 27.628 -0.354 -9.161 1.00 86.81 360 ASP A N 1
ATOM 2940 C CA . ASP A 1 360 ? 27.122 0.837 -9.847 1.00 86.81 360 ASP A CA 1
ATOM 2941 C C . ASP A 1 360 ? 25.966 1.482 -9.077 1.00 86.81 360 ASP A C 1
ATOM 2943 O O . ASP A 1 360 ? 25.946 2.695 -8.859 1.00 86.81 360 ASP A O 1
ATOM 2947 N N . PHE A 1 361 ? 25.015 0.676 -8.597 1.00 84.38 361 PHE A N 1
ATOM 2948 C CA . PHE A 1 361 ? 23.903 1.162 -7.783 1.00 84.38 361 PHE A CA 1
ATOM 2949 C C . PHE A 1 361 ? 24.383 1.838 -6.489 1.00 84.38 361 PHE A C 1
ATOM 2951 O O . PHE A 1 361 ? 23.870 2.893 -6.103 1.00 84.38 361 PHE A O 1
ATOM 2958 N N . CYS A 1 362 ? 25.383 1.264 -5.813 1.00 81.06 362 CYS A N 1
ATOM 2959 C CA . CYS A 1 362 ? 25.954 1.848 -4.597 1.00 81.06 362 CYS A CA 1
ATOM 2960 C C . CYS A 1 362 ? 26.640 3.192 -4.877 1.00 81.06 362 CYS A C 1
ATOM 2962 O O . CYS A 1 362 ? 26.478 4.137 -4.101 1.00 81.06 362 CYS A O 1
ATOM 2964 N N . GLU A 1 363 ? 27.375 3.292 -5.986 1.00 81.38 363 GLU A N 1
ATOM 2965 C CA . GLU A 1 363 ? 28.034 4.529 -6.405 1.00 81.38 363 GLU A CA 1
ATOM 2966 C C . GLU A 1 363 ? 27.011 5.625 -6.738 1.00 81.38 363 GLU A C 1
ATOM 2968 O O . GLU A 1 363 ? 27.079 6.734 -6.198 1.00 81.38 363 GLU A O 1
ATOM 2973 N N . GLN A 1 364 ? 26.016 5.304 -7.568 1.00 76.88 364 GLN A N 1
ATOM 2974 C CA . GLN A 1 364 ? 25.005 6.258 -8.034 1.00 76.88 364 GLN A CA 1
ATOM 2975 C C . GLN A 1 364 ? 24.149 6.809 -6.893 1.00 76.88 364 GLN A C 1
ATOM 2977 O O . GLN A 1 364 ? 23.857 8.005 -6.842 1.00 76.88 364 GLN A O 1
ATOM 2982 N N . THR A 1 365 ? 23.771 5.956 -5.943 1.00 69.62 365 THR A N 1
ATOM 2983 C CA . THR A 1 365 ? 22.919 6.358 -4.816 1.00 69.62 365 THR A CA 1
ATOM 2984 C C . THR A 1 365 ? 23.690 7.110 -3.726 1.00 69.62 365 THR A C 1
ATOM 2986 O O . THR A 1 365 ? 23.071 7.648 -2.805 1.00 69.62 365 THR A O 1
ATOM 2989 N N . ARG A 1 366 ? 25.032 7.191 -3.827 1.00 67.38 366 ARG A N 1
ATOM 2990 C CA . ARG A 1 366 ? 25.945 7.821 -2.848 1.00 67.38 366 ARG A CA 1
ATOM 2991 C C . ARG A 1 366 ? 25.681 7.388 -1.410 1.00 67.38 366 ARG A C 1
ATOM 2993 O O . ARG A 1 366 ? 25.919 8.138 -0.459 1.00 67.38 366 ARG A O 1
ATOM 3000 N N . MET A 1 367 ? 25.137 6.195 -1.237 1.00 59.28 367 MET A N 1
ATOM 3001 C CA . MET A 1 367 ? 24.791 5.723 0.084 1.00 59.28 367 MET A CA 1
ATOM 3002 C C . MET A 1 367 ? 26.052 5.248 0.796 1.00 59.28 367 MET A C 1
ATOM 3004 O O . MET A 1 367 ? 26.918 4.648 0.160 1.00 59.28 367 MET A O 1
ATOM 3008 N N . PRO A 1 368 ? 26.154 5.426 2.125 1.00 53.50 368 PRO A N 1
ATOM 3009 C CA . PRO A 1 368 ? 27.204 4.814 2.935 1.00 53.50 368 PRO A CA 1
ATOM 3010 C C . PRO A 1 368 ? 26.955 3.299 3.078 1.00 53.50 368 PRO A C 1
ATOM 3012 O O . PRO A 1 368 ? 26.992 2.742 4.174 1.00 53.50 368 PRO A O 1
ATOM 3015 N N . MET A 1 369 ? 26.613 2.623 1.981 1.00 58.06 369 MET A N 1
ATOM 3016 C CA . MET A 1 369 ? 26.453 1.184 1.937 1.00 58.06 369 MET A CA 1
ATOM 3017 C C . MET A 1 369 ? 27.818 0.553 1.730 1.00 58.06 369 MET A C 1
ATOM 3019 O O . MET A 1 369 ? 28.583 0.920 0.843 1.00 58.06 369 MET A O 1
ATOM 3023 N N . ASN A 1 370 ? 28.127 -0.414 2.585 1.00 59.41 370 ASN A N 1
ATOM 3024 C CA . ASN A 1 370 ? 29.308 -1.235 2.428 1.00 59.41 370 ASN A CA 1
ATOM 3025 C C . ASN A 1 370 ? 29.137 -2.064 1.146 1.00 59.41 370 ASN A C 1
ATOM 3027 O O . ASN A 1 370 ? 28.307 -2.975 1.109 1.00 59.41 370 ASN A O 1
ATOM 3031 N N . THR A 1 371 ? 29.924 -1.776 0.107 1.00 62.22 371 THR A N 1
ATOM 3032 C CA . THR A 1 371 ? 30.000 -2.597 -1.115 1.00 62.22 371 THR A CA 1
ATOM 3033 C C . THR A 1 371 ? 30.312 -4.067 -0.798 1.00 62.22 371 THR A C 1
ATOM 3035 O O . THR A 1 371 ? 29.985 -4.953 -1.581 1.00 62.22 371 THR A O 1
ATOM 3038 N N . GLY A 1 372 ? 30.840 -4.350 0.400 1.00 69.62 372 GLY A N 1
ATOM 3039 C CA . GLY A 1 372 ? 31.060 -5.686 0.949 1.00 69.62 372 GLY A CA 1
ATOM 3040 C C . GLY A 1 372 ? 29.809 -6.492 1.328 1.00 69.62 372 GLY A C 1
ATOM 3041 O O . GLY A 1 372 ? 29.958 -7.602 1.838 1.00 69.62 372 GLY A O 1
ATOM 3042 N N . ILE A 1 373 ? 28.580 -6.002 1.114 1.00 79.12 373 ILE A N 1
ATOM 3043 C CA . ILE A 1 373 ? 27.389 -6.862 1.218 1.00 79.12 373 ILE A CA 1
ATOM 3044 C C . ILE A 1 373 ? 27.399 -7.830 0.035 1.00 79.12 373 ILE A C 1
ATOM 3046 O O . ILE A 1 373 ? 27.192 -7.420 -1.101 1.00 79.12 373 ILE A O 1
ATOM 3050 N N . THR A 1 374 ? 27.617 -9.116 0.302 1.00 82.62 374 THR A N 1
ATOM 3051 C CA . THR A 1 374 ? 27.614 -10.193 -0.707 1.00 82.62 374 THR A CA 1
ATOM 3052 C C . THR A 1 374 ? 26.290 -10.951 -0.782 1.00 82.62 374 THR A C 1
ATOM 3054 O O . THR A 1 374 ? 26.002 -11.604 -1.777 1.00 82.62 374 THR A O 1
ATOM 3057 N N . ASP A 1 375 ? 25.459 -10.847 0.254 1.00 88.00 375 ASP A N 1
ATOM 3058 C CA . ASP A 1 375 ? 24.165 -11.522 0.319 1.00 88.00 375 ASP A CA 1
ATOM 3059 C C . ASP A 1 375 ? 23.148 -10.868 -0.632 1.00 88.00 375 ASP A C 1
ATOM 3061 O O . ASP A 1 375 ? 22.705 -9.737 -0.405 1.00 88.00 375 ASP A O 1
ATOM 3065 N N . ARG A 1 376 ? 22.764 -11.595 -1.691 1.00 86.94 376 ARG A N 1
ATOM 3066 C CA . ARG A 1 376 ? 21.833 -11.142 -2.744 1.00 86.94 376 ARG A CA 1
ATOM 3067 C C . ARG A 1 376 ? 20.536 -10.581 -2.171 1.00 86.94 376 ARG A C 1
ATOM 3069 O O . ARG A 1 376 ? 20.078 -9.515 -2.567 1.00 86.94 376 ARG A O 1
ATOM 3076 N N . LYS A 1 377 ? 19.963 -11.274 -1.195 1.00 86.50 377 LYS A N 1
ATOM 3077 C CA . LYS A 1 377 ? 18.700 -10.898 -0.569 1.00 86.50 377 LYS A CA 1
ATOM 3078 C C . LYS A 1 377 ? 18.790 -9.559 0.158 1.00 86.50 377 LYS A C 1
ATOM 3080 O O . LYS A 1 377 ? 17.937 -8.699 -0.039 1.00 86.50 377 LYS A O 1
ATOM 3085 N N . LYS A 1 378 ? 19.839 -9.325 0.950 1.00 83.44 378 LYS A N 1
ATOM 3086 C CA . LYS A 1 378 ? 20.082 -8.014 1.572 1.00 83.44 378 LYS A CA 1
ATOM 3087 C C . LYS A 1 378 ? 20.225 -6.913 0.525 1.00 83.44 378 LYS A C 1
ATOM 3089 O O . LYS A 1 378 ? 19.636 -5.855 0.726 1.00 83.44 378 LYS A O 1
ATOM 3094 N N . ARG A 1 379 ? 20.938 -7.159 -0.583 1.00 86.06 379 ARG A N 1
ATOM 3095 C CA . ARG A 1 379 ? 21.061 -6.192 -1.693 1.00 86.06 379 ARG A CA 1
ATOM 3096 C C . ARG A 1 379 ? 19.698 -5.825 -2.279 1.00 86.06 379 ARG A C 1
ATOM 3098 O O . ARG A 1 379 ? 19.395 -4.644 -2.410 1.00 86.06 379 ARG A O 1
ATOM 3105 N N . ILE A 1 380 ? 18.848 -6.822 -2.538 1.00 87.00 380 ILE A N 1
ATOM 3106 C CA . ILE A 1 380 ? 17.475 -6.621 -3.023 1.00 87.00 380 ILE A CA 1
ATOM 3107 C C . ILE A 1 380 ? 16.681 -5.747 -2.047 1.00 87.00 380 ILE A C 1
ATOM 3109 O O . ILE A 1 380 ? 16.167 -4.701 -2.436 1.00 87.00 380 ILE A O 1
ATOM 3113 N N . LEU A 1 381 ? 16.639 -6.114 -0.763 1.00 83.56 381 LEU A N 1
ATOM 3114 C CA . LEU A 1 381 ? 15.897 -5.359 0.253 1.00 83.56 381 LEU A CA 1
ATOM 3115 C C . LEU A 1 381 ? 16.397 -3.907 0.386 1.00 83.56 381 LEU A C 1
ATOM 3117 O O . LEU A 1 381 ? 15.588 -2.999 0.559 1.00 83.56 381 LEU A O 1
ATOM 3121 N N . LEU A 1 382 ? 17.712 -3.684 0.287 1.00 79.88 382 LEU A N 1
ATOM 3122 C CA . LEU A 1 382 ? 18.327 -2.352 0.278 1.00 79.88 382 LEU A CA 1
ATOM 3123 C C . LEU A 1 382 ? 17.936 -1.556 -0.968 1.00 79.88 382 LEU A C 1
ATOM 3125 O O . LEU A 1 382 ? 17.516 -0.413 -0.836 1.00 79.88 382 LEU A O 1
ATOM 3129 N N . SER A 1 383 ? 18.007 -2.153 -2.156 1.00 83.62 383 SER A N 1
ATOM 3130 C CA . SER A 1 383 ? 17.624 -1.473 -3.399 1.00 83.62 383 SER A CA 1
ATOM 3131 C C . SER A 1 383 ? 16.156 -1.034 -3.395 1.00 83.62 383 SER A C 1
ATOM 3133 O O . SER A 1 383 ? 15.853 0.128 -3.654 1.00 83.62 383 SER A O 1
ATOM 3135 N N . LYS A 1 384 ? 15.249 -1.922 -2.970 1.00 85.94 384 LYS A N 1
ATOM 3136 C CA . LYS A 1 384 ? 13.814 -1.643 -2.821 1.00 85.94 384 LYS A CA 1
ATOM 3137 C C . LYS A 1 384 ? 13.568 -0.491 -1.847 1.00 85.94 384 LYS A C 1
ATOM 3139 O O . LYS A 1 384 ? 12.786 0.408 -2.138 1.00 85.94 384 LYS A O 1
ATOM 3144 N N . ALA A 1 385 ? 14.276 -0.479 -0.718 1.00 80.62 385 ALA A N 1
ATOM 3145 C CA . ALA A 1 385 ? 14.200 0.597 0.264 1.00 80.62 385 ALA A CA 1
ATOM 3146 C C . ALA A 1 385 ? 14.523 1.971 -0.363 1.00 80.62 385 ALA A C 1
ATOM 3148 O O . ALA A 1 385 ? 13.783 2.936 -0.173 1.00 80.62 385 ALA A O 1
ATOM 3149 N N . VAL A 1 386 ? 15.591 2.049 -1.158 1.00 79.06 386 VAL A N 1
ATOM 3150 C CA . VAL A 1 386 ? 16.002 3.282 -1.848 1.00 79.06 386 VAL A CA 1
ATOM 3151 C C . VAL A 1 386 ? 14.982 3.715 -2.893 1.00 79.06 386 VAL A C 1
ATOM 3153 O O . VAL A 1 386 ? 14.579 4.875 -2.901 1.00 79.06 386 VAL A O 1
ATOM 3156 N N . ILE A 1 387 ? 14.528 2.790 -3.742 1.00 81.38 387 ILE A N 1
ATOM 3157 C CA . ILE A 1 387 ? 13.543 3.080 -4.793 1.00 81.38 387 ILE A CA 1
ATOM 3158 C C . ILE A 1 387 ? 12.243 3.613 -4.173 1.00 81.38 387 ILE A C 1
ATOM 3160 O O . ILE A 1 387 ? 11.742 4.652 -4.600 1.00 81.38 387 ILE A O 1
ATOM 3164 N N . ARG A 1 388 ? 11.748 2.987 -3.095 1.00 84.38 388 ARG A N 1
ATOM 3165 C CA . ARG A 1 388 ? 10.572 3.468 -2.346 1.00 84.38 388 ARG A CA 1
ATOM 3166 C C . ARG A 1 388 ? 10.772 4.876 -1.781 1.00 84.38 388 ARG A C 1
ATOM 3168 O O . ARG A 1 388 ? 9.850 5.687 -1.830 1.00 84.38 388 ARG A O 1
ATOM 3175 N N . ALA A 1 389 ? 11.964 5.193 -1.270 1.00 78.00 389 ALA A N 1
ATOM 3176 C CA . ALA A 1 389 ? 12.271 6.535 -0.772 1.00 78.00 389 ALA A CA 1
ATOM 3177 C C . ALA A 1 389 ? 12.261 7.587 -1.897 1.00 78.00 389 ALA A C 1
ATOM 3179 O O . ALA A 1 389 ? 11.727 8.681 -1.710 1.00 78.00 389 ALA A O 1
ATOM 3180 N N . LEU A 1 390 ? 12.783 7.247 -3.080 1.00 77.75 390 LEU A N 1
ATOM 3181 C CA . LEU A 1 390 ? 12.738 8.114 -4.264 1.00 77.75 390 LEU A CA 1
ATOM 3182 C C . LEU A 1 390 ? 11.299 8.327 -4.765 1.00 77.75 390 LEU A C 1
ATOM 3184 O O . LEU A 1 390 ? 10.899 9.461 -5.038 1.00 77.75 390 LEU A O 1
ATOM 3188 N N . HIS A 1 391 ? 10.498 7.260 -4.830 1.00 80.69 391 HIS A N 1
ATOM 3189 C CA . HIS A 1 391 ? 9.070 7.324 -5.171 1.00 80.69 391 HIS A CA 1
ATOM 3190 C C . HIS A 1 391 ? 8.297 8.231 -4.223 1.00 80.69 391 HIS A C 1
ATOM 3192 O O . HIS A 1 391 ? 7.532 9.100 -4.651 1.00 80.69 391 HIS A O 1
ATOM 3198 N N . TRP A 1 392 ? 8.562 8.083 -2.930 1.00 81.75 392 TRP A N 1
ATOM 3199 C CA . TRP A 1 392 ? 7.968 8.949 -1.938 1.00 81.75 392 TRP A CA 1
ATOM 3200 C C . TRP A 1 392 ? 8.385 10.408 -2.143 1.00 81.75 392 TRP A C 1
ATOM 3202 O O . TRP A 1 392 ? 7.520 11.260 -2.313 1.00 81.75 392 TRP A O 1
ATOM 3212 N N . GLY A 1 393 ? 9.686 10.708 -2.215 1.00 78.56 393 GLY A N 1
ATOM 3213 C CA . GLY A 1 393 ? 10.172 12.083 -2.382 1.00 78.56 393 GLY A CA 1
ATOM 3214 C C . GLY A 1 393 ? 9.631 12.773 -3.642 1.00 78.56 393 GLY A C 1
ATOM 3215 O O . GLY A 1 393 ? 9.176 13.918 -3.585 1.00 78.56 393 GLY A O 1
ATOM 3216 N N . SER A 1 394 ? 9.594 12.061 -4.771 1.00 78.44 394 SER A N 1
ATOM 3217 C CA . SER A 1 394 ? 9.033 12.582 -6.030 1.00 78.44 394 SER A CA 1
ATOM 3218 C C . SER A 1 394 ? 7.527 12.870 -5.947 1.00 78.44 394 SER A C 1
ATOM 3220 O O . SER A 1 394 ? 7.024 13.786 -6.602 1.00 78.44 394 SER A O 1
ATOM 3222 N N . SER A 1 395 ? 6.800 12.162 -5.079 1.00 82.94 395 SER A N 1
ATOM 3223 C CA . SER A 1 395 ? 5.363 12.365 -4.882 1.00 82.94 395 SER A CA 1
ATOM 3224 C C . SER A 1 395 ? 5.014 13.642 -4.108 1.00 82.94 395 SER A C 1
ATOM 3226 O O . SER A 1 395 ? 3.888 14.122 -4.234 1.00 82.94 395 SER A O 1
ATOM 3228 N N . TYR A 1 396 ? 5.967 14.230 -3.377 1.00 79.25 396 TYR A N 1
ATOM 3229 C CA . TYR A 1 396 ? 5.804 15.481 -2.614 1.00 79.25 396 TYR A CA 1
ATOM 3230 C C . TYR A 1 396 ? 6.653 16.636 -3.161 1.00 79.25 396 TYR A C 1
ATOM 3232 O O . TYR A 1 396 ? 6.848 17.647 -2.490 1.00 79.25 396 TYR A O 1
ATOM 3240 N N . THR A 1 397 ? 7.184 16.505 -4.376 1.00 72.69 397 THR A N 1
ATOM 3241 C CA . THR A 1 397 ? 7.948 17.591 -4.998 1.00 72.69 397 THR A CA 1
ATOM 3242 C C . THR A 1 397 ? 7.000 18.748 -5.345 1.00 72.69 397 THR A C 1
ATOM 3244 O O . THR A 1 397 ? 6.004 18.549 -6.039 1.00 72.69 397 THR A O 1
ATOM 3247 N N . GLU A 1 398 ? 7.281 19.943 -4.813 1.00 64.62 398 GLU A N 1
ATOM 3248 C CA . GLU A 1 398 ? 6.532 21.181 -5.075 1.00 64.62 398 GLU A CA 1
ATOM 3249 C C . GLU A 1 398 ? 7.171 22.020 -6.189 1.00 64.62 398 GLU A C 1
ATOM 3251 O O . GLU A 1 398 ? 8.389 22.015 -6.375 1.00 64.62 398 GLU A O 1
ATOM 3256 N N . LYS A 1 399 ? 6.337 22.835 -6.848 1.00 53.47 399 LYS A N 1
ATOM 3257 C CA . LYS A 1 399 ? 6.707 23.710 -7.968 1.00 53.47 399 LYS A CA 1
ATOM 3258 C C . LYS A 1 399 ? 7.844 24.700 -7.646 1.00 53.47 399 LYS A C 1
ATOM 3260 O O . LYS A 1 399 ? 8.665 24.982 -8.506 1.00 53.47 399 LYS A O 1
ATOM 3265 N N . ASP A 1 400 ? 7.944 25.192 -6.409 1.00 47.59 400 ASP A N 1
ATOM 3266 C CA . ASP A 1 400 ? 8.979 26.168 -6.010 1.00 47.59 400 ASP A CA 1
ATOM 3267 C C . ASP A 1 400 ? 10.355 25.521 -5.737 1.00 47.59 400 ASP A C 1
ATOM 3269 O O . ASP A 1 400 ? 11.374 26.212 -5.659 1.00 47.59 400 ASP A O 1
ATOM 3273 N N . ASN A 1 401 ? 10.418 24.188 -5.625 1.00 48.44 401 ASN A N 1
ATOM 3274 C CA . ASN A 1 401 ? 11.684 23.452 -5.604 1.00 48.44 401 ASN A CA 1
ATOM 3275 C C . ASN A 1 401 ? 12.220 23.172 -7.022 1.00 48.44 401 ASN A C 1
ATOM 3277 O O . ASN A 1 401 ? 13.394 22.824 -7.151 1.00 48.44 401 ASN A O 1
ATOM 3281 N N . GLU A 1 402 ? 11.416 23.385 -8.073 1.00 47.06 402 GLU A N 1
ATOM 3282 C CA . GLU A 1 402 ? 11.822 23.231 -9.480 1.00 47.06 402 GLU A CA 1
ATOM 3283 C C . GLU A 1 402 ? 12.874 24.281 -9.881 1.00 47.06 402 GLU A C 1
ATOM 3285 O O . GLU A 1 402 ? 13.834 23.947 -10.563 1.00 47.06 402 GLU A O 1
ATOM 3290 N N . GLU A 1 403 ? 12.768 25.527 -9.394 1.00 43.34 403 GLU A N 1
ATOM 3291 C CA . GLU A 1 403 ? 13.783 26.575 -9.630 1.00 43.34 403 GLU A CA 1
ATOM 3292 C C . GLU A 1 403 ? 15.076 26.355 -8.823 1.00 43.34 403 GLU A C 1
ATOM 3294 O O . GLU A 1 403 ? 16.125 26.919 -9.142 1.00 43.34 403 GLU A O 1
ATOM 3299 N N . ARG A 1 404 ? 15.015 25.550 -7.751 1.00 41.97 404 ARG A N 1
ATOM 3300 C CA . ARG A 1 404 ? 16.160 25.246 -6.874 1.00 41.97 404 ARG A CA 1
ATOM 3301 C C . ARG A 1 404 ? 16.913 23.984 -7.277 1.00 41.97 404 ARG A C 1
ATOM 3303 O O . ARG A 1 404 ? 18.082 23.850 -6.912 1.00 41.97 404 ARG A O 1
ATOM 3310 N N . MET A 1 405 ? 16.276 23.067 -8.001 1.00 45.94 405 MET A N 1
ATOM 3311 C CA . MET A 1 405 ? 16.983 21.986 -8.676 1.00 45.94 405 MET A CA 1
ATOM 3312 C C . MET A 1 405 ? 17.697 22.587 -9.881 1.00 45.94 405 MET A C 1
ATOM 3314 O O . MET A 1 405 ? 17.072 22.947 -10.872 1.00 45.94 405 MET A O 1
ATOM 3318 N N . ASN A 1 406 ? 19.020 22.738 -9.782 1.00 47.19 406 ASN A N 1
ATOM 3319 C CA . ASN A 1 406 ? 19.805 23.166 -10.932 1.00 47.19 406 ASN A CA 1
ATOM 3320 C C . ASN A 1 406 ? 19.618 22.175 -12.095 1.00 47.19 406 ASN A C 1
ATOM 3322 O O . ASN A 1 406 ? 19.316 20.997 -11.877 1.00 47.19 406 ASN A O 1
ATOM 3326 N N . ASN A 1 407 ? 19.833 22.655 -13.322 1.00 47.34 407 ASN A N 1
ATOM 3327 C CA . ASN A 1 407 ? 19.782 21.815 -14.519 1.00 47.34 407 ASN A CA 1
ATOM 3328 C C . ASN A 1 407 ? 20.629 20.543 -14.348 1.00 47.34 407 ASN A C 1
ATOM 3330 O O . ASN A 1 407 ? 20.165 19.485 -14.728 1.00 47.34 407 ASN A O 1
ATOM 3334 N N . ASP A 1 408 ? 21.761 20.589 -13.633 1.00 45.62 408 ASP A N 1
ATOM 3335 C CA . ASP A 1 408 ? 22.591 19.403 -13.370 1.00 45.62 408 ASP A CA 1
ATOM 3336 C C . ASP A 1 408 ? 21.878 18.298 -12.560 1.00 45.62 408 ASP A C 1
ATOM 3338 O O . ASP A 1 408 ? 22.131 17.114 -12.769 1.00 45.62 408 ASP A O 1
ATOM 3342 N N . SER A 1 409 ? 20.993 18.650 -11.620 1.00 46.25 409 SER A N 1
ATOM 3343 C CA . SER A 1 409 ? 20.221 17.679 -10.828 1.00 46.25 409 SER A CA 1
ATOM 3344 C C . SER A 1 409 ? 19.104 17.055 -11.658 1.00 46.25 409 SER A C 1
ATOM 3346 O O . SER A 1 409 ? 18.848 15.857 -11.543 1.00 46.25 409 SER A O 1
ATOM 3348 N N . LEU A 1 410 ? 18.466 17.864 -12.509 1.00 44.97 410 LEU A N 1
ATOM 3349 C CA . LEU A 1 410 ? 17.470 17.410 -13.474 1.00 44.97 410 LEU A CA 1
ATOM 3350 C C . LEU A 1 410 ? 18.121 16.517 -14.538 1.00 44.97 410 LEU A C 1
ATOM 3352 O O . LEU A 1 410 ? 17.633 15.424 -14.786 1.00 44.97 410 LEU A O 1
ATOM 3356 N N . ASP A 1 411 ? 19.262 16.928 -15.086 1.00 47.72 411 ASP A N 1
ATOM 3357 C CA . ASP A 1 411 ? 20.052 16.203 -16.082 1.00 47.72 411 ASP A CA 1
ATOM 3358 C C . ASP A 1 411 ? 20.642 14.914 -15.502 1.00 47.72 411 ASP A C 1
ATOM 3360 O O . ASP A 1 411 ? 20.683 13.898 -16.186 1.00 47.72 411 ASP A O 1
ATOM 3364 N N . SER A 1 412 ? 21.038 14.899 -14.226 1.00 48.34 412 SER A N 1
ATOM 3365 C CA . SER A 1 412 ? 21.475 13.685 -13.521 1.00 48.34 412 SER A CA 1
ATOM 3366 C C . SER A 1 412 ? 20.326 12.691 -13.330 1.00 48.34 412 SER A C 1
ATOM 3368 O O . SER A 1 412 ? 20.486 11.493 -13.580 1.00 48.34 412 SER A O 1
ATOM 3370 N N . LEU A 1 413 ? 19.141 13.177 -12.946 1.00 47.06 413 LEU A N 1
ATOM 3371 C CA . LEU A 1 413 ? 17.950 12.342 -12.797 1.00 47.06 413 LEU A CA 1
ATOM 3372 C C . LEU A 1 413 ? 17.470 11.833 -14.164 1.00 47.06 413 LEU A C 1
ATOM 3374 O O . LEU A 1 413 ? 17.183 10.652 -14.302 1.00 47.06 413 LEU A O 1
ATOM 3378 N N . MET A 1 414 ? 17.500 12.681 -15.195 1.00 45.84 414 MET A N 1
ATOM 3379 C CA . MET A 1 414 ? 17.201 12.335 -16.588 1.00 45.84 414 MET A CA 1
ATOM 3380 C C . MET A 1 414 ? 18.249 11.413 -17.214 1.00 45.84 414 MET A C 1
ATOM 3382 O O . MET A 1 414 ? 17.897 10.568 -18.027 1.00 45.84 414 MET A O 1
ATOM 3386 N N . SER A 1 415 ? 19.521 11.515 -16.838 1.00 46.62 415 SER A N 1
ATOM 3387 C CA . SER A 1 415 ? 20.586 10.587 -17.245 1.00 46.62 415 SER A CA 1
ATOM 3388 C C . SER A 1 415 ? 20.409 9.226 -16.573 1.00 46.62 415 SER A C 1
ATOM 3390 O O . SER A 1 415 ? 20.531 8.188 -17.217 1.00 46.62 415 SER A O 1
ATOM 3392 N N . SER A 1 416 ? 20.029 9.219 -15.294 1.00 44.03 416 SER A N 1
ATOM 3393 C CA . SER A 1 416 ? 19.685 7.991 -14.568 1.00 44.03 416 SER A CA 1
ATOM 3394 C C . SER A 1 416 ? 18.420 7.338 -15.139 1.00 44.03 416 SER A C 1
ATOM 3396 O O . SER A 1 416 ? 18.336 6.118 -15.217 1.00 44.03 416 SER A O 1
ATOM 3398 N N . TRP A 1 417 ? 17.459 8.147 -15.596 1.00 40.97 417 TRP A N 1
ATOM 3399 C CA . TRP A 1 417 ? 16.191 7.688 -16.159 1.00 40.97 417 TRP A CA 1
ATOM 3400 C C . TRP A 1 417 ? 16.268 7.285 -17.630 1.00 40.97 417 TRP A C 1
ATOM 3402 O O . TRP A 1 417 ? 15.670 6.295 -18.020 1.00 40.97 417 TRP A O 1
ATOM 3412 N N . SER A 1 418 ? 16.988 8.018 -18.478 1.00 35.81 418 SER A N 1
ATOM 3413 C CA . SER A 1 418 ? 17.180 7.649 -19.893 1.00 35.81 418 SER A CA 1
ATOM 3414 C C . SER A 1 418 ? 17.853 6.286 -20.014 1.00 35.81 418 SER A C 1
ATOM 3416 O O . SER A 1 418 ? 17.410 5.462 -20.803 1.00 35.81 418 SER A O 1
ATOM 3418 N N . LYS A 1 419 ? 18.791 5.977 -19.114 1.00 37.22 419 LYS A N 1
ATOM 3419 C CA . LYS A 1 419 ? 19.360 4.630 -18.972 1.00 37.22 419 LYS A CA 1
ATOM 3420 C C . LYS A 1 419 ? 18.342 3.553 -18.573 1.00 37.22 419 LYS A C 1
ATOM 3422 O O . LYS A 1 419 ? 18.589 2.392 -18.860 1.00 37.22 419 LYS A O 1
ATOM 3427 N N . LEU A 1 420 ? 17.227 3.921 -17.935 1.00 32.38 420 LEU A N 1
ATOM 3428 C CA . LEU A 1 420 ? 16.086 3.035 -17.649 1.00 32.38 420 LEU A CA 1
ATOM 3429 C C . LEU A 1 420 ? 15.057 2.994 -18.795 1.00 32.38 420 LEU A C 1
ATOM 3431 O O . LEU A 1 420 ? 14.224 2.098 -18.811 1.00 32.38 420 LEU A O 1
ATOM 3435 N N . LYS A 1 421 ? 15.070 3.976 -19.709 1.00 29.14 421 LYS A N 1
ATOM 3436 C CA . LYS A 1 421 ? 14.109 4.125 -20.818 1.00 29.14 421 LYS A CA 1
ATOM 3437 C C . LYS A 1 421 ? 14.608 3.509 -22.130 1.00 29.14 421 LYS A C 1
ATOM 3439 O O . LYS A 1 421 ? 13.796 3.198 -22.992 1.00 29.14 421 LYS A O 1
ATOM 3444 N N . ASP A 1 422 ? 15.921 3.341 -22.265 1.00 27.98 422 ASP A N 1
ATOM 3445 C CA . ASP A 1 422 ? 16.571 2.675 -23.400 1.00 27.98 422 ASP A CA 1
ATOM 3446 C C . ASP A 1 422 ? 16.660 1.137 -23.220 1.00 27.98 422 ASP A C 1
ATOM 3448 O O . ASP A 1 422 ? 17.502 0.499 -23.855 1.00 27.98 422 ASP A O 1
ATOM 3452 N N . TRP A 1 423 ? 15.830 0.548 -22.342 1.00 29.23 423 TRP A N 1
ATOM 3453 C CA . TRP A 1 423 ? 15.760 -0.893 -22.048 1.00 29.23 423 TRP A CA 1
ATOM 3454 C C . TRP A 1 423 ? 14.369 -1.462 -22.307 1.00 29.23 423 TRP A C 1
ATOM 3456 O O . TRP A 1 423 ? 13.395 -0.898 -21.757 1.00 29.23 423 TRP A O 1
#

Foldseek 3Di:
DDFAFDFPPPVPPPVVPDDPPPPPVVVVVVVVVVVPGPGLLLLFFDDLPPPDQLLVLLCSNLVHDPVNADPLLVVVCVVCRVPPLSSLLSLLLLLLSLLLQQAAQDQDPPVPDDPDDPVVSCLFRFFQLCLLSLVLSVLQSQLVVCLSVQVLLSNLLSVLSNLQSLLLSLLQLLCCVVPNRPVVSCVVVPNDDDDDSLVSLVSSLVRQLLNVLDDPVVSVVLSVLSVVLNVLSVLSVDPHDPVSDVCVVVVNDPGRDPSSSSVSSVSSSSSSLSSSVSSCSNQVLLLVADPQCQQQALDGNGNQHHHPSSNVSSCVNNDVVVSVVSCVSCCPRPSNVVSVVVVVVGDGDDPVVNLVVLVVLCVLLVDPDDSPPPDSSVSNSNSSSSSSSVSSVSSPDDPVCVVVCPVVNVVSVVVVVVVVVVD

Sequence (423 aa):
MVIVSRESSHFGSILTRGDERTADKTKFERFKKWFPEQREYLSIVRDPDCQGFPDRILLTIIGISRKNLKPYTEDLFSLFRDNQEFSELVNGIQAYNEFQDILDISINAELDFKPRTAAEILRMHVWNRHYCFHESLLYLRDSISSWLDGNMLASLALLRPFLELSVLHIYRHVTADKNGHEKHLEWVHGKKNKPNFHGMVDLSIEHLAAAEFCNTERLNLLKESLKKAFKSLCAYNHSPQLDESISTMSKGNLSISAESVLFYLVVASSVLRQVIFLFVLAYPTSLFPVDKYRKWGVSPPVGLYFDEYNYAAIREFLGAENIETLKLQLENCDDVVDLMSFYNSCEDLPEETLNELWADFCEQTRMPMNTGITDRKKRILLSKAVIRALHWGSSYTEKDNEERMNNDSLDSLMSSWSKLKDW